Protein 6HCD (pdb70)

Organism: Archaeoglobus fulgidus (strain ATCC 49558 / DSM 4304 / JCM 9628 / NBRC 100126 / VC-16) (NCBI:txid224325)

CATH classification: 3.40.50.620

Sequence (527 aa):
IYPIVVAVDKKSDRAERVLRFAAEEARLRGVPVYVVHSLPGGGRTKDEDIIEAKETLSWAVSIIRKEGAEGEEHLLVRGKEPPDDIVDFADEVDAIAIVIGIRKRSPTGKLIFGSVARDVILKANKPVICIKYPIVVAVDKKSDRAERVLRFAAEEARLRGVPVYVVHSLPGGGRTKDEDIIEAKETLSWAVSIIRKKEGAEGEEHLLVRGKEPPDDIVDFADEVDAIAIVIGIRKRSPTGKKLIFGSVARDVILKANKPVICIKYPIVVAVVDKKSDRAERVLRFAAEEARLRGVPVYVVHSLPGGGRTKDEDIIEAKETLSWAVSIIRKEGAEGEEHLLVRGKEPPDDIVDFADEVDAIAIVIGIRKRSPTGKLIFGSVARDVILKANKPVICIKNLYFQGIYPIVVAVDKKSDRAERVLRRFAAEEARLRGVPVYVVHSLPGGGRTKDEDIIEAKETLSWAVSIIIRKEGAEGEEHLLVRGKEPPDDIVDFADEVDAIAIVIGIRKKLIFGSVARDVILKANKPVICIK

Foldseek 3Di:
DFAEEEEDEADDPQLLQLLLVRLVVCVVVVHAYEYEYEDQADPVCDPVNQVRRVVRQVVSQVSSVVSPHHYDYDYHHDNDDLLVRSQVVCVVVVHQEYGYEAPQQDPVGDGGRPPNRVSNCVPHPHHYHYTD/DAEEEEDEADDPQSLQLLLVRLVVCVVVVHAYEYEYEDQQDPVCDPVNVVRLVVRQVVSQVSSVVSPHHYDYDYHHDNDDQLVRSQVVCVVVVHQEYTYEFDDDDDDVDDDGDPNVVSNCVVHPHHYHYTD/DAEEEEDEADDPQSLQLLLVRLVVCVVVVHAYEYEYEDQDDPVCDPVNVVRRVVRQVVSQVSSVVSPHHYDYDYHHDNDDLLVRSQVVCVVVVHQEYGYEAPQQDPVGDGGRPPNRVSNCVVHPHHYHYTD/DCVVVPLDAEEEEDAADDPQSLVLLLVRLVVCVVRVHAYEYEYEDQQDPVCDPVNVVRLVVRQVVSQVSSVVSPHHYDYDYHHDNDDQLVRSQVVCVVSVHQEYTYEFDAVNDGDPNVVSNCVVHPHHYHYTD

Structure (mmCIF, N/CA/C/O backbone):
data_6HCD
#
_entry.id   6HCD
#
_cell.length_a   43.174
_cell.length_b   99.158
_cell.length_c   57.387
_cell.angle_alpha   90.00
_cell.angle_beta   92.38
_cell.angle_gamma   90.00
#
_symmetry.space_group_name_H-M   'P 1 21 1'
#
loop_
_entity.id
_entity.type
_entity.pdbx_description
1 polymer 'UNIVERSAL STRESS PROTEIN'
2 non-polymer 'UNKNOWN LIGAND'
3 non-polymer 'CHLORIDE ION'
4 non-polymer 'ACETATE ION'
5 water water
#
loop_
_atom_site.group_PDB
_atom_site.id
_atom_site.type_symbol
_atom_site.label_atom_id
_atom_site.label_alt_id
_atom_site.label_comp_id
_atom_site.label_asym_id
_atom_site.label_entity_id
_atom_site.label_seq_id
_atom_site.pdbx_PDB_ins_code
_atom_site.Cartn_x
_atom_site.Cartn_y
_atom_site.Cartn_z
_atom_site.occupancy
_atom_site.B_iso_or_equiv
_atom_site.auth_seq_id
_atom_site.auth_comp_id
_atom_site.auth_asym_id
_atom_site.auth_atom_id
_atom_site.pdbx_PDB_model_num
ATOM 1 N N . ILE A 1 23 ? 8.744 46.094 44.367 1.00 76.23 2 ILE A N 1
ATOM 2 C CA . ILE A 1 23 ? 8.895 46.968 45.575 1.00 88.01 2 ILE A CA 1
ATOM 3 C C . ILE A 1 23 ? 8.665 48.443 45.210 1.00 78.22 2 ILE A C 1
ATOM 4 O O . ILE A 1 23 ? 8.362 49.217 46.110 1.00 102.98 2 ILE A O 1
ATOM 9 N N . TYR A 1 24 ? 8.855 48.823 43.934 1.00 50.86 3 TYR A N 1
ATOM 10 C CA . TYR A 1 24 ? 8.813 50.211 43.492 1.00 55.90 3 TYR A CA 1
ATOM 11 C C . TYR A 1 24 ? 7.806 50.397 42.359 1.00 40.97 3 TYR A C 1
ATOM 12 O O . TYR A 1 24 ? 7.515 49.482 41.604 1.00 55.75 3 TYR A O 1
ATOM 29 N N . PRO A 1 26 ? 7.506 52.051 38.937 1.00 20.88 5 PRO A N 1
ATOM 30 C CA . PRO A 1 26 ? 8.412 52.581 37.915 1.00 19.53 5 PRO A CA 1
ATOM 31 C C . PRO A 1 26 ? 7.833 53.773 37.138 1.00 18.44 5 PRO A C 1
ATOM 32 O O . PRO A 1 26 ? 6.589 54.021 37.152 1.00 18.51 5 PRO A O 1
ATOM 36 N N . ILE A 1 27 ? 8.725 54.458 36.421 1.00 17.66 6 ILE A N 1
ATOM 37 C CA . ILE A 1 27 ? 8.343 55.325 35.323 1.00 16.70 6 ILE A CA 1
ATOM 38 C C . ILE A 1 27 ? 8.245 54.433 34.075 1.00 15.79 6 ILE A C 1
ATOM 39 O O . ILE A 1 27 ? 9.199 53.719 33.759 1.00 15.66 6 ILE A O 1
ATOM 44 N N . VAL A 1 28 ? 7.119 54.497 33.362 1.00 15.47 7 VAL A N 1
ATOM 45 C CA . VAL A 1 28 ? 6.942 53.763 32.110 1.00 14.96 7 VAL A CA 1
ATOM 46 C C . VAL A 1 28 ? 7.114 54.754 30.962 1.00 14.57 7 VAL A C 1
ATOM 47 O O . VAL A 1 28 ? 6.503 55.812 30.980 1.00 14.80 7 VAL A O 1
ATOM 51 N N . VAL A 1 29 ? 7.948 54.402 29.984 1.00 14.31 8 VAL A N 1
ATOM 52 C CA . VAL A 1 29 ? 8.157 55.241 28.833 1.00 14.55 8 VAL A CA 1
ATOM 53 C C . VAL A 1 29 ? 7.850 54.404 27.586 1.00 16.19 8 VAL A C 1
ATOM 54 O O . VAL A 1 29 ? 8.333 53.290 27.442 1.00 14.97 8 VAL A O 1
ATOM 58 N N . ALA A 1 30 ? 6.962 54.927 26.730 1.00 15.12 9 ALA A N 1
ATOM 59 C CA . ALA A 1 30 ? 6.599 54.300 25.481 1.00 15.89 9 ALA A CA 1
ATOM 60 C C . ALA A 1 30 ? 7.431 54.927 24.355 1.00 16.62 9 ALA A C 1
ATOM 61 O O . ALA A 1 30 ? 7.426 56.132 24.191 1.00 17.51 9 ALA A O 1
ATOM 63 N N . VAL A 1 31 ? 8.131 54.091 23.585 1.00 17.36 10 VAL A N 1
ATOM 64 C CA . VAL A 1 31 ? 8.965 54.570 22.476 1.00 21.19 10 VAL A CA 1
ATOM 65 C C . VAL A 1 31 ? 8.553 53.847 21.191 1.00 20.40 10 VAL A C 1
ATOM 66 O O . VAL A 1 31 ? 8.353 52.632 21.202 1.00 20.66 10 VAL A O 1
ATOM 70 N N . ASP A 1 32 ? 8.435 54.604 20.090 1.00 22.79 11 ASP A N 1
ATOM 71 C CA . ASP A 1 32 ? 8.068 54.028 18.804 1.00 28.25 11 ASP A CA 1
ATOM 72 C C . ASP A 1 32 ? 9.344 53.544 18.100 1.00 25.50 11 ASP A C 1
ATOM 73 O O . ASP A 1 32 ? 9.553 52.359 17.936 1.00 28.66 11 ASP A O 1
ATOM 78 N N . LYS A 1 33 ? 10.210 54.490 17.730 1.00 25.54 12 LYS A N 1
ATOM 79 C CA . LYS A 1 33 ? 11.369 54.232 16.889 1.00 30.69 12 LYS A CA 1
ATOM 80 C C . LYS A 1 33 ? 12.555 55.012 17.450 1.00 30.15 12 LYS A C 1
ATOM 81 O O . LYS A 1 33 ? 12.431 55.789 18.379 1.00 27.26 12 LYS A O 1
ATOM 87 N N . LYS A 1 34 ? 13.748 54.738 16.934 1.00 27.21 13 LYS A N 1
ATOM 88 C CA . LYS A 1 34 ? 14.890 55.574 17.285 1.00 28.20 13 LYS A CA 1
ATOM 89 C C . LYS A 1 34 ? 14.702 56.903 16.554 1.00 41.90 13 LYS A C 1
ATOM 90 O O . LYS A 1 34 ? 14.519 56.911 15.355 1.00 93.77 13 LYS A O 1
ATOM 96 N N . SER A 1 35 ? 14.667 58.002 17.309 1.00 27.40 14 SER A N 1
ATOM 97 C CA . SER A 1 35 ? 14.399 59.329 16.771 1.00 23.40 14 SER A CA 1
ATOM 98 C C . SER A 1 35 ? 14.833 60.364 17.806 1.00 28.15 14 SER A C 1
ATOM 99 O O . SER A 1 35 ? 14.989 60.035 19.001 1.00 18.55 14 SER A O 1
ATOM 102 N N . ASP A 1 36 ? 15.030 61.602 17.334 1.00 24.43 15 ASP A N 1
ATOM 103 C CA . ASP A 1 36 ? 15.340 62.737 18.187 1.00 33.24 15 ASP A CA 1
ATOM 104 C C . ASP A 1 36 ? 14.220 62.896 19.221 1.00 19.22 15 ASP A C 1
ATOM 105 O O . ASP A 1 36 ? 14.505 63.166 20.386 1.00 22.38 15 ASP A O 1
ATOM 110 N N . ARG A 1 37 ? 12.960 62.721 18.810 1.00 20.83 16 ARG A N 1
ATOM 111 C CA . ARG A 1 37 ? 11.831 62.842 19.733 1.00 23.46 16 ARG A CA 1
ATOM 112 C C . ARG A 1 37 ? 11.932 61.778 20.835 1.00 16.96 16 ARG A C 1
ATOM 113 O O . ARG A 1 37 ? 11.758 62.087 22.026 1.00 17.49 16 ARG A O 1
ATOM 121 N N . ALA A 1 38 ? 12.183 60.525 20.438 1.00 16.87 17 ALA A N 1
ATOM 122 C CA . ALA A 1 38 ? 12.280 59.428 21.389 1.00 17.44 17 ALA A CA 1
ATOM 123 C C . ALA A 1 38 ? 13.369 59.741 22.423 1.00 15.83 17 ALA A C 1
ATOM 124 O O . ALA A 1 38 ? 13.178 59.524 23.606 1.00 13.06 17 ALA A O 1
ATOM 126 N N . GLU A 1 39 ? 14.492 60.302 21.964 1.00 15.54 18 GLU A N 1
ATOM 127 C CA . GLU A 1 39 ? 15.597 60.671 22.849 1.00 17.43 18 GLU A CA 1
ATOM 128 C C . GLU A 1 39 ? 15.136 61.691 23.898 1.00 14.95 18 GLU A C 1
ATOM 129 O O . GLU A 1 39 ? 15.514 61.571 25.057 1.00 14.16 18 GLU A O 1
ATOM 135 N N . ARG A 1 40 ? 14.364 62.699 23.486 1.00 14.21 19 ARG A N 1
ATOM 136 C CA . ARG A 1 40 ? 13.886 63.749 24.394 1.00 16.14 19 ARG A CA 1
ATOM 137 C C . ARG A 1 40 ? 12.926 63.134 25.419 1.00 13.61 19 ARG A C 1
ATOM 138 O O . ARG A 1 40 ? 12.972 63.495 26.612 1.00 14.59 19 ARG A O 1
ATOM 146 N N . VAL A 1 41 ? 12.072 62.218 24.943 1.00 13.71 20 VAL A N 1
ATOM 147 C CA . VAL A 1 41 ? 11.119 61.486 25.786 1.00 12.75 20 VAL A CA 1
ATOM 148 C C . VAL A 1 41 ? 11.891 60.732 26.870 1.00 12.86 20 VAL A C 1
ATOM 149 O O . VAL A 1 41 ? 11.568 60.810 28.058 1.00 11.87 20 VAL A O 1
ATOM 153 N N . LEU A 1 42 ? 12.930 60.012 26.448 1.00 15.30 21 LEU A N 1
ATOM 154 C CA . LEU A 1 42 ? 13.729 59.165 27.342 1.00 17.97 21 LEU A CA 1
ATOM 155 C C . LEU A 1 42 ? 14.509 60.018 28.342 1.00 13.55 21 LEU A C 1
ATOM 156 O O . LEU A 1 42 ? 14.602 59.652 29.490 1.00 12.15 21 LEU A O 1
ATOM 161 N N . ARG A 1 43 ? 15.082 61.140 27.892 1.00 14.34 22 ARG A N 1
ATOM 162 C CA . ARG A 1 43 ? 15.833 62.034 28.775 1.00 14.80 22 ARG A CA 1
ATOM 163 C C . ARG A 1 43 ? 14.905 62.575 29.875 1.00 13.86 22 ARG A C 1
ATOM 164 O O . ARG A 1 43 ? 15.305 62.645 31.038 1.00 13.01 22 ARG A O 1
ATOM 172 N N . PHE A 1 44 ? 13.671 62.939 29.517 1.00 12.86 23 PHE A N 1
ATOM 173 C CA . PHE A 1 44 ? 12.726 63.462 30.526 1.00 12.84 23 PHE A CA 1
ATOM 174 C C . PHE A 1 44 ? 12.344 62.355 31.519 1.00 13.00 23 PHE A C 1
ATOM 175 O O . PHE A 1 44 ? 12.300 62.595 32.721 1.00 14.51 23 PHE A O 1
ATOM 183 N N . ALA A 1 45 ? 12.056 61.157 30.990 1.00 11.90 24 ALA A N 1
ATOM 184 C CA . ALA A 1 45 ? 11.732 59.983 31.788 1.00 12.14 24 ALA A CA 1
ATOM 185 C C . ALA A 1 45 ? 12.867 59.647 32.769 1.00 13.23 24 ALA A C 1
ATOM 186 O O . ALA A 1 45 ? 12.604 59.337 33.931 1.00 12.86 24 ALA A O 1
ATOM 188 N N . ALA A 1 46 ? 14.116 59.685 32.298 1.00 11.75 25 ALA A N 1
ATOM 189 C CA . ALA A 1 46 ? 15.296 59.397 33.127 1.00 13.31 25 ALA A CA 1
ATOM 190 C C . ALA A 1 46 ? 15.407 60.407 34.269 1.00 14.68 25 ALA A C 1
ATOM 191 O O . ALA A 1 46 ? 15.767 60.028 35.388 1.00 14.50 25 ALA A O 1
ATOM 193 N N . GLU A 1 47 ? 15.118 61.682 33.989 1.00 12.89 26 GLU A N 1
ATOM 194 C CA . GLU A 1 47 ? 15.200 62.721 34.997 1.00 14.65 26 GLU A CA 1
ATOM 195 C C . GLU A 1 47 ? 14.124 62.470 36.065 1.00 13.12 26 GLU A C 1
ATOM 196 O O . GLU A 1 47 ? 14.411 62.561 37.257 1.00 12.93 26 GLU A O 1
ATOM 202 N N . GLU A 1 48 ? 12.900 62.134 35.641 1.00 13.18 27 GLU A N 1
ATOM 203 C CA . GLU A 1 48 ? 11.822 61.785 36.571 1.00 15.84 27 GLU A CA 1
ATOM 204 C C . GLU A 1 48 ? 12.272 60.626 37.483 1.00 14.29 27 GLU A C 1
ATOM 205 O O . GLU A 1 48 ? 12.064 60.646 38.695 1.00 14.72 27 GLU A O 1
ATOM 211 N N . ALA A 1 49 ? 12.898 59.613 36.880 1.00 17.17 28 ALA A N 1
ATOM 212 C CA . ALA A 1 49 ? 13.322 58.395 37.568 1.00 20.12 28 ALA A CA 1
ATOM 213 C C . ALA A 1 49 ? 14.444 58.710 38.570 1.00 19.38 28 ALA A C 1
ATOM 214 O O . ALA A 1 49 ? 14.417 58.207 39.688 1.00 20.05 28 ALA A O 1
ATOM 216 N N . ARG A 1 50 ? 15.429 59.519 38.150 1.00 15.02 29 ARG A N 1
ATOM 217 C CA . ARG A 1 50 ? 16.547 59.951 39.010 1.00 22.14 29 ARG A CA 1
ATOM 218 C C . ARG A 1 50 ? 16.023 60.705 40.235 1.00 21.34 29 ARG A C 1
ATOM 219 O O . ARG A 1 50 ? 16.493 60.488 41.334 1.00 21.70 29 ARG A O 1
ATOM 227 N N . LEU A 1 51 ? 15.084 61.627 40.013 1.00 15.93 30 LEU A N 1
ATOM 228 C CA . LEU A 1 51 ? 14.508 62.434 41.089 1.00 20.65 30 LEU A CA 1
ATOM 229 C C . LEU A 1 51 ? 13.776 61.543 42.098 1.00 17.83 30 LEU A C 1
ATOM 230 O O . LEU A 1 51 ? 13.881 61.773 43.296 1.00 20.39 30 LEU A O 1
ATOM 235 N N . ARG A 1 52 ? 13.055 60.527 41.606 1.00 17.72 31 ARG A N 1
ATOM 236 C CA . ARG A 1 52 ? 12.164 59.719 42.433 1.00 20.42 31 ARG A CA 1
ATOM 237 C C . ARG A 1 52 ? 12.884 58.482 42.979 1.00 29.10 31 ARG A C 1
ATOM 238 O O . ARG A 1 52 ? 12.392 57.867 43.915 1.00 18.61 31 ARG A O 1
ATOM 246 N N . GLY A 1 53 ? 14.032 58.119 42.389 1.00 15.92 32 GLY A N 1
ATOM 247 C CA . GLY A 1 53 ? 14.782 56.914 42.758 1.00 17.11 32 GLY A CA 1
ATOM 248 C C . GLY A 1 53 ? 14.055 55.632 42.383 1.00 17.10 32 GLY A C 1
ATOM 249 O O . GLY A 1 53 ? 13.997 54.685 43.173 1.00 17.97 32 GLY A O 1
ATOM 250 N N . VAL A 1 54 ? 13.494 55.599 41.166 1.00 16.19 33 VAL A N 1
ATOM 251 C CA . VAL A 1 54 ? 12.795 54.423 40.645 1.00 15.23 33 VAL A CA 1
ATOM 252 C C . VAL A 1 54 ? 13.370 54.092 39.269 1.00 16.80 33 VAL A C 1
ATOM 253 O O . VAL A 1 54 ? 13.977 54.948 38.619 1.00 13.04 33 VAL A O 1
ATOM 257 N N . PRO A 1 55 ? 13.218 52.838 38.801 1.00 17.06 34 PRO A N 1
ATOM 258 C CA . PRO A 1 55 ? 13.662 52.468 37.462 1.00 18.82 34 PRO A CA 1
ATOM 259 C C . PRO A 1 55 ? 12.694 52.954 36.374 1.00 15.95 34 PRO A C 1
ATOM 260 O O . PRO A 1 55 ? 11.516 53.290 36.661 1.00 12.17 34 PRO A O 1
ATOM 264 N N . VAL A 1 56 ? 13.209 52.977 35.138 1.00 13.87 35 VAL A N 1
ATOM 265 C CA . VAL A 1 56 ? 12.425 53.247 33.956 1.00 13.74 35 VAL A CA 1
ATOM 266 C C . VAL A 1 56 ? 12.142 51.920 33.243 1.00 13.65 35 VAL A C 1
ATOM 267 O O . VAL A 1 56 ? 13.062 51.189 32.911 1.00 12.94 35 VAL A O 1
ATOM 271 N N . TYR A 1 57 ? 10.867 51.642 32.973 1.00 11.73 36 TYR A N 1
ATOM 272 C CA . TYR A 1 57 ? 10.468 50.528 32.123 1.00 11.72 36 TYR A CA 1
ATOM 273 C C . TYR A 1 57 ? 10.149 51.082 30.735 1.00 12.86 36 TYR A C 1
ATOM 274 O O . TYR A 1 57 ? 9.202 51.834 30.585 1.00 10.77 36 TYR A O 1
ATOM 283 N N . VAL A 1 58 ? 10.959 50.703 29.739 1.00 11.87 37 VAL A N 1
ATOM 284 C CA . VAL A 1 58 ? 10.777 51.164 28.387 1.00 11.98 37 VAL A CA 1
ATOM 285 C C . VAL A 1 58 ? 9.941 50.121 27.646 1.00 12.98 37 VAL A C 1
ATOM 286 O O . VAL A 1 58 ? 10.323 48.945 27.606 1.00 12.92 37 VAL A O 1
ATOM 290 N N . VAL A 1 59 ? 8.831 50.560 27.040 1.00 11.78 38 VAL A N 1
ATOM 291 C CA . VAL A 1 59 ? 7.915 49.624 26.385 1.00 12.88 38 VAL A CA 1
ATOM 292 C C . VAL A 1 59 ? 7.757 49.978 24.909 1.00 12.66 38 VAL A C 1
ATOM 293 O O . VAL A 1 59 ? 7.805 51.167 24.510 1.00 12.56 38 VAL A O 1
ATOM 297 N N . HIS A 1 60 ? 7.571 48.925 24.112 1.00 12.87 39 HIS A N 1
ATOM 298 C CA . HIS A 1 60 ? 7.110 49.023 22.743 1.00 17.86 39 HIS A CA 1
ATOM 299 C C . HIS A 1 60 ? 6.148 47.855 22.486 1.00 13.51 39 HIS A C 1
ATOM 300 O O . HIS A 1 60 ? 6.450 46.742 22.866 1.00 13.94 39 HIS A O 1
ATOM 307 N N . SER A 1 61 ? 5.022 48.145 21.825 1.00 16.01 40 SER A N 1
ATOM 308 C CA . SER A 1 61 ? 3.911 47.225 21.633 1.00 20.02 40 SER A CA 1
ATOM 309 C C . SER A 1 61 ? 3.785 46.819 20.161 1.00 19.95 40 SER A C 1
ATOM 310 O O . SER A 1 61 ? 3.779 47.684 19.292 1.00 20.49 40 SER A O 1
ATOM 313 N N . LEU A 1 62 ? 3.658 45.509 19.904 1.00 17.62 41 LEU A N 1
ATOM 314 C CA . LEU A 1 62 ? 3.272 44.937 18.596 1.00 20.50 41 LEU A CA 1
ATOM 315 C C . LEU A 1 62 ? 2.123 43.951 18.794 1.00 21.62 41 LEU A C 1
ATOM 316 O O . LEU A 1 62 ? 2.049 43.303 19.834 1.00 24.17 41 LEU A O 1
ATOM 321 N N . PRO A 1 63 ? 1.206 43.770 17.808 1.00 35.46 42 PRO A N 1
ATOM 322 C CA . PRO A 1 63 ? 0.102 42.810 17.955 1.00 50.57 42 PRO A CA 1
ATOM 323 C C . PRO A 1 63 ? 0.547 41.342 18.072 1.00 33.20 42 PRO A C 1
ATOM 324 O O . PRO A 1 63 ? 0.125 40.645 19.004 1.00 36.14 42 PRO A O 1
ATOM 328 N N . GLY A 1 64 ? 1.370 40.879 17.132 1.00 37.82 43 GLY A N 1
ATOM 329 C CA . GLY A 1 64 ? 2.040 39.574 17.232 1.00 34.27 43 GLY A CA 1
ATOM 330 C C . GLY A 1 64 ? 1.424 38.467 16.395 1.00 67.06 43 GLY A C 1
ATOM 331 O O . GLY A 1 64 ? 1.792 37.295 16.577 1.00 39.78 43 GLY A O 1
ATOM 332 N N . GLY A 1 65 ? 0.495 38.806 15.494 1.00 33.29 44 GLY A N 1
ATOM 333 C CA . GLY A 1 65 ? -0.062 37.821 14.546 1.00 30.07 44 GLY A CA 1
ATOM 334 C C . GLY A 1 65 ? 0.791 37.716 13.291 1.00 29.36 44 GLY A C 1
ATOM 335 O O . GLY A 1 65 ? 1.895 38.246 13.236 1.00 43.46 44 GLY A O 1
ATOM 336 N N . GLY A 1 66 ? 0.247 37.069 12.259 1.00 32.70 45 GLY A N 1
ATOM 337 C CA . GLY A 1 66 ? 0.923 36.853 10.970 1.00 45.60 45 GLY A CA 1
ATOM 338 C C . GLY A 1 66 ? 1.333 38.145 10.273 1.00 35.45 45 GLY A C 1
ATOM 339 O O . GLY A 1 66 ? 2.246 38.131 9.454 1.00 48.44 45 GLY A O 1
ATOM 340 N N . ARG A 1 67 ? 0.659 39.255 10.599 1.00 67.75 46 ARG A N 1
ATOM 341 C CA . ARG A 1 67 ? 0.927 40.569 9.997 1.00 68.76 46 ARG A CA 1
ATOM 342 C C . ARG A 1 67 ? 2.222 41.172 10.570 1.00 96.20 46 ARG A C 1
ATOM 343 O O . ARG A 1 67 ? 2.929 41.900 9.872 1.00 62.81 46 ARG A O 1
ATOM 351 N N . THR A 1 68 ? 2.512 40.879 11.843 1.00 54.93 47 THR A N 1
ATOM 352 C CA . THR A 1 68 ? 3.730 41.339 12.514 1.00 38.30 47 THR A CA 1
ATOM 353 C C . THR A 1 68 ? 4.922 40.541 11.968 1.00 33.31 47 THR A C 1
ATOM 354 O O . THR A 1 68 ? 5.048 39.340 12.269 1.00 43.07 47 THR A O 1
ATOM 358 N N . LYS A 1 69 ? 5.805 41.201 11.202 1.00 34.91 48 LYS A N 1
ATOM 359 C CA . LYS A 1 69 ? 6.916 40.490 10.525 1.00 38.14 48 LYS A CA 1
ATOM 360 C C . LYS A 1 69 ? 8.150 40.433 11.436 1.00 35.69 48 LYS A C 1
ATOM 361 O O . LYS A 1 69 ? 8.248 41.182 12.419 1.00 40.44 48 LYS A O 1
ATOM 367 N N . ASP A 1 70 ? 9.067 39.516 11.122 1.00 33.59 49 ASP A N 1
ATOM 368 C CA . ASP A 1 70 ? 10.254 39.284 11.979 1.00 53.32 49 ASP A CA 1
ATOM 369 C C . ASP A 1 70 ? 11.051 40.592 12.106 1.00 54.68 49 ASP A C 1
ATOM 370 O O . ASP A 1 70 ? 11.406 40.934 13.221 1.00 40.28 49 ASP A O 1
ATOM 375 N N . GLU A 1 71 ? 11.259 41.329 11.003 1.00 45.52 50 GLU A N 1
ATOM 376 C CA . GLU A 1 71 ? 12.038 42.572 10.982 1.00 54.10 50 GLU A CA 1
ATOM 377 C C . GLU A 1 71 ? 11.383 43.660 11.853 1.00 42.59 50 GLU A C 1
ATOM 378 O O . GLU A 1 71 ? 12.085 44.481 12.435 1.00 33.47 50 GLU A O 1
ATOM 384 N N . ASP A 1 72 ? 10.047 43.677 11.917 1.00 36.79 51 ASP A N 1
ATOM 385 C CA . ASP A 1 72 ? 9.305 44.564 12.819 1.00 47.44 51 ASP A CA 1
ATOM 386 C C . ASP A 1 72 ? 9.731 44.310 14.273 1.00 27.27 51 ASP A C 1
ATOM 387 O O . ASP A 1 72 ? 9.923 45.252 15.053 1.00 33.07 51 ASP A O 1
ATOM 392 N N . ILE A 1 73 ? 9.855 43.031 14.634 1.00 37.06 52 ILE A N 1
ATOM 393 C CA . ILE A 1 73 ? 10.125 42.655 16.005 1.00 45.20 52 ILE A CA 1
ATOM 394 C C . ILE A 1 73 ? 11.590 42.964 16.329 1.00 40.05 52 ILE A C 1
ATOM 395 O O . ILE A 1 73 ? 11.902 43.425 17.431 1.00 28.52 52 ILE A O 1
ATOM 400 N N . ILE A 1 74 ? 12.474 42.699 15.361 1.00 26.79 53 ILE A N 1
ATOM 401 C CA . ILE A 1 74 ? 13.912 42.972 15.474 1.00 40.15 53 ILE A CA 1
ATOM 402 C C . ILE A 1 74 ? 14.100 44.464 15.742 1.00 25.77 53 ILE A C 1
ATOM 403 O O . ILE A 1 74 ? 14.797 44.833 16.671 1.00 23.35 53 ILE A O 1
ATOM 408 N N . GLU A 1 75 ? 13.498 45.308 14.900 1.00 24.26 54 GLU A N 1
ATOM 409 C CA . GLU A 1 75 ? 13.615 46.760 15.014 1.00 27.99 54 GLU A CA 1
ATOM 410 C C . GLU A 1 75 ? 13.119 47.206 16.398 1.00 21.25 54 GLU A C 1
ATOM 411 O O . GLU A 1 75 ? 13.726 48.038 17.037 1.00 21.06 54 GLU A O 1
ATOM 417 N N . ALA A 1 76 ? 11.994 46.654 16.856 1.00 20.45 55 ALA A N 1
ATOM 418 C CA . ALA A 1 76 ? 11.435 47.058 18.141 1.00 21.62 55 ALA A CA 1
ATOM 419 C C . ALA A 1 76 ? 12.412 46.699 19.274 1.00 20.58 55 ALA A C 1
ATOM 420 O O . ALA A 1 76 ? 12.650 47.495 20.167 1.00 22.75 55 ALA A O 1
ATOM 422 N N . LYS A 1 77 ? 13.007 45.508 19.205 1.00 21.01 56 LYS A N 1
ATOM 423 C CA . LYS A 1 77 ? 13.991 45.053 20.208 1.00 25.46 56 LYS A CA 1
ATOM 424 C C . LYS A 1 77 ? 15.220 45.977 20.202 1.00 27.63 56 LYS A C 1
ATOM 425 O O . LYS A 1 77 ? 15.756 46.320 21.257 1.00 22.74 56 LYS A O 1
ATOM 431 N N . GLU A 1 78 ? 15.672 46.355 19.002 1.00 25.28 57 GLU A N 1
ATOM 432 C CA . GLU A 1 78 ? 16.807 47.265 18.831 1.00 29.03 57 GLU A CA 1
ATOM 433 C C . GLU A 1 78 ? 16.458 48.630 19.432 1.00 23.01 57 GLU A C 1
ATOM 434 O O . GLU A 1 78 ? 17.274 49.233 20.112 1.00 22.92 57 GLU A O 1
ATOM 440 N N . THR A 1 79 ? 15.240 49.117 19.185 1.00 18.81 58 THR A N 1
ATOM 441 C CA . THR A 1 79 ? 14.780 50.391 19.731 1.00 16.47 58 THR A CA 1
ATOM 442 C C . THR A 1 79 ? 14.828 50.348 21.265 1.00 15.56 58 THR A C 1
ATOM 443 O O . THR A 1 79 ? 15.282 51.293 21.892 1.00 16.14 58 THR A O 1
ATOM 447 N N . LEU A 1 80 ? 14.362 49.250 21.864 1.00 15.38 59 LEU A N 1
ATOM 448 C CA . LEU A 1 80 ? 14.307 49.138 23.332 1.00 15.49 59 LEU A CA 1
ATOM 449 C C . LEU A 1 80 ? 15.717 49.072 23.927 1.00 16.93 59 LEU A C 1
ATOM 450 O O . LEU A 1 80 ? 15.985 49.640 24.983 1.00 13.09 59 LEU A O 1
ATOM 455 N N . SER A 1 81 ? 16.612 48.338 23.256 1.00 15.76 60 SER A N 1
ATOM 456 C CA . SER A 1 81 ? 17.992 48.220 23.689 1.00 17.39 60 SER A CA 1
ATOM 457 C C . SER A 1 81 ? 18.669 49.598 23.667 1.00 15.83 60 SER A C 1
ATOM 458 O O . SER A 1 81 ? 19.369 50.002 24.589 1.00 17.84 60 SER A O 1
ATOM 461 N N . TRP A 1 82 ? 18.464 50.322 22.572 1.00 18.71 61 TRP A N 1
ATOM 462 C CA . TRP A 1 82 ? 18.952 51.690 22.410 1.00 16.20 61 TRP A CA 1
ATOM 463 C C . TRP A 1 82 ? 18.365 52.588 23.505 1.00 15.30 61 TRP A C 1
ATOM 464 O O . TRP A 1 82 ? 19.058 53.362 24.141 1.00 17.34 61 TRP A O 1
ATOM 475 N N . ALA A 1 83 ? 17.057 52.491 23.713 1.00 13.24 62 ALA A N 1
ATOM 476 C CA . ALA A 1 83 ? 16.366 53.345 24.681 1.00 12.92 62 ALA A CA 1
ATOM 477 C C . ALA A 1 83 ? 16.932 53.138 26.088 1.00 12.45 62 ALA A C 1
ATOM 478 O O . ALA A 1 83 ? 17.146 54.101 26.797 1.00 12.17 62 ALA A O 1
ATOM 480 N N . VAL A 1 84 ? 17.145 51.884 26.499 1.00 13.11 63 VAL A N 1
ATOM 481 C CA . VAL A 1 84 ? 17.690 51.576 27.829 1.00 14.59 63 VAL A CA 1
ATOM 482 C C . VAL A 1 84 ? 19.115 52.143 27.963 1.00 16.52 63 VAL A C 1
ATOM 483 O O . VAL A 1 84 ? 19.500 52.618 29.035 1.00 14.02 63 VAL A O 1
ATOM 487 N N . SER A 1 85 ? 19.901 52.129 26.873 1.00 17.29 64 SER A N 1
ATOM 488 C CA . SER A 1 85 ? 21.247 52.690 26.914 1.00 15.68 64 SER A CA 1
ATOM 489 C C . SER A 1 85 ? 21.169 54.203 27.182 1.00 15.32 64 SER A C 1
ATOM 490 O O . SER A 1 85 ? 21.953 54.737 27.948 1.00 21.20 64 SER A O 1
ATOM 493 N N . ILE A 1 86 ? 20.186 54.888 26.595 1.00 15.50 65 ILE A N 1
ATOM 494 C CA . ILE A 1 86 ? 19.973 56.323 26.831 1.00 16.51 65 ILE A CA 1
ATOM 495 C C . ILE A 1 86 ? 19.642 56.556 28.318 1.00 13.75 65 ILE A C 1
ATOM 496 O O . ILE A 1 86 ? 20.189 57.445 28.954 1.00 14.85 65 ILE A O 1
ATOM 501 N N . ILE A 1 87 ? 18.748 55.736 28.869 1.00 14.69 66 ILE A N 1
ATOM 502 C CA . ILE A 1 87 ? 18.313 55.852 30.271 1.00 14.38 66 ILE A CA 1
ATOM 503 C C . ILE A 1 87 ? 19.538 55.752 31.190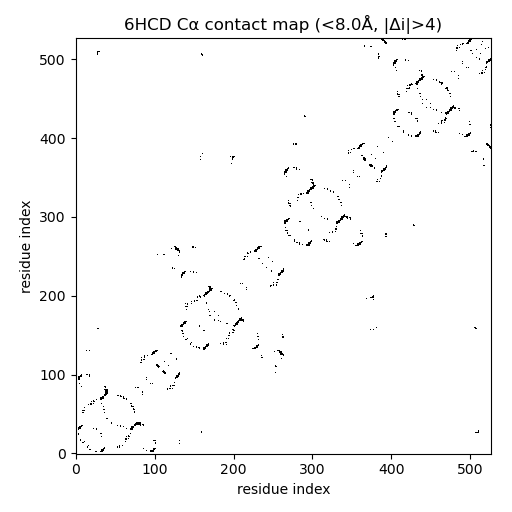 1.00 17.55 66 ILE A C 1
ATOM 504 O O . ILE A 1 87 ? 19.696 56.544 32.110 1.00 18.13 66 ILE A O 1
ATOM 509 N N . ARG A 1 88 ? 20.391 54.759 30.939 1.00 21.99 67 ARG A N 1
ATOM 510 C CA . ARG A 1 88 ? 21.571 54.489 31.770 1.00 23.52 67 ARG A CA 1
ATOM 511 C C . ARG A 1 88 ? 22.593 55.623 31.629 1.00 27.31 67 ARG A C 1
ATOM 512 O O . ARG A 1 88 ? 23.163 56.063 32.628 1.00 20.64 67 ARG A O 1
ATOM 520 N N . LYS A 1 89 ? 22.808 56.111 30.400 1.00 19.65 68 LYS A N 1
ATOM 521 C CA . LYS A 1 89 ? 23.694 57.246 30.157 1.00 20.30 68 LYS A CA 1
ATOM 522 C C . LYS A 1 89 ? 23.210 58.480 30.939 1.00 24.31 68 LYS A C 1
ATOM 523 O O . LYS A 1 89 ? 24.020 59.280 31.389 1.00 22.54 68 LYS A O 1
ATOM 529 N N . GLU A 1 90 ? 21.891 58.627 31.112 1.00 18.58 69 GLU A N 1
ATOM 530 C CA . GLU A 1 90 ? 21.307 59.752 31.862 1.00 20.84 69 GLU A CA 1
ATOM 531 C C . GLU A 1 90 ? 21.272 59.470 33.375 1.00 26.95 69 GLU A C 1
ATOM 532 O O . GLU A 1 90 ? 20.651 60.228 34.131 1.00 27.15 69 GLU A O 1
ATOM 538 N N . GLY A 1 91 ? 21.890 58.371 33.814 1.00 24.09 70 GLY A N 1
ATOM 539 C CA . GLY A 1 91 ? 22.106 58.102 35.231 1.00 26.81 70 GLY A CA 1
ATOM 540 C C . GLY A 1 91 ? 20.925 57.453 35.936 1.00 29.75 70 GLY A C 1
ATOM 541 O O . GLY A 1 91 ? 20.845 57.502 37.158 1.00 23.48 70 GLY A O 1
ATOM 542 N N . ALA A 1 92 ? 20.030 56.818 35.179 1.00 21.79 71 ALA A N 1
ATOM 543 C CA . ALA A 1 92 ? 18.874 56.099 35.750 1.00 27.09 71 ALA A CA 1
ATOM 544 C C . ALA A 1 92 ? 18.986 54.604 35.417 1.00 21.25 71 ALA A C 1
ATOM 545 O O . ALA A 1 92 ? 19.723 54.200 34.528 1.00 24.64 71 ALA A O 1
ATOM 547 N N . GLU A 1 93 ? 18.230 53.794 36.149 1.00 22.20 72 GLU A N 1
ATOM 548 C CA . GLU A 1 93 ? 18.123 52.360 35.923 1.00 26.70 72 GLU A CA 1
ATOM 549 C C . GLU A 1 93 ? 16.992 52.139 34.916 1.00 21.92 72 GLU A C 1
ATOM 550 O O . GLU A 1 93 ? 15.911 52.706 35.075 1.00 16.30 72 GLU A O 1
ATOM 556 N N . GLY A 1 94 ? 17.248 51.327 33.881 1.00 14.86 73 GLY A N 1
ATOM 557 C CA . GLY A 1 94 ? 16.253 51.044 32.822 1.00 17.46 73 GLY A CA 1
ATOM 558 C C . GLY A 1 94 ? 16.122 49.553 32.521 1.00 18.74 73 GLY A C 1
ATOM 559 O O . GLY A 1 94 ? 17.095 48.823 32.595 1.00 18.49 73 GLY A O 1
ATOM 560 N N . GLU A 1 95 ? 14.903 49.117 32.188 1.00 18.38 74 GLU A N 1
ATOM 561 C CA . GLU A 1 95 ? 14.578 47.757 31.749 1.00 17.91 74 GLU A CA 1
ATOM 562 C C . GLU A 1 95 ? 13.767 47.807 30.451 1.00 21.39 74 GLU A C 1
ATOM 563 O O . GLU A 1 95 ? 12.885 48.639 30.313 1.00 16.43 74 GLU A O 1
ATOM 569 N N . GLU A 1 96 ? 14.046 46.873 29.535 1.00 14.60 75 GLU A N 1
ATOM 570 C CA . GLU A 1 96 ? 13.277 46.701 28.306 1.00 14.05 75 GLU A CA 1
ATOM 571 C C . GLU A 1 96 ? 12.060 45.804 28.571 1.00 13.69 75 GLU A C 1
ATOM 572 O O . GLU A 1 96 ? 12.200 44.758 29.198 1.00 15.76 75 GLU A O 1
ATOM 578 N N . HIS A 1 97 ? 10.914 46.182 28.009 1.00 12.27 76 HIS A N 1
ATOM 579 C CA . HIS A 1 97 ? 9.697 45.394 28.051 1.00 14.23 76 HIS A CA 1
ATOM 580 C C . HIS A 1 97 ? 9.006 45.431 26.685 1.00 15.18 76 HIS A C 1
ATOM 581 O O . HIS A 1 97 ? 8.215 46.334 26.380 1.00 13.11 76 HIS A O 1
ATOM 588 N N . LEU A 1 98 ? 9.346 44.466 25.835 1.00 13.55 77 LEU A N 1
ATOM 589 C CA . LEU A 1 98 ? 8.660 44.302 24.550 1.00 13.87 77 LEU A CA 1
ATOM 590 C C . LEU A 1 98 ? 7.310 43.662 24.834 1.00 13.26 77 LEU A C 1
ATOM 591 O O . LEU A 1 98 ? 7.261 42.671 25.555 1.00 14.97 77 LEU A O 1
ATOM 596 N N . LEU A 1 99 ? 6.240 44.233 24.272 1.00 14.74 78 LEU A N 1
ATOM 597 C CA . LEU A 1 99 ? 4.885 43.725 24.482 1.00 19.78 78 LEU A CA 1
ATOM 598 C C . LEU A 1 99 ? 4.320 43.214 23.153 1.00 18.00 78 LEU A C 1
ATOM 599 O O . LEU A 1 99 ? 4.054 43.983 22.232 1.00 17.76 78 LEU A O 1
ATOM 604 N N . VAL A 1 100 ? 4.116 41.896 23.082 1.00 17.97 79 VAL A N 1
ATOM 605 C CA . VAL A 1 100 ? 3.423 41.264 21.980 1.00 15.86 79 VAL A CA 1
ATOM 606 C C . VAL A 1 100 ? 2.300 40.426 22.597 1.00 15.88 79 VAL A C 1
ATOM 607 O O . VAL A 1 100 ? 2.515 39.303 23.015 1.00 16.65 79 VAL A O 1
ATOM 611 N N . ARG A 1 101 ? 1.120 41.037 22.713 1.00 17.86 80 ARG A N 1
ATOM 612 C CA . ARG A 1 101 ? 0.059 40.577 23.606 1.00 26.11 80 ARG A CA 1
ATOM 613 C C . ARG A 1 101 ? -1.310 40.597 22.906 1.00 32.27 80 ARG A C 1
ATOM 614 O O . ARG A 1 101 ? -2.350 40.478 23.569 1.00 21.21 80 ARG A O 1
ATOM 622 N N . GLY A 1 102 ? -1.313 40.736 21.577 1.00 19.68 81 GLY A N 1
ATOM 623 C CA . GLY A 1 102 ? -2.539 40.752 20.782 1.00 25.96 81 GLY A CA 1
ATOM 624 C C . GLY A 1 102 ? -3.393 41.991 21.006 1.00 27.06 81 GLY A C 1
ATOM 625 O O . GLY A 1 102 ? -4.575 41.954 20.748 1.00 23.72 81 GLY A O 1
ATOM 626 N N . LYS A 1 103 ? -2.791 43.101 21.452 1.00 24.67 82 LYS A N 1
ATOM 627 C CA . LYS A 1 103 ? -3.525 44.344 21.717 1.00 23.62 82 LYS A CA 1
ATOM 628 C C . LYS A 1 103 ? -3.045 45.452 20.781 1.00 22.70 82 LYS A C 1
ATOM 629 O O . LYS A 1 103 ? -1.957 45.364 20.207 1.00 23.76 82 LYS A O 1
ATOM 635 N N . GLU A 1 104 ? -3.874 46.488 20.638 1.00 27.06 83 GLU A N 1
ATOM 636 C CA . GLU A 1 104 ? -3.458 47.718 19.975 1.00 23.39 83 GLU A CA 1
ATOM 637 C C . GLU A 1 104 ? -2.486 48.442 20.904 1.00 19.55 83 GLU A C 1
ATOM 638 O O . GLU A 1 104 ? -2.642 48.380 22.127 1.00 17.78 83 GLU A O 1
ATOM 644 N N . PRO A 1 105 ? -1.472 49.160 20.373 1.00 20.09 84 PRO A N 1
ATOM 645 C CA . PRO A 1 105 ? -0.473 49.823 21.219 1.00 19.16 84 PRO A CA 1
ATOM 646 C C . PRO A 1 105 ? -0.997 50.658 22.390 1.00 14.74 84 PRO A C 1
ATOM 647 O O . PRO A 1 105 ? -0.514 50.508 23.508 1.00 17.37 84 PRO A O 1
ATOM 651 N N . PRO A 1 106 ? -1.991 51.560 22.213 1.00 20.00 85 PRO A N 1
ATOM 652 C CA . PRO A 1 106 ? -2.456 52.390 23.320 1.00 18.83 85 PRO A CA 1
ATOM 653 C C . PRO A 1 106 ? -3.007 51.548 24.483 1.00 19.63 85 PRO A C 1
ATOM 654 O O . PRO A 1 106 ? -2.676 51.798 25.633 1.00 14.92 85 PRO A O 1
ATOM 658 N N . ASP A 1 107 ? -3.854 50.568 24.174 1.00 20.19 86 ASP A N 1
ATOM 659 C CA . ASP A 1 107 ? -4.434 49.689 25.218 1.00 19.79 86 ASP A CA 1
ATOM 660 C C . ASP A 1 107 ? -3.318 48.905 25.922 1.00 18.46 86 ASP A C 1
ATOM 661 O O . ASP A 1 107 ? -3.359 48.690 27.131 1.00 16.43 86 ASP A O 1
ATOM 666 N N . ASP A 1 108 ? -2.329 48.468 25.132 1.00 14.90 87 ASP A N 1
ATOM 667 C CA . ASP A 1 108 ? -1.223 47.686 25.616 1.00 17.22 87 ASP A CA 1
ATOM 668 C C . ASP A 1 108 ? -0.401 48.500 26.625 1.00 18.99 87 ASP A C 1
ATOM 669 O O . ASP A 1 108 ? -0.049 47.998 27.692 1.00 14.50 87 ASP A O 1
ATOM 674 N N . ILE A 1 109 ? -0.074 49.744 26.259 1.00 13.48 88 ILE A N 1
ATOM 675 C CA . ILE A 1 109 ? 0.736 50.641 27.084 1.00 13.27 88 ILE A CA 1
ATOM 676 C C . ILE A 1 109 ? -0.032 50.946 28.380 1.00 12.91 88 ILE A C 1
ATOM 677 O O . ILE A 1 109 ? 0.534 50.911 29.463 1.00 11.39 88 ILE A O 1
ATOM 682 N N . VAL A 1 110 ? -1.317 51.267 28.243 1.00 12.47 89 VAL A N 1
ATOM 683 C CA . VAL A 1 110 ? -2.159 51.668 29.375 1.00 17.95 89 VAL A CA 1
ATOM 684 C C . VAL A 1 110 ? -2.298 50.495 30.359 1.00 14.29 89 VAL A C 1
ATOM 685 O O . VAL A 1 110 ? -2.154 50.665 31.581 1.00 16.50 89 VAL A O 1
ATOM 689 N N . ASP A 1 111 ? -2.543 49.293 29.830 1.00 15.59 90 ASP A N 1
ATOM 690 C CA . ASP A 1 111 ? -2.699 48.105 30.670 1.00 15.34 90 ASP A CA 1
ATOM 691 C C . ASP A 1 111 ? -1.372 47.765 31.361 1.00 14.12 90 ASP A C 1
ATOM 692 O O . ASP A 1 111 ? -1.360 47.441 32.530 1.00 13.12 90 ASP A O 1
ATOM 697 N N . PHE A 1 112 ? -0.257 47.842 30.621 1.00 12.99 91 PHE A N 1
ATOM 698 C CA . PHE A 1 112 ? 1.064 47.592 31.179 1.00 12.30 91 PHE A CA 1
ATOM 699 C C . PHE A 1 112 ? 1.327 48.523 32.374 1.00 11.62 91 PHE A C 1
ATOM 700 O O . PHE A 1 112 ? 1.795 48.068 33.423 1.00 12.71 91 PHE A O 1
ATOM 708 N N . ALA A 1 113 ? 1.045 49.822 32.197 1.00 11.29 92 ALA A N 1
ATOM 709 C CA . ALA A 1 113 ? 1.253 50.824 33.239 1.00 11.33 92 ALA A CA 1
ATOM 710 C C . ALA A 1 113 ? 0.446 50.465 34.499 1.00 11.91 92 ALA A C 1
ATOM 711 O O . ALA A 1 113 ? 0.943 50.609 35.603 1.00 12.59 92 ALA A O 1
ATOM 713 N N . ASP A 1 114 ? -0.788 50.002 34.315 1.00 12.73 93 ASP A N 1
ATOM 714 C CA . ASP A 1 114 ? -1.629 49.555 35.461 1.00 14.79 93 ASP A CA 1
ATOM 715 C C . ASP A 1 114 ? -1.031 48.293 36.101 1.00 14.45 93 ASP A C 1
ATOM 716 O O . ASP A 1 114 ? -0.989 48.166 37.317 1.00 14.84 93 ASP A O 1
ATOM 721 N N . GLU A 1 115 ? -0.547 47.367 35.270 1.00 15.49 94 GLU A N 1
ATOM 722 C CA . GLU A 1 115 ? -0.026 46.078 35.738 1.00 15.65 94 GLU A CA 1
ATOM 723 C C . GLU A 1 115 ? 1.207 46.289 36.630 1.00 21.53 94 GLU A C 1
ATOM 724 O O . GLU A 1 115 ? 1.397 45.543 37.577 1.00 16.64 94 GLU A O 1
ATOM 730 N N . VAL A 1 116 ? 2.045 47.286 36.318 1.00 16.49 95 VAL A N 1
ATOM 731 C CA . VAL A 1 116 ? 3.290 47.517 37.062 1.00 15.03 95 VAL A CA 1
ATOM 732 C C . VAL A 1 116 ? 3.115 48.656 38.076 1.00 14.89 95 VAL A C 1
ATOM 733 O O . VAL A 1 116 ? 4.093 49.050 38.713 1.00 15.49 95 VAL A O 1
ATOM 737 N N . ASP A 1 117 ? 1.894 49.180 38.215 1.00 14.91 96 ASP A N 1
ATOM 738 C CA . ASP A 1 117 ? 1.575 50.264 39.145 1.00 17.33 96 ASP A CA 1
ATOM 739 C C . ASP A 1 117 ? 2.514 51.462 38.917 1.00 23.56 96 ASP A C 1
ATOM 740 O O . ASP A 1 117 ? 3.126 51.970 39.861 1.00 14.87 96 ASP A O 1
ATOM 745 N N . ALA A 1 118 ? 2.609 51.907 37.653 1.00 13.76 97 ALA A N 1
ATOM 746 C CA . ALA A 1 118 ? 3.536 52.963 37.239 1.00 13.88 97 ALA A CA 1
ATOM 747 C C . ALA A 1 118 ? 3.183 54.279 37.937 1.00 15.65 97 ALA A C 1
ATOM 748 O O . ALA A 1 118 ? 1.986 54.568 38.182 1.00 15.35 97 ALA A O 1
ATOM 750 N N . ILE A 1 119 ? 4.210 55.077 38.237 1.00 13.00 98 ILE A N 1
ATOM 751 C CA . ILE A 1 119 ? 4.016 56.432 38.779 1.00 14.62 98 ILE A CA 1
ATOM 752 C C . ILE A 1 119 ? 3.425 57.312 37.668 1.00 13.40 98 ILE A C 1
ATOM 753 O O . ILE A 1 119 ? 2.559 58.161 37.910 1.00 12.09 98 ILE A O 1
ATOM 758 N N . ALA A 1 120 ? 3.942 57.124 36.447 1.00 11.76 99 ALA A N 1
ATOM 759 C CA . ALA A 1 120 ? 3.484 57.875 35.289 1.00 13.57 99 ALA A CA 1
ATOM 760 C C . ALA A 1 120 ? 3.912 57.145 34.016 1.00 12.19 99 ALA A C 1
ATOM 761 O O . ALA A 1 120 ? 4.809 56.278 34.047 1.00 10.77 99 ALA A O 1
ATOM 763 N N . ILE A 1 121 ? 3.228 57.496 32.921 1.00 11.42 100 ILE A N 1
ATOM 764 C CA . ILE A 1 121 ? 3.600 57.117 31.566 1.00 10.98 100 ILE A CA 1
ATOM 765 C C . ILE A 1 121 ? 4.197 58.354 30.893 1.00 11.49 100 ILE A C 1
ATOM 766 O O . ILE A 1 121 ? 3.614 59.416 30.947 1.00 15.02 100 ILE A O 1
ATOM 771 N N . VAL A 1 122 ? 5.342 58.183 30.249 1.00 10.10 101 VAL A N 1
ATOM 772 C CA . VAL A 1 122 ? 5.944 59.271 29.487 1.00 10.06 101 VAL A CA 1
ATOM 773 C C . VAL A 1 122 ? 5.888 58.871 28.008 1.00 10.28 101 VAL A C 1
ATOM 774 O O . VAL A 1 122 ? 6.274 57.759 27.671 1.00 10.32 101 VAL A O 1
ATOM 778 N N . ILE A 1 123 ? 5.362 59.770 27.167 1.00 10.70 102 ILE A N 1
ATOM 779 C CA . ILE A 1 123 ? 5.135 59.482 25.770 1.00 11.05 102 ILE A CA 1
ATOM 780 C C . ILE A 1 123 ? 5.449 60.719 24.933 1.00 11.73 102 ILE A C 1
ATOM 781 O O . ILE A 1 123 ? 5.291 61.854 25.397 1.00 13.85 102 ILE A O 1
ATOM 786 N N . GLY A 1 124 ? 5.844 60.474 23.681 1.00 11.59 103 GLY A N 1
ATOM 787 C CA . GLY A 1 124 ? 6.092 61.519 22.706 1.00 12.45 103 GLY A CA 1
ATOM 788 C C . GLY A 1 124 ? 4.824 61.892 21.944 1.00 12.96 103 GLY A C 1
ATOM 789 O O . GLY A 1 124 ? 3.960 61.064 21.680 1.00 15.12 103 GLY A O 1
ATOM 790 N N . ILE A 1 125 ? 4.718 63.176 21.629 1.00 15.92 104 ILE A N 1
ATOM 791 C CA . ILE A 1 125 ? 3.614 63.800 20.907 1.00 20.21 104 ILE A CA 1
ATOM 792 C C . ILE A 1 125 ? 4.172 64.336 19.592 1.00 19.01 104 ILE A C 1
ATOM 793 O O . ILE A 1 125 ? 5.152 65.037 19.628 1.00 20.95 104 ILE A O 1
ATOM 798 N N . ARG A 1 126 ? 3.448 64.094 18.493 1.00 22.77 105 ARG A N 1
ATOM 799 C CA . ARG A 1 126 ? 3.926 64.395 17.151 1.00 36.03 105 ARG A CA 1
ATOM 800 C C . ARG A 1 126 ? 3.866 65.903 16.897 1.00 26.26 105 ARG A C 1
ATOM 801 O O . ARG A 1 126 ? 4.668 66.445 16.124 1.00 40.04 105 ARG A O 1
ATOM 809 N N . LYS A 1 127 ? 2.891 66.557 17.534 1.00 25.56 106 LYS A N 1
ATOM 810 C CA . LYS A 1 127 ? 2.710 68.012 17.510 1.00 25.62 106 LYS A CA 1
ATOM 811 C C . LYS A 1 127 ? 2.173 68.513 16.153 1.00 35.28 106 LYS A C 1
ATOM 812 O O . LYS A 1 127 ? 1.096 69.110 16.126 1.00 19.32 106 LYS A O 1
ATOM 818 N N . ARG A 1 128 ? 2.914 68.349 15.048 1.00 27.33 107 ARG A N 1
ATOM 819 C CA . ARG A 1 128 ? 2.514 68.945 13.764 1.00 22.89 107 ARG A CA 1
ATOM 820 C C . ARG A 1 128 ? 2.469 67.866 12.682 1.00 22.37 107 ARG A C 1
ATOM 821 O O . ARG A 1 128 ? 3.322 66.990 12.637 1.00 33.21 107 ARG A O 1
ATOM 829 N N . SER A 1 129 ? 1.461 67.953 11.808 1.00 19.55 108 SER A N 1
ATOM 830 C CA . SER A 1 129 ? 1.369 67.115 10.634 1.00 19.71 108 SER A CA 1
ATOM 831 C C . SER A 1 129 ? 2.261 67.704 9.541 1.00 25.70 108 SER A C 1
ATOM 832 O O . SER A 1 129 ? 2.696 68.857 9.646 1.00 19.00 108 SER A O 1
ATOM 835 N N . PRO A 1 130 ? 2.505 66.958 8.431 1.00 26.27 109 PRO A N 1
ATOM 836 C CA . PRO A 1 130 ? 3.189 67.510 7.259 1.00 22.86 109 PRO A CA 1
ATOM 837 C C . PRO A 1 130 ? 2.585 68.821 6.731 1.00 28.26 109 PRO A C 1
ATOM 838 O O . PRO A 1 130 ? 3.320 69.621 6.169 1.00 25.20 109 PRO A O 1
ATOM 842 N N . THR A 1 131 ? 1.278 69.043 6.958 1.00 24.25 110 THR A N 1
ATOM 843 C CA . THR A 1 131 ? 0.578 70.241 6.504 1.00 32.57 110 THR A CA 1
ATOM 844 C C . THR A 1 131 ? 0.346 71.223 7.664 1.00 37.00 110 THR A C 1
ATOM 845 O O . THR A 1 131 ? -0.457 72.138 7.509 1.00 38.59 110 THR A O 1
ATOM 849 N N . GLY A 1 132 ? 1.072 71.059 8.779 1.00 23.83 111 GLY A N 1
ATOM 850 C CA . GLY A 1 132 ? 1.120 72.057 9.836 1.00 32.85 111 GLY A CA 1
ATOM 851 C C . GLY A 1 132 ? -0.064 71.975 10.789 1.00 39.66 111 GLY A C 1
ATOM 852 O O . GLY A 1 132 ? -0.234 72.871 11.625 1.00 29.26 111 GLY A O 1
ATOM 853 N N . LYS A 1 133 ? -0.875 70.911 10.673 1.00 26.59 112 LYS A N 1
ATOM 854 C CA . LYS A 1 133 ? -2.032 70.701 11.564 1.00 34.51 112 LYS A CA 1
ATOM 855 C C . LYS A 1 133 ? -1.507 70.273 12.941 1.00 20.82 112 LYS A C 1
ATOM 856 O O . LYS A 1 133 ? -0.506 69.557 13.027 1.00 26.64 112 LYS A O 1
ATOM 862 N N . LEU A 1 134 ? -2.186 70.708 14.017 1.00 20.45 113 LEU A N 1
ATOM 863 C CA . LEU A 1 134 ? -1.828 70.292 15.377 1.00 18.19 113 LEU A CA 1
ATOM 864 C C . LEU A 1 134 ? -2.385 68.891 15.636 1.00 18.18 113 LEU A C 1
ATOM 865 O O . LEU A 1 134 ? -3.602 68.704 15.665 1.00 17.58 113 LEU A O 1
ATOM 870 N N . ILE A 1 135 ? -1.490 67.916 15.863 1.00 18.89 114 ILE A N 1
ATOM 871 C CA . ILE A 1 135 ? -1.891 66.515 16.032 1.00 20.34 114 ILE A CA 1
ATOM 872 C C . ILE A 1 135 ? -1.179 65.913 17.247 1.00 16.50 114 ILE A C 1
ATOM 873 O O . ILE A 1 135 ? -0.052 66.318 17.585 1.00 14.85 114 ILE A O 1
ATOM 878 N N . PHE A 1 136 ? -1.820 64.924 17.885 1.00 16.45 115 PHE A N 1
ATOM 879 C CA . PHE A 1 136 ? -1.155 64.116 18.892 1.00 14.27 115 PHE A CA 1
ATOM 880 C C . PHE A 1 136 ? -0.284 63.026 18.271 1.00 15.94 115 PHE A C 1
ATOM 881 O O . PHE A 1 136 ? 0.780 62.725 18.824 1.00 16.76 115 PHE A O 1
ATOM 889 N N . GLY A 1 137 ? -0.758 62.408 17.186 1.00 15.57 116 GLY A N 1
ATOM 890 C CA . GLY A 1 137 ? -0.325 61.045 16.814 1.00 17.24 116 GLY A CA 1
ATOM 891 C C . GLY A 1 137 ? -1.261 60.014 17.425 1.00 19.32 116 GLY A C 1
ATOM 892 O O . GLY A 1 137 ? -1.692 60.200 18.560 1.00 16.78 116 GLY A O 1
ATOM 893 N N . SER A 1 138 ? -1.650 58.999 16.647 1.00 19.52 117 SER A N 1
ATOM 894 C CA . SER A 1 138 ? -2.858 58.209 16.985 1.00 29.62 117 SER A CA 1
ATOM 895 C C . SER A 1 138 ? -2.642 57.451 18.299 1.00 17.23 117 SER A C 1
ATOM 896 O O . SER A 1 138 ? -3.556 57.355 19.118 1.00 24.35 117 SER A O 1
ATOM 899 N N . VAL A 1 139 ? -1.413 56.966 18.519 1.00 18.65 118 VAL A N 1
ATOM 900 C CA . VAL A 1 139 ? -1.094 56.164 19.713 1.00 17.56 118 VAL A CA 1
ATOM 901 C C . VAL A 1 139 ? -1.142 57.062 20.959 1.00 15.35 118 VAL A C 1
ATOM 902 O O . VAL A 1 139 ? -1.840 56.756 21.911 1.00 14.83 118 VAL A O 1
ATOM 906 N N . ALA A 1 140 ? -0.431 58.191 20.912 1.00 16.08 119 ALA A N 1
ATOM 907 C CA . ALA A 1 140 ? -0.347 59.125 22.040 1.00 22.64 119 ALA A CA 1
ATOM 908 C C . ALA A 1 140 ? -1.745 59.623 22.421 1.00 19.71 119 ALA A C 1
ATOM 909 O O . ALA A 1 140 ? -2.071 59.716 23.588 1.00 13.16 119 ALA A O 1
ATOM 911 N N . ARG A 1 141 ? -2.553 59.969 21.419 1.00 17.83 120 ARG A N 1
ATOM 912 C CA . ARG A 1 141 ? -3.898 60.476 21.630 1.00 16.44 120 ARG A CA 1
ATOM 913 C C . ARG A 1 141 ? -4.689 59.514 22.530 1.00 14.81 120 ARG A C 1
ATOM 914 O O . ARG A 1 141 ? -5.286 59.907 23.515 1.00 16.11 120 ARG A O 1
ATOM 922 N N . ASP A 1 142 ? -4.698 58.234 22.161 1.00 17.17 121 ASP A N 1
ATOM 923 C CA . ASP A 1 142 ? -5.524 57.249 22.848 1.00 16.02 121 ASP A CA 1
ATOM 924 C C . ASP A 1 142 ? -4.901 56.873 24.202 1.00 14.40 121 ASP A C 1
ATOM 925 O O . ASP A 1 142 ? -5.620 56.569 25.137 1.00 14.83 121 ASP A O 1
ATOM 930 N N . VAL A 1 143 ? -3.570 56.892 24.308 1.00 14.78 122 VAL A N 1
ATOM 931 C CA . VAL A 1 143 ? -2.908 56.673 25.603 1.00 14.46 122 VAL A CA 1
ATOM 932 C C . VAL A 1 143 ? -3.345 57.762 26.582 1.00 18.72 122 VAL A C 1
ATOM 933 O O . VAL A 1 143 ? -3.682 57.444 27.704 1.00 15.81 122 VAL A O 1
ATOM 937 N N . ILE A 1 144 ? -3.335 59.027 26.148 1.00 12.97 123 ILE A N 1
ATOM 938 C CA . ILE A 1 144 ? -3.686 60.137 27.010 1.00 14.23 123 ILE A CA 1
ATOM 939 C C . ILE A 1 144 ? -5.117 59.968 27.543 1.00 13.60 123 ILE A C 1
ATOM 940 O O . ILE A 1 144 ? -5.364 60.217 28.712 1.00 16.43 123 ILE A O 1
ATOM 945 N N . LEU A 1 145 ? -6.049 59.551 26.689 1.00 15.16 124 LEU A N 1
ATOM 946 C CA . LEU A 1 145 ? -7.479 59.467 27.070 1.00 15.94 124 LEU A CA 1
ATOM 947 C C . LEU A 1 145 ? -7.774 58.196 27.876 1.00 15.48 124 LEU A C 1
ATOM 948 O O . LEU A 1 145 ? -8.617 58.215 28.774 1.00 16.78 124 LEU A O 1
ATOM 953 N N . LYS A 1 146 ? -7.106 57.087 27.532 1.00 14.57 125 LYS A N 1
ATOM 954 C CA . LYS A 1 146 ? -7.426 55.773 28.109 1.00 16.18 125 LYS A CA 1
ATOM 955 C C . LYS A 1 146 ? -6.686 55.507 29.430 1.00 14.73 125 LYS A C 1
ATOM 956 O O . LYS A 1 146 ? -7.121 54.677 30.202 1.00 14.99 125 LYS A O 1
ATOM 962 N N . ALA A 1 147 ? -5.559 56.184 29.670 1.00 13.59 126 ALA A N 1
ATOM 963 C CA . ALA A 1 147 ? -4.695 55.818 30.793 1.00 13.98 126 ALA A CA 1
ATOM 964 C C . ALA A 1 147 ? -5.409 56.040 32.127 1.00 15.91 126 ALA A C 1
ATOM 965 O O . ALA A 1 147 ? -6.148 56.998 32.268 1.00 15.86 126 ALA A O 1
ATOM 967 N N . ASN A 1 148 ? -5.117 55.176 33.099 1.00 15.29 127 ASN A N 1
ATOM 968 C CA . ASN A 1 148 ? -5.492 55.428 34.506 1.00 19.25 127 ASN A CA 1
ATOM 969 C C . ASN A 1 148 ? -4.375 56.196 35.218 1.00 19.68 127 ASN A C 1
ATOM 970 O O . ASN A 1 148 ? -4.656 56.994 36.111 1.00 34.18 127 ASN A O 1
ATOM 975 N N . LYS A 1 149 ? -3.152 56.083 34.691 1.00 15.25 128 LYS A N 1
ATOM 976 C CA . LYS A 1 149 ? -1.997 56.683 35.334 1.00 14.51 128 LYS A CA 1
ATOM 977 C C . LYS A 1 149 ? -1.790 58.086 34.775 1.00 12.98 128 LYS A C 1
ATOM 978 O O . LYS A 1 149 ? -2.293 58.401 33.703 1.00 13.01 128 LYS A O 1
ATOM 984 N N . PRO A 1 150 ? -1.059 58.968 35.484 1.00 12.53 129 PRO A N 1
ATOM 985 C CA . PRO A 1 150 ? -0.638 60.240 34.898 1.00 12.56 129 PRO A CA 1
ATOM 986 C C . PRO A 1 150 ? 0.112 60.013 33.573 1.00 12.18 129 PRO A C 1
ATOM 987 O O . PRO A 1 150 ? 0.876 59.044 33.477 1.00 11.95 129 PRO A O 1
ATOM 991 N N . VAL A 1 151 ? -0.129 60.877 32.572 1.00 12.06 130 VAL A N 1
ATOM 992 C CA . VAL A 1 151 ? 0.603 60.789 31.286 1.00 12.72 130 VAL A CA 1
ATOM 993 C C . VAL A 1 151 ? 1.359 62.099 31.068 1.00 12.77 130 VAL A C 1
ATOM 994 O O . VAL A 1 151 ? 0.763 63.178 31.070 1.00 12.31 130 VAL A O 1
ATOM 998 N N . ILE A 1 152 ? 2.675 61.970 30.904 1.00 12.20 131 ILE A N 1
ATOM 999 C CA . ILE A 1 152 ? 3.557 63.081 30.654 1.00 12.62 131 ILE A CA 1
ATOM 1000 C C . ILE A 1 152 ? 3.846 63.106 29.145 1.00 12.59 131 ILE A C 1
ATOM 1001 O O . ILE A 1 152 ? 4.394 62.144 28.576 1.00 12.55 131 ILE A O 1
ATOM 1006 N N . CYS A 1 153 ? 3.461 64.215 28.509 1.00 12.76 132 CYS A N 1
ATOM 1007 C CA . CYS A 1 153 ? 3.506 64.374 27.080 1.00 13.03 132 CYS A CA 1
ATOM 1008 C C . CYS A 1 153 ? 4.673 65.288 26.707 1.00 13.50 132 CYS A C 1
ATOM 1009 O O . CYS A 1 153 ? 4.689 66.460 27.111 1.00 14.05 132 CYS A O 1
ATOM 1012 N N . ILE A 1 154 ? 5.621 64.741 25.926 1.00 13.55 133 ILE A N 1
ATOM 1013 C CA . ILE A 1 154 ? 6.871 65.378 25.562 1.00 14.41 133 ILE A CA 1
ATOM 1014 C C . ILE A 1 154 ? 6.894 65.565 24.041 1.00 15.25 133 ILE A C 1
ATOM 1015 O O . ILE A 1 154 ? 6.597 64.641 23.293 1.00 14.15 133 ILE A O 1
ATOM 1020 N N . LYS A 1 155 ? 7.272 66.775 23.609 1.00 18.98 134 LYS A N 1
ATOM 1021 C CA . LYS A 1 155 ? 7.326 67.146 22.197 1.00 29.34 134 LYS A CA 1
ATOM 1022 C C . LYS A 1 155 ? 8.770 67.023 21.689 1.00 32.53 134 LYS A C 1
ATOM 1023 O O . LYS A 1 155 ? 8.987 66.832 20.490 1.00 27.01 134 LYS A O 1
ATOM 1030 N N . TYR B 1 24 ? 13.428 80.966 39.173 1.00 47.52 3 TYR B N 1
ATOM 1031 C CA . TYR B 1 24 ? 13.119 79.499 39.049 1.00 75.03 3 TYR B CA 1
ATOM 1032 C C . TYR B 1 24 ? 12.056 79.294 37.974 1.00 66.95 3 TYR B C 1
ATOM 1033 O O . TYR B 1 24 ? 11.263 80.190 37.702 1.00 47.48 3 TYR B O 1
ATOM 1050 N N . PRO B 1 26 ? 8.794 77.542 37.146 1.00 19.98 5 PRO B N 1
ATOM 1051 C CA . PRO B 1 26 ? 7.747 76.930 37.950 1.00 19.18 5 PRO B CA 1
ATOM 1052 C C . PRO B 1 26 ? 7.041 75.753 37.268 1.00 16.48 5 PRO B C 1
ATOM 1053 O O . PRO B 1 26 ? 7.161 75.539 36.067 1.00 15.94 5 PRO B O 1
ATOM 1057 N N . ILE B 1 27 ? 6.311 74.992 38.074 1.00 15.31 6 ILE B N 1
ATOM 1058 C CA . ILE B 1 27 ? 5.281 74.102 37.604 1.00 14.73 6 ILE B CA 1
ATOM 1059 C C . ILE B 1 27 ? 4.004 74.942 37.490 1.00 14.44 6 ILE B C 1
ATOM 1060 O O . ILE B 1 27 ? 3.621 75.597 38.462 1.00 17.19 6 ILE B O 1
ATOM 1065 N N . VAL B 1 28 ? 3.364 74.919 36.311 1.00 13.50 7 VAL B N 1
ATOM 1066 C CA . VAL B 1 28 ? 2.103 75.609 36.106 1.00 13.42 7 VAL B CA 1
ATOM 1067 C C . VAL B 1 28 ? 0.982 74.568 36.163 1.00 12.99 7 VAL B C 1
ATOM 1068 O O . VAL B 1 28 ? 1.068 73.544 35.486 1.00 16.67 7 VAL B O 1
ATOM 1072 N N . VAL B 1 29 ? -0.040 74.835 36.982 1.00 13.56 8 VAL B N 1
ATOM 1073 C CA . VAL B 1 29 ? -1.161 73.929 37.087 1.00 13.45 8 VAL B CA 1
ATOM 1074 C C . VAL B 1 29 ? -2.435 74.721 36.793 1.00 13.72 8 VAL B C 1
ATOM 1075 O O . VAL B 1 29 ? -2.641 75.794 37.342 1.00 14.49 8 VAL B O 1
ATOM 1079 N N . ALA B 1 30 ? -3.242 74.205 35.862 1.00 13.46 9 ALA B N 1
ATOM 1080 C CA . ALA B 1 30 ? -4.503 74.822 35.478 1.00 15.06 9 ALA B CA 1
ATOM 1081 C C . ALA B 1 30 ? -5.645 74.110 36.213 1.00 16.54 9 ALA B C 1
ATOM 1082 O O . ALA B 1 30 ? -5.740 72.890 36.158 1.00 18.95 9 ALA B O 1
ATOM 1084 N N . VAL B 1 31 ? -6.484 74.879 36.909 1.00 16.89 10 VAL B N 1
ATOM 1085 C CA . VAL B 1 31 ? -7.649 74.322 37.602 1.00 19.67 10 VAL B CA 1
ATOM 1086 C C . VAL B 1 31 ? -8.910 75.055 37.129 1.00 21.24 10 VAL B C 1
ATOM 1087 O O . VAL B 1 31 ? -8.940 76.282 37.055 1.00 21.75 10 VAL B O 1
ATOM 1091 N N . ASP B 1 32 ? -9.965 74.290 36.830 1.00 26.72 11 ASP B N 1
ATOM 1092 C CA . ASP B 1 32 ? -11.244 74.867 36.432 1.00 35.89 11 ASP B CA 1
ATOM 1093 C C . ASP B 1 32 ? -12.071 75.155 37.696 1.00 28.15 11 ASP B C 1
ATOM 1094 O O . ASP B 1 32 ? -12.284 76.305 38.046 1.00 38.01 11 ASP B O 1
ATOM 1099 N N . LYS B 1 33 ? -12.482 74.096 38.400 1.00 30.53 12 LYS B N 1
ATOM 1100 C CA . LYS B 1 33 ? -13.328 74.207 39.581 1.00 47.85 12 LYS B CA 1
ATOM 1101 C C . LYS B 1 33 ? -12.782 73.306 40.688 1.00 32.38 12 LYS B C 1
ATOM 1102 O O . LYS B 1 33 ? -11.882 72.496 40.460 1.00 30.66 12 LYS B O 1
ATOM 1108 N N . LYS B 1 34 ? -13.314 73.481 41.898 1.00 30.93 13 LYS B N 1
ATOM 1109 C CA . LYS B 1 34 ? -12.991 72.604 43.003 1.00 34.19 13 LYS B CA 1
ATOM 1110 C C . LYS B 1 34 ? -13.652 71.258 42.699 1.00 33.28 13 LYS B C 1
ATOM 1111 O O . LYS B 1 34 ? -14.857 71.194 42.424 1.00 52.38 13 LYS B O 1
ATOM 1117 N N . SER B 1 35 ? -12.840 70.199 42.701 1.00 31.61 14 SER B N 1
ATOM 1118 C CA . SER B 1 35 ? -13.296 68.845 42.433 1.00 24.88 14 SER B CA 1
ATOM 1119 C C . SER B 1 35 ? -12.237 67.863 42.934 1.00 26.72 14 SER B C 1
ATOM 1120 O O . SER B 1 35 ? -11.082 68.252 43.161 1.00 19.81 14 SER B O 1
ATOM 1123 N N . ASP B 1 36 ? -12.647 66.600 43.102 1.00 27.82 15 ASP B N 1
ATOM 1124 C CA . ASP B 1 36 ? -11.742 65.510 43.462 1.00 22.44 15 ASP B CA 1
ATOM 1125 C C . ASP B 1 36 ? -10.629 65.421 42.407 1.00 19.51 15 ASP B C 1
ATOM 1126 O O . ASP B 1 36 ? -9.465 65.224 42.754 1.00 19.19 15 ASP B O 1
ATOM 1131 N N . ARG B 1 37 ? -10.986 65.576 41.127 1.00 20.23 16 ARG B N 1
ATOM 1132 C CA . ARG B 1 37 ? -10.007 65.520 40.044 1.00 20.93 16 ARG B CA 1
ATOM 1133 C C . ARG B 1 37 ? -8.989 66.660 40.189 1.00 17.77 16 ARG B C 1
ATOM 1134 O O . ARG B 1 37 ? -7.780 66.443 40.069 1.00 19.63 16 ARG B O 1
ATOM 1142 N N . ALA B 1 38 ? -9.480 67.881 40.428 1.00 17.77 17 ALA B N 1
ATOM 1143 C CA . ALA B 1 38 ? -8.610 69.038 40.576 1.00 25.16 17 ALA B CA 1
ATOM 1144 C C . ALA B 1 38 ? -7.608 68.790 41.716 1.00 21.92 17 ALA B C 1
ATOM 1145 O O . ALA B 1 38 ? -6.431 69.099 41.598 1.00 14.23 17 ALA B O 1
ATOM 1147 N N . GLU B 1 39 ? -8.077 68.172 42.798 1.00 19.04 18 GLU B N 1
ATOM 1148 C CA . GLU B 1 39 ? -7.218 67.864 43.940 1.00 21.36 18 GLU B CA 1
ATOM 1149 C C . GLU B 1 39 ? -6.084 66.918 43.527 1.00 16.33 18 GLU B C 1
ATOM 1150 O O . GLU B 1 39 ? -4.958 67.105 43.950 1.00 15.37 18 GLU B O 1
ATOM 1156 N N . ARG B 1 40 ? -6.401 65.896 42.732 1.00 15.01 19 ARG B N 1
ATOM 1157 C CA . ARG B 1 40 ? -5.405 64.918 42.266 1.00 16.03 19 ARG B CA 1
ATOM 1158 C C . ARG B 1 40 ? -4.381 65.622 41.359 1.00 14.22 19 ARG B C 1
ATOM 1159 O O . ARG B 1 40 ? -3.186 65.335 41.428 1.00 15.84 19 ARG B O 1
ATOM 1167 N N . VAL B 1 41 ? -4.872 66.530 40.511 1.00 13.68 20 VAL B N 1
ATOM 1168 C CA . VAL B 1 41 ? -4.041 67.332 39.609 1.00 13.50 20 VAL B CA 1
ATOM 1169 C C . VAL B 1 41 ? -3.030 68.137 40.446 1.00 15.47 20 VAL B C 1
ATOM 1170 O O . VAL B 1 41 ? -1.816 68.114 40.184 1.00 12.68 20 VAL B O 1
ATOM 1174 N N . LEU B 1 42 ? -3.543 68.813 41.482 1.00 13.35 21 LEU B N 1
ATOM 1175 C CA . LEU B 1 42 ? -2.732 69.664 42.350 1.00 13.11 21 LEU B CA 1
ATOM 1176 C C . LEU B 1 42 ? -1.711 68.837 43.140 1.00 13.09 21 LEU B C 1
ATOM 1177 O O . LEU B 1 42 ? -0.579 69.270 43.294 1.00 13.26 21 LEU B O 1
ATOM 1182 N N . ARG B 1 43 ? -2.117 67.674 43.654 1.00 13.81 22 ARG B N 1
ATOM 1183 C CA . ARG B 1 43 ? -1.236 66.798 44.424 1.00 15.88 22 ARG B CA 1
ATOM 1184 C C . ARG B 1 43 ? -0.061 66.352 43.538 1.00 14.58 22 ARG B C 1
ATOM 1185 O O . ARG B 1 43 ? 1.084 66.325 43.990 1.00 14.92 22 ARG B O 1
ATOM 1193 N N . PHE B 1 44 ? -0.340 66.014 42.276 1.00 13.63 23 PHE B N 1
ATOM 1194 C CA . PHE B 1 44 ? 0.745 65.570 41.375 1.00 13.18 23 PHE B CA 1
ATOM 1195 C C . PHE B 1 44 ? 1.689 66.737 41.061 1.00 12.56 23 PHE B C 1
ATOM 1196 O O . PHE B 1 44 ? 2.903 66.572 41.037 1.00 12.62 23 PHE B O 1
ATOM 1204 N N . ALA B 1 45 ? 1.116 67.904 40.777 1.00 12.57 24 ALA B N 1
ATOM 1205 C CA . ALA B 1 45 ? 1.860 69.138 40.524 1.00 12.18 24 ALA B CA 1
ATOM 1206 C C . ALA B 1 45 ? 2.789 69.479 41.709 1.00 12.03 24 ALA B C 1
ATOM 1207 O O . ALA B 1 45 ? 3.957 69.838 41.499 1.00 11.80 24 ALA B O 1
ATOM 1209 N N . ALA B 1 46 ? 2.263 69.366 42.941 1.00 12.36 25 ALA B N 1
ATOM 1210 C CA . ALA B 1 46 ? 3.024 69.639 44.159 1.00 12.57 25 ALA B CA 1
ATOM 1211 C C . ALA B 1 46 ? 4.224 68.688 44.268 1.00 12.53 25 ALA B C 1
ATOM 1212 O O . ALA B 1 46 ? 5.318 69.110 44.659 1.00 12.26 25 ALA B O 1
ATOM 1214 N N . GLU B 1 47 ? 4.014 67.418 43.915 1.00 12.32 26 GLU B N 1
ATOM 1215 C CA . GLU B 1 47 ? 5.053 66.408 43.989 1.00 12.50 26 GLU B CA 1
ATOM 1216 C C . GLU B 1 47 ? 6.165 6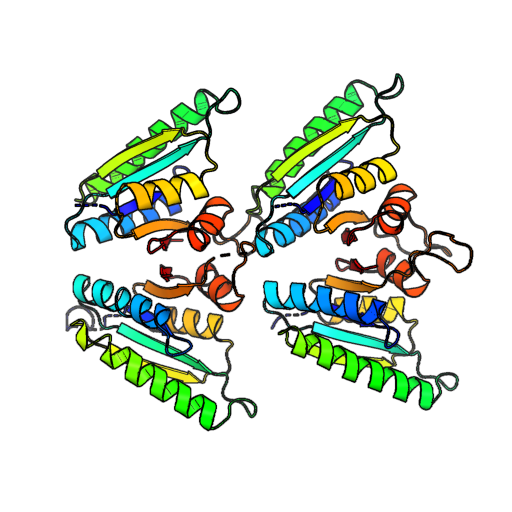6.756 42.982 1.00 11.91 26 GLU B C 1
ATOM 1217 O O . GLU B 1 47 ? 7.341 66.713 43.319 1.00 11.81 26 GLU B O 1
ATOM 1223 N N . GLU B 1 48 ? 5.775 67.116 41.755 1.00 11.83 27 GLU B N 1
ATOM 1224 C CA . GLU B 1 48 ? 6.738 67.539 40.732 1.00 12.26 27 GLU B CA 1
ATOM 1225 C C . GLU B 1 48 ? 7.582 68.713 41.255 1.00 12.69 27 GLU B C 1
ATOM 1226 O O . GLU B 1 48 ? 8.808 68.722 41.104 1.00 14.73 27 GLU B O 1
ATOM 1232 N N . ALA B 1 49 ? 6.908 69.685 41.880 1.00 12.32 28 ALA B N 1
ATOM 1233 C CA . ALA B 1 49 ? 7.533 70.911 42.368 1.00 14.31 28 ALA B CA 1
ATOM 1234 C C . ALA B 1 49 ? 8.502 70.610 43.520 1.00 15.01 28 ALA B C 1
ATOM 1235 O O . ALA B 1 49 ? 9.612 71.160 43.531 1.00 14.51 28 ALA B O 1
ATOM 1237 N N . ARG B 1 50 ? 8.063 69.765 44.471 1.00 14.33 29 ARG B N 1
ATOM 1238 C CA . ARG B 1 50 ? 8.867 69.332 45.631 1.00 18.80 29 ARG B CA 1
ATOM 1239 C C . ARG B 1 50 ? 10.162 68.663 45.143 1.00 14.31 29 ARG B C 1
ATOM 1240 O O . ARG B 1 50 ? 11.234 68.919 45.671 1.00 14.62 29 ARG B O 1
ATOM 1248 N N . LEU B 1 51 ? 10.024 67.757 44.177 1.00 12.60 30 LEU B N 1
ATOM 1249 C CA . LEU B 1 51 ? 11.161 67.009 43.655 1.00 13.41 30 LEU B CA 1
ATOM 1250 C C . LEU B 1 51 ? 12.158 67.948 42.955 1.00 13.35 30 LEU B C 1
ATOM 1251 O O . LEU B 1 51 ? 13.356 67.796 43.104 1.00 16.29 30 LEU B O 1
ATOM 1256 N N . ARG B 1 52 ? 11.643 68.926 42.208 1.00 14.39 31 ARG B N 1
ATOM 1257 C CA . ARG B 1 52 ? 12.462 69.760 41.322 1.00 15.19 31 ARG B CA 1
ATOM 1258 C C . ARG B 1 52 ? 12.904 71.054 42.023 1.00 14.26 31 ARG B C 1
ATOM 1259 O O . ARG B 1 52 ? 13.775 71.735 41.501 1.00 16.05 31 ARG B O 1
ATOM 1267 N N . GLY B 1 53 ? 12.300 71.374 43.174 1.00 14.29 32 GLY B N 1
ATOM 1268 C CA . GLY B 1 53 ? 12.661 72.552 43.966 1.00 15.67 32 GLY B CA 1
ATOM 1269 C C . GLY B 1 53 ? 12.243 73.855 43.309 1.00 16.02 32 GLY B C 1
ATOM 1270 O O . GLY B 1 53 ? 13.011 74.818 43.286 1.00 15.98 32 GLY B O 1
ATOM 1271 N N . VAL B 1 54 ? 11.018 73.883 42.778 1.00 15.61 33 VAL B N 1
ATOM 1272 C CA . VAL B 1 54 ? 10.446 75.061 42.143 1.00 15.46 33 VAL B CA 1
ATOM 1273 C C . VAL B 1 54 ? 9.046 75.281 42.714 1.00 14.03 33 VAL B C 1
ATOM 1274 O O . VAL B 1 54 ? 8.424 74.353 43.242 1.00 13.24 33 VAL B O 1
ATOM 1278 N N . PRO B 1 55 ? 8.506 76.512 42.629 1.00 14.89 34 PRO B N 1
ATOM 1279 C CA . PRO B 1 55 ? 7.139 76.786 43.073 1.00 14.49 34 PRO B CA 1
ATOM 1280 C C . PRO B 1 55 ? 6.093 76.293 42.067 1.00 16.70 34 PRO B C 1
ATOM 1281 O O . PRO B 1 55 ? 6.422 76.020 40.907 1.00 12.53 34 PRO B O 1
ATOM 1285 N N . VAL B 1 56 ? 4.848 76.166 42.540 1.00 13.73 35 VAL B N 1
ATOM 1286 C CA . VAL B 1 56 ? 3.697 75.903 41.707 1.00 13.32 35 VAL B CA 1
ATOM 1287 C C . VAL B 1 56 ? 2.938 77.215 41.484 1.00 17.88 35 VAL B C 1
ATOM 1288 O O . VAL B 1 56 ? 2.537 77.881 42.438 1.00 14.36 35 VAL B O 1
ATOM 1292 N N . TYR B 1 57 ? 2.701 77.553 40.211 1.00 13.88 36 TYR B N 1
ATOM 1293 C CA . TYR B 1 57 ? 1.810 78.642 39.847 1.00 13.02 36 TYR B CA 1
ATOM 1294 C C . TYR B 1 57 ? 0.470 78.037 39.438 1.00 13.69 36 TYR B C 1
ATOM 1295 O O . TYR B 1 57 ? 0.397 77.343 38.423 1.00 12.03 36 TYR B O 1
ATOM 1304 N N . VAL B 1 58 ? -0.575 78.305 40.237 1.00 13.20 37 VAL B N 1
ATOM 1305 C CA . VAL B 1 58 ? -1.899 77.800 39.961 1.00 13.72 37 VAL B CA 1
ATOM 1306 C C . VAL B 1 58 ? -2.647 78.865 39.159 1.00 13.61 37 VAL B C 1
ATOM 1307 O O . VAL B 1 58 ? -2.756 79.991 39.606 1.00 15.46 37 VAL B O 1
ATOM 1311 N N . VAL B 1 59 ? -3.185 78.484 38.000 1.00 13.71 38 VAL B N 1
ATOM 1312 C CA . VAL B 1 59 ? -3.830 79.437 37.119 1.00 14.82 38 VAL B CA 1
ATOM 1313 C C . VAL B 1 59 ? -5.284 79.032 36.879 1.00 14.35 38 VAL B C 1
ATOM 1314 O O . VAL B 1 59 ? -5.638 77.841 36.823 1.00 14.43 38 VAL B O 1
ATOM 1318 N N . HIS B 1 60 ? -6.110 80.069 36.710 1.00 14.66 39 HIS B N 1
ATOM 1319 C CA . HIS B 1 60 ? -7.452 79.961 36.186 1.00 15.45 39 HIS B CA 1
ATOM 1320 C C . HIS B 1 60 ? -7.694 81.151 35.255 1.00 17.17 39 HIS B C 1
ATOM 1321 O O . HIS B 1 60 ? -7.346 82.255 35.605 1.00 19.08 39 HIS B O 1
ATOM 1328 N N . SER B 1 61 ? -8.301 80.894 34.094 1.00 19.47 40 SER B N 1
ATOM 1329 C CA . SER B 1 61 ? -8.459 81.865 33.012 1.00 25.13 40 SER B CA 1
ATOM 1330 C C . SER B 1 61 ? -9.936 82.254 32.860 1.00 23.95 40 SER B C 1
ATOM 1331 O O . SER B 1 61 ? -10.785 81.386 32.787 1.00 28.09 40 SER B O 1
ATOM 1334 N N . LEU B 1 62 ? -10.202 83.566 32.807 1.00 25.35 41 LEU B N 1
ATOM 1335 C CA . LEU B 1 62 ? -11.505 84.146 32.397 1.00 23.85 41 LEU B CA 1
ATOM 1336 C C . LEU B 1 62 ? -11.265 85.163 31.276 1.00 31.06 41 LEU B C 1
ATOM 1337 O O . LEU B 1 62 ? -10.225 85.815 31.250 1.00 26.07 41 LEU B O 1
ATOM 1342 N N . PRO B 1 63 ? -12.204 85.345 30.317 1.00 39.23 42 PRO B N 1
ATOM 1343 C CA . PRO B 1 63 ? -12.042 86.343 29.250 1.00 26.66 42 PRO B CA 1
ATOM 1344 C C . PRO B 1 63 ? -11.950 87.800 29.735 1.00 48.26 42 PRO B C 1
ATOM 1345 O O . PRO B 1 63 ? -11.008 88.523 29.367 1.00 26.46 42 PRO B O 1
ATOM 1349 N N . GLY B 1 64 ? -12.932 88.222 30.546 1.00 32.03 43 GLY B N 1
ATOM 1350 C CA . GLY B 1 64 ? -12.907 89.530 31.216 1.00 43.41 43 GLY B CA 1
ATOM 1351 C C . GLY B 1 64 ? -13.802 90.583 30.579 1.00 62.49 43 GLY B C 1
ATOM 1352 O O . GLY B 1 64 ? -13.703 91.771 30.935 1.00 28.90 43 GLY B O 1
ATOM 1353 N N . GLY B 1 65 ? -14.663 90.184 29.638 1.00 32.27 44 GLY B N 1
ATOM 1354 C CA . GLY B 1 65 ? -15.627 91.103 29.024 1.00 29.66 44 GLY B CA 1
ATOM 1355 C C . GLY B 1 65 ? -16.926 91.151 29.811 1.00 28.80 44 GLY B C 1
ATOM 1356 O O . GLY B 1 65 ? -17.016 90.623 30.944 1.00 27.90 44 GLY B O 1
ATOM 1357 N N . GLY B 1 66 ? -17.970 91.697 29.171 1.00 33.37 45 GLY B N 1
ATOM 1358 C CA . GLY B 1 66 ? -19.321 91.803 29.754 1.00 45.95 45 GLY B CA 1
ATOM 1359 C C . GLY B 1 66 ? -19.921 90.449 30.130 1.00 42.81 45 GLY B C 1
ATOM 1360 O O . GLY B 1 66 ? -20.798 90.369 30.996 1.00 74.13 45 GLY B O 1
ATOM 1361 N N . ARG B 1 67 ? -19.442 89.382 29.478 1.00 64.52 46 ARG B N 1
ATOM 1362 C CA . ARG B 1 67 ? -19.936 88.021 29.687 1.00 59.05 46 ARG B CA 1
ATOM 1363 C C . ARG B 1 67 ? -19.395 87.442 31.004 1.00 62.16 46 ARG B C 1
ATOM 1364 O O . ARG B 1 67 ? -20.058 86.608 31.613 1.00 73.99 46 ARG B O 1
ATOM 1372 N N . THR B 1 68 ? -18.197 87.871 31.424 1.00 60.37 47 THR B N 1
ATOM 1373 C CA . THR B 1 68 ? -17.588 87.459 32.694 1.00 50.09 47 THR B CA 1
ATOM 1374 C C . THR B 1 68 ? -18.353 88.096 33.866 1.00 53.61 47 THR B C 1
ATOM 1375 O O . THR B 1 68 ? -18.233 89.288 34.101 1.00 64.45 47 THR B O 1
ATOM 1379 N N . LYS B 1 69 ? -19.120 87.278 34.603 1.00 54.27 48 LYS B N 1
ATOM 1380 C CA . LYS B 1 69 ? -20.042 87.767 35.632 1.00 66.92 48 LYS B CA 1
ATOM 1381 C C . LYS B 1 69 ? -19.350 87.723 37.001 1.00 71.91 48 LYS B C 1
ATOM 1382 O O . LYS B 1 69 ? -18.324 87.062 37.168 1.00 62.99 48 LYS B O 1
ATOM 1388 N N . ASP B 1 70 ? -19.934 88.448 37.969 1.00 71.97 49 ASP B N 1
ATOM 1389 C CA . ASP B 1 70 ? -19.459 88.539 39.351 1.00 78.85 49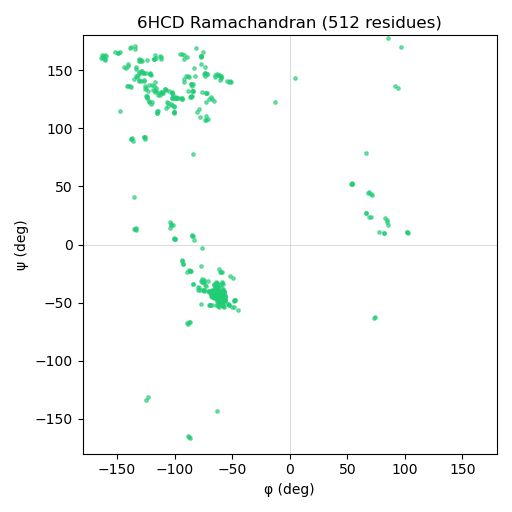 ASP B CA 1
ATOM 1390 C C . ASP B 1 70 ? -19.160 87.151 39.920 1.00 80.30 49 ASP B C 1
ATOM 1391 O O . ASP B 1 70 ? -18.056 86.905 40.415 1.00 109.83 49 ASP B O 1
ATOM 1396 N N . GLU B 1 71 ? -20.161 86.267 39.842 1.00 92.45 50 GLU B N 1
ATOM 1397 C CA . GLU B 1 71 ? -20.119 84.932 40.461 1.00 103.99 50 GLU B CA 1
ATOM 1398 C C . GLU B 1 71 ? -19.021 84.068 39.826 1.00 91.90 50 GLU B C 1
ATOM 1399 O O . GLU B 1 71 ? -18.439 83.222 40.510 1.00 94.52 50 GLU B O 1
ATOM 1405 N N . ASP B 1 72 ? -18.755 84.275 38.528 1.00 46.56 51 ASP B N 1
ATOM 1406 C CA . ASP B 1 72 ? -17.646 83.611 37.835 1.00 41.15 51 ASP B CA 1
ATOM 1407 C C . ASP B 1 72 ? -16.322 83.952 38.533 1.00 45.34 51 ASP B C 1
ATOM 1408 O O . ASP B 1 72 ? -15.469 83.092 38.733 1.00 39.52 51 ASP B O 1
ATOM 1413 N N . ILE B 1 73 ? -16.154 85.231 38.883 1.00 33.67 52 ILE B N 1
ATOM 1414 C CA . ILE B 1 73 ? -14.900 85.712 39.424 1.00 38.75 52 ILE B CA 1
ATOM 1415 C C . ILE B 1 73 ? -14.775 85.236 40.878 1.00 36.65 52 ILE B C 1
ATOM 1416 O O . ILE B 1 73 ? -13.678 84.864 41.303 1.00 33.85 52 ILE B O 1
ATOM 1421 N N . ILE B 1 74 ? -15.896 85.258 41.619 1.00 39.00 53 ILE B N 1
ATOM 1422 C CA . ILE B 1 74 ? -15.959 84.788 43.008 1.00 33.00 53 ILE B CA 1
ATOM 1423 C C . ILE B 1 74 ? -15.483 83.327 43.053 1.00 40.16 53 ILE B C 1
ATOM 1424 O O . ILE B 1 74 ? -14.568 82.980 43.836 1.00 37.86 53 ILE B O 1
ATOM 1429 N N . GLU B 1 75 ? -16.113 82.492 42.210 1.00 30.26 54 GLU B N 1
ATOM 1430 C CA . GLU B 1 75 ? -15.829 81.070 42.169 1.00 35.07 54 GLU B CA 1
ATOM 1431 C C . GLU B 1 75 ? -14.348 80.853 41.843 1.00 41.68 54 GLU B C 1
ATOM 1432 O O . GLU B 1 75 ? -13.694 80.021 42.477 1.00 36.53 54 GLU B O 1
ATOM 1438 N N . ALA B 1 76 ? -13.833 81.599 40.858 1.00 32.37 55 ALA B N 1
ATOM 1439 C CA . ALA B 1 76 ? -12.457 81.425 40.410 1.00 55.90 55 ALA B CA 1
ATOM 1440 C C . ALA B 1 76 ? -11.507 81.740 41.570 1.00 45.09 55 ALA B C 1
ATOM 1441 O O . ALA B 1 76 ? -10.565 80.995 41.803 1.00 27.96 55 ALA B O 1
ATOM 1443 N N . LYS B 1 77 ? -11.783 82.830 42.298 1.00 31.72 56 LYS B N 1
ATOM 1444 C CA . LYS B 1 77 ? -10.930 83.254 43.412 1.00 30.76 56 LYS B CA 1
ATOM 1445 C C . LYS B 1 77 ? -10.931 82.185 44.514 1.00 31.60 56 LYS B C 1
ATOM 1446 O O . LYS B 1 77 ? -9.856 81.864 45.087 1.00 25.62 56 LYS B O 1
ATOM 1452 N N . GLU B 1 78 ? -12.127 81.636 44.794 1.00 29.43 57 GLU B N 1
ATOM 1453 C CA . GLU B 1 78 ? -12.278 80.591 45.805 1.00 33.58 57 GLU B CA 1
ATOM 1454 C C . GLU B 1 78 ? -11.480 79.348 45.381 1.00 28.24 57 GLU B C 1
ATOM 1455 O O . GLU B 1 78 ? -10.765 78.742 46.197 1.00 23.16 57 GLU B O 1
ATOM 1461 N N . THR B 1 79 ? -11.594 78.986 44.096 1.00 24.77 58 THR B N 1
ATOM 1462 C CA . THR B 1 79 ? -10.898 77.828 43.557 1.00 22.69 58 THR B CA 1
ATOM 1463 C C . THR B 1 79 ? -9.386 77.989 43.728 1.00 19.41 58 THR B C 1
ATOM 1464 O O . THR B 1 79 ? -8.720 77.050 44.169 1.00 18.14 58 THR B O 1
ATOM 1468 N N . LEU B 1 80 ? -8.857 79.172 43.399 1.00 17.75 59 LEU B N 1
ATOM 1469 C CA . LEU B 1 80 ? -7.409 79.404 43.429 1.00 17.71 59 LEU B CA 1
ATOM 1470 C C . LEU B 1 80 ? -6.893 79.391 44.869 1.00 16.12 59 LEU B C 1
ATOM 1471 O O . LEU B 1 80 ? -5.799 78.864 45.140 1.00 17.72 59 LEU B O 1
ATOM 1476 N N . SER B 1 81 ? -7.670 79.985 45.786 1.00 18.12 60 SER B N 1
ATOM 1477 C CA . SER B 1 81 ? -7.301 80.021 47.192 1.00 20.61 60 SER B CA 1
ATOM 1478 C C . SER B 1 81 ? -7.225 78.588 47.750 1.00 18.79 60 SER B C 1
ATOM 1479 O O . SER B 1 81 ? -6.258 78.212 48.437 1.00 24.64 60 SER B O 1
ATOM 1482 N N . TRP B 1 82 ? -8.248 77.791 47.434 1.00 19.37 61 TRP B N 1
ATOM 1483 C CA . TRP B 1 82 ? -8.298 76.392 47.816 1.00 18.40 61 TRP B CA 1
ATOM 1484 C C . TRP B 1 82 ? -7.110 75.631 47.204 1.00 18.40 61 TRP B C 1
ATOM 1485 O O . TRP B 1 82 ? -6.423 74.872 47.870 1.00 16.39 61 TRP B O 1
ATOM 1496 N N . ALA B 1 83 ? -6.875 75.850 45.916 1.00 17.23 62 ALA B N 1
ATOM 1497 C CA . ALA B 1 83 ? -5.830 75.123 45.190 1.00 14.57 62 ALA B CA 1
ATOM 1498 C C . ALA B 1 83 ? -4.463 75.370 45.829 1.00 13.53 62 ALA B C 1
ATOM 1499 O O . ALA B 1 83 ? -3.683 74.430 46.011 1.00 15.78 62 ALA B O 1
ATOM 1501 N N . VAL B 1 84 ? -4.154 76.635 46.139 1.00 15.54 63 VAL B N 1
ATOM 1502 C CA . VAL B 1 84 ? -2.851 76.981 46.713 1.00 14.94 63 VAL B CA 1
ATOM 1503 C C . VAL B 1 84 ? -2.700 76.349 48.110 1.00 17.69 63 VAL B C 1
ATOM 1504 O O . VAL B 1 84 ? -1.594 75.921 48.489 1.00 14.53 63 VAL B O 1
ATOM 1508 N N . SER B 1 85 ? -3.800 76.260 48.869 1.00 19.53 64 SER B N 1
ATOM 1509 C CA . SER B 1 85 ? -3.752 75.626 50.183 1.00 18.75 64 SER B CA 1
ATOM 1510 C C . SER B 1 85 ? -3.363 74.143 50.033 1.00 17.45 64 SER B C 1
ATOM 1511 O O . SER B 1 85 ? -2.572 73.628 50.813 1.00 19.63 64 SER B O 1
ATOM 1514 N N . ILE B 1 86 ? -3.881 73.469 48.999 1.00 15.73 65 ILE B N 1
ATOM 1515 C CA . ILE B 1 86 ? -3.551 72.075 48.729 1.00 15.42 65 ILE B CA 1
ATOM 1516 C C . ILE B 1 86 ? -2.052 71.954 48.430 1.00 18.21 65 ILE B C 1
ATOM 1517 O O . ILE B 1 86 ? -1.389 71.086 48.972 1.00 16.24 65 ILE B O 1
ATOM 1522 N N . ILE B 1 87 ? -1.531 72.847 47.586 1.00 15.89 66 ILE B N 1
ATOM 1523 C CA . ILE B 1 87 ? -0.120 72.839 47.196 1.00 16.79 66 ILE B CA 1
ATOM 1524 C C . ILE B 1 87 ? 0.766 72.919 48.445 1.00 17.15 66 ILE B C 1
ATOM 1525 O O . ILE B 1 87 ? 1.724 72.150 48.577 1.00 13.25 66 ILE B O 1
ATOM 1530 N N . ARG B 1 88 ? 0.437 73.859 49.339 1.00 15.18 67 ARG B N 1
ATOM 1531 C CA . ARG B 1 88 ? 1.226 74.122 50.545 1.00 27.64 67 ARG B CA 1
ATOM 1532 C C . ARG B 1 88 ? 1.143 72.927 51.507 1.00 21.02 67 ARG B C 1
ATOM 1533 O O . ARG B 1 88 ? 2.158 72.503 52.057 1.00 22.66 67 ARG B O 1
ATOM 1541 N N . LYS B 1 89 ? -0.063 72.376 51.683 1.00 22.23 68 LYS B N 1
ATOM 1542 C CA A LYS B 1 89 ? -0.266 71.192 52.519 0.50 20.10 68 LYS B CA 1
ATOM 1543 C CA B LYS B 1 89 ? -0.266 71.192 52.520 0.50 19.97 68 LYS B CA 1
ATOM 1544 C C . LYS B 1 89 ? 0.564 70.016 51.990 1.00 18.49 68 LYS B C 1
ATOM 1545 O O . LYS B 1 89 ? 1.036 69.188 52.761 1.00 18.64 68 LYS B O 1
ATOM 1556 N N . GLU B 1 90 ? 0.745 69.934 50.668 1.00 17.81 69 GLU B N 1
ATOM 1557 C CA . GLU B 1 90 ? 1.534 68.854 50.040 1.00 22.24 69 GLU B CA 1
ATOM 1558 C C . GLU B 1 90 ? 3.034 69.198 50.037 1.00 22.90 69 GLU B C 1
ATOM 1559 O O . GLU B 1 90 ? 3.802 68.516 49.381 1.00 20.85 69 GLU B O 1
ATOM 1565 N N . GLY B 1 91 ? 3.436 70.274 50.720 1.00 18.45 70 GLY B N 1
ATOM 1566 C CA . GLY B 1 91 ? 4.829 70.560 50.985 1.00 21.78 70 GLY B CA 1
ATOM 1567 C C . GLY B 1 91 ? 5.536 71.313 49.870 1.00 20.68 70 GLY B C 1
ATOM 1568 O O . GLY B 1 91 ? 6.761 71.316 49.838 1.00 19.03 70 GLY B O 1
ATOM 1569 N N . ALA B 1 92 ? 4.790 71.938 48.947 1.00 16.73 71 ALA B N 1
ATOM 1570 C CA . ALA B 1 92 ? 5.380 72.800 47.917 1.00 14.85 71 ALA B CA 1
ATOM 1571 C C . ALA B 1 92 ? 4.982 74.262 48.140 1.00 17.49 71 ALA B C 1
ATOM 1572 O O . ALA B 1 92 ? 4.042 74.563 48.859 1.00 18.63 71 ALA B O 1
ATOM 1574 N N . GLU B 1 93 ? 5.734 75.165 47.511 1.00 16.18 72 GLU B N 1
ATOM 1575 C CA . GLU B 1 93 ? 5.436 76.587 47.482 1.00 21.55 72 GLU B CA 1
ATOM 1576 C C . GLU B 1 93 ? 4.453 76.838 46.333 1.00 24.36 72 GLU B C 1
ATOM 1577 O O . GLU B 1 93 ? 4.663 76.353 45.231 1.00 16.15 72 GLU B O 1
ATOM 1583 N N . GLY B 1 94 ? 3.385 77.591 46.605 1.00 17.03 73 GLY B N 1
ATOM 1584 C CA . GLY B 1 94 ? 2.323 77.864 45.622 1.00 18.60 73 GLY B CA 1
ATOM 1585 C C . GLY B 1 94 ? 1.936 79.333 45.572 1.00 22.87 73 GLY B C 1
ATOM 1586 O O . GLY B 1 94 ? 1.935 80.010 46.596 1.00 20.02 73 GLY B O 1
ATOM 1587 N N . GLU B 1 95 ? 1.597 79.805 44.367 1.00 17.95 74 GLU B N 1
ATOM 1588 C CA . GLU B 1 95 ? 1.097 81.162 44.107 1.00 18.57 74 GLU B CA 1
ATOM 1589 C C . GLU B 1 95 ? -0.162 81.068 43.246 1.00 16.95 74 GLU B C 1
ATOM 1590 O O . GLU B 1 95 ? -0.187 80.270 42.300 1.00 13.09 74 GLU B O 1
ATOM 1596 N N . GLU B 1 96 ? -1.153 81.928 43.525 1.00 14.02 75 GLU B N 1
ATOM 1597 C CA . GLU B 1 96 ? -2.351 82.067 42.701 1.00 15.42 75 GLU B CA 1
ATOM 1598 C C . GLU B 1 96 ? -2.065 83.052 41.567 1.00 15.32 75 GLU B C 1
ATOM 1599 O O . GLU B 1 96 ? -1.501 84.123 41.796 1.00 19.29 75 GLU B O 1
ATOM 1605 N N . HIS B 1 97 ? -2.534 82.713 40.366 1.00 16.40 76 HIS B N 1
ATOM 1606 C CA . HIS B 1 97 ? -2.484 83.583 39.210 1.00 17.57 76 HIS B CA 1
ATOM 1607 C C . HIS B 1 97 ? -3.826 83.504 38.477 1.00 21.31 76 HIS B C 1
ATOM 1608 O O . HIS B 1 97 ? -4.007 82.666 37.613 1.00 17.70 76 HIS B O 1
ATOM 1615 N N . LEU B 1 98 ? -4.755 84.393 38.831 1.00 17.57 77 LEU B N 1
ATOM 1616 C CA . LEU B 1 98 ? -5.971 84.588 38.055 1.00 16.74 77 LEU B CA 1
ATOM 1617 C C . LEU B 1 98 ? -5.586 85.327 36.768 1.00 19.86 77 LEU B C 1
ATOM 1618 O O . LEU B 1 98 ? -4.902 86.346 36.832 1.00 17.07 77 LEU B O 1
ATOM 1623 N N . LEU B 1 99 ? -6.031 84.807 35.621 1.00 15.36 78 LEU B N 1
ATOM 1624 C CA . LEU B 1 99 ? -5.732 85.398 34.318 1.00 20.17 78 LEU B CA 1
ATOM 1625 C C . LEU B 1 99 ? -7.031 85.898 33.682 1.00 15.66 78 LEU B C 1
ATOM 1626 O O . LEU B 1 99 ? -7.927 85.115 33.350 1.00 19.56 78 LEU B O 1
ATOM 1631 N N . VAL B 1 100 ? -7.115 87.217 33.512 1.00 16.72 79 VAL B N 1
ATOM 1632 C CA . VAL B 1 100 ? -8.185 87.844 32.780 1.00 18.97 79 VAL B CA 1
ATOM 1633 C C . VAL B 1 100 ? -7.528 88.729 31.717 1.00 17.10 79 VAL B C 1
ATOM 1634 O O . VAL B 1 100 ? -7.164 89.859 31.987 1.00 19.51 79 VAL B O 1
ATOM 1638 N N . ARG B 1 101 ? -7.330 88.157 30.528 1.00 20.59 80 ARG B N 1
ATOM 1639 C CA . ARG B 1 101 ? -6.391 88.715 29.543 1.00 25.67 80 ARG B CA 1
ATOM 1640 C C . ARG B 1 101 ? -7.013 88.778 28.144 1.00 23.59 80 ARG B C 1
ATOM 1641 O O . ARG B 1 101 ? -6.301 89.020 27.178 1.00 26.97 80 ARG B O 1
ATOM 1649 N N . GLY B 1 102 ? -8.340 88.614 28.057 1.00 21.57 81 GLY B N 1
ATOM 1650 C CA . GLY B 1 102 ? -9.077 88.631 26.802 1.00 28.21 81 GLY B CA 1
ATOM 1651 C C . GLY B 1 102 ? -8.727 87.461 25.887 1.00 42.57 81 GLY B C 1
ATOM 1652 O O . GLY B 1 102 ? -8.861 87.568 24.674 1.00 29.83 81 GLY B O 1
ATOM 1653 N N . LYS B 1 103 ? -8.291 86.337 26.466 1.00 27.86 82 LYS B N 1
ATOM 1654 C CA . LYS B 1 103 ? -7.926 85.139 25.699 1.00 33.50 82 LYS B CA 1
ATOM 1655 C C . LYS B 1 103 ? -8.850 83.982 26.086 1.00 26.57 82 LYS B C 1
ATOM 1656 O O . LYS B 1 103 ? -9.476 83.996 27.152 1.00 29.93 82 LYS B O 1
ATOM 1662 N N . GLU B 1 104 ? -8.926 82.981 25.204 1.00 26.35 83 GLU B N 1
ATOM 1663 C CA . GLU B 1 104 ? -9.580 81.724 25.535 1.00 30.41 83 GLU B CA 1
ATOM 1664 C C . GLU B 1 104 ? -8.662 80.966 26.488 1.00 20.12 83 GLU B C 1
ATOM 1665 O O . GLU B 1 104 ? -7.441 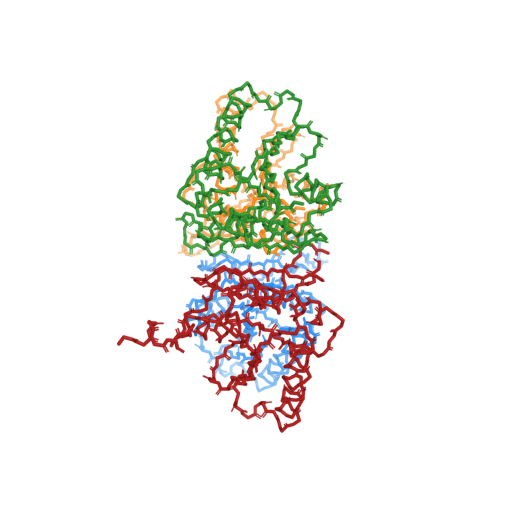81.073 26.372 1.00 21.96 83 GLU B O 1
ATOM 1671 N N . PRO B 1 105 ? -9.205 80.170 27.435 1.00 25.13 84 PRO B N 1
ATOM 1672 C CA . PRO B 1 105 ? -8.389 79.467 28.424 1.00 26.68 84 PRO B CA 1
ATOM 1673 C C . PRO B 1 105 ? -7.165 78.706 27.901 1.00 31.42 84 PRO B C 1
ATOM 1674 O O . PRO B 1 105 ? -6.081 78.862 28.456 1.00 21.64 84 PRO B O 1
ATOM 1678 N N . PRO B 1 106 ? -7.248 77.877 26.834 1.00 24.27 85 PRO B N 1
ATOM 1679 C CA . PRO B 1 106 ? -6.080 77.112 26.395 1.00 19.25 85 PRO B CA 1
ATOM 1680 C C . PRO B 1 106 ? -4.921 78.027 25.971 1.00 19.92 85 PRO B C 1
ATOM 1681 O O . PRO B 1 106 ? -3.778 77.801 26.374 1.00 15.66 85 PRO B O 1
ATOM 1685 N N . ASP B 1 107 ? -5.221 79.056 25.166 1.00 20.64 86 ASP B N 1
ATOM 1686 C CA . ASP B 1 107 ? -4.194 80.005 24.719 1.00 30.61 86 ASP B CA 1
ATOM 1687 C C . ASP B 1 107 ? -3.600 80.745 25.921 1.00 20.98 86 ASP B C 1
ATOM 1688 O O . ASP B 1 107 ? -2.401 81.006 25.962 1.00 18.38 86 ASP B O 1
ATOM 1693 N N . ASP B 1 108 ? -4.463 81.089 26.876 1.00 18.85 87 ASP B N 1
ATOM 1694 C CA . ASP B 1 108 ? -4.096 81.817 28.072 1.00 20.30 87 ASP B CA 1
ATOM 1695 C C . ASP B 1 108 ? -3.090 80.999 28.890 1.00 18.71 87 ASP B C 1
ATOM 1696 O O . ASP B 1 108 ? -2.057 81.528 29.319 1.00 19.42 87 ASP B O 1
ATOM 1701 N N . ILE B 1 109 ? -3.414 79.721 29.123 1.00 16.03 88 ILE B N 1
ATOM 1702 C CA . ILE B 1 109 ? -2.587 78.815 29.929 1.00 13.36 88 ILE B CA 1
ATOM 1703 C C . ILE B 1 109 ? -1.235 78.616 29.223 1.00 18.79 88 ILE B C 1
ATOM 1704 O O . ILE B 1 109 ? -0.184 78.687 29.844 1.00 13.28 88 ILE B O 1
ATOM 1709 N N . VAL B 1 110 ? -1.288 78.365 27.918 1.00 12.93 89 VAL B N 1
ATOM 1710 C CA . VAL B 1 110 ? -0.084 78.066 27.127 1.00 16.74 89 VAL B CA 1
ATOM 1711 C C . VAL B 1 110 ? 0.847 79.289 27.110 1.00 14.54 89 VAL B C 1
ATOM 1712 O O . VAL B 1 110 ? 2.061 79.167 27.317 1.00 15.94 89 VAL B O 1
ATOM 1716 N N . ASP B 1 111 ? 0.274 80.472 26.888 1.00 16.15 90 ASP B N 1
ATOM 1717 C CA . ASP B 1 111 ? 1.064 81.703 26.814 1.00 16.43 90 ASP B CA 1
ATOM 1718 C C . ASP B 1 111 ? 1.665 82.017 28.187 1.00 13.44 90 ASP B C 1
ATOM 1719 O O . ASP B 1 111 ? 2.832 82.382 28.272 1.00 13.42 90 ASP B O 1
ATOM 1724 N N . PHE B 1 112 ? 0.870 81.854 29.245 1.00 12.67 91 PHE B N 1
ATOM 1725 C CA . PHE B 1 112 ? 1.354 82.067 30.610 1.00 12.95 91 PHE B CA 1
ATOM 1726 C C . PHE B 1 112 ? 2.559 81.175 30.906 1.00 11.91 91 PHE B C 1
ATOM 1727 O O . PHE B 1 112 ? 3.553 81.650 31.448 1.00 15.24 91 PHE B O 1
ATOM 1735 N N . ALA B 1 113 ? 2.454 79.887 30.565 1.00 11.16 92 ALA B N 1
ATOM 1736 C CA . ALA B 1 113 ? 3.512 78.902 30.789 1.00 11.69 92 ALA B CA 1
ATOM 1737 C C . ALA B 1 113 ? 4.800 79.350 30.082 1.00 12.03 92 ALA B C 1
ATOM 1738 O O . ALA B 1 113 ? 5.872 79.231 30.641 1.00 11.94 92 ALA B O 1
ATOM 1740 N N . ASP B 1 114 ? 4.680 79.848 28.850 1.00 14.40 93 ASP B N 1
ATOM 1741 C CA . ASP B 1 114 ? 5.851 80.352 28.098 1.00 16.02 93 ASP B CA 1
ATOM 1742 C C . ASP B 1 114 ? 6.402 81.621 28.766 1.00 16.19 93 ASP B C 1
ATOM 1743 O O . ASP B 1 114 ? 7.615 81.780 28.881 1.00 19.89 93 ASP B O 1
ATOM 1748 N N . GLU B 1 115 ? 5.512 82.500 29.236 1.00 15.62 94 GLU B N 1
ATOM 1749 C CA . GLU B 1 115 ? 5.907 83.770 29.827 1.00 18.53 94 GLU B CA 1
ATOM 1750 C C . GLU B 1 115 ? 6.728 83.554 31.105 1.00 18.27 94 GLU B C 1
ATOM 1751 O O . GLU B 1 115 ? 7.654 84.317 31.363 1.00 18.36 94 GLU B O 1
ATOM 1757 N N . VAL B 1 116 ? 6.401 82.520 31.893 1.00 14.29 95 VAL B N 1
ATOM 1758 C CA . VAL B 1 116 ? 7.077 82.279 33.168 1.00 14.75 95 VAL B CA 1
ATOM 1759 C C . VAL B 1 116 ? 8.137 81.179 33.017 1.00 15.46 95 VAL B C 1
ATOM 1760 O O . VAL B 1 116 ? 8.734 80.773 34.006 1.00 17.59 95 VAL B O 1
ATOM 1764 N N . ASP B 1 117 ? 8.362 80.706 31.789 1.00 18.88 96 ASP B N 1
ATOM 1765 C CA . ASP B 1 117 ? 9.348 79.666 31.472 1.00 21.61 96 ASP B CA 1
ATOM 1766 C C . ASP B 1 117 ? 9.122 78.430 32.353 1.00 21.37 96 ASP B C 1
ATOM 1767 O O . ASP B 1 117 ? 10.057 77.924 32.962 1.00 15.28 96 ASP B O 1
ATOM 1772 N N . ALA B 1 118 ? 7.877 77.936 32.365 1.00 17.61 97 ALA B N 1
ATOM 1773 C CA . ALA B 1 118 ? 7.460 76.778 33.148 1.00 14.78 97 ALA B CA 1
ATOM 1774 C C . ALA B 1 118 ? 8.245 75.518 32.760 1.00 20.78 97 ALA B C 1
ATOM 1775 O O . ALA B 1 118 ? 8.590 75.317 31.606 1.00 13.65 97 ALA B O 1
ATOM 1777 N N . ILE B 1 119 ? 8.517 74.666 33.753 1.00 13.36 98 ILE B N 1
ATOM 1778 C CA . ILE B 1 119 ? 9.131 73.355 33.521 1.00 19.00 98 ILE B CA 1
ATOM 1779 C C . ILE B 1 119 ? 8.097 72.448 32.841 1.00 14.64 98 ILE B C 1
ATOM 1780 O O . ILE B 1 119 ? 8.425 71.655 31.957 1.00 13.30 98 ILE B O 1
ATOM 1785 N N . ALA B 1 120 ? 6.847 72.556 33.290 1.00 11.29 99 ALA B N 1
ATOM 1786 C CA . ALA B 1 120 ? 5.763 71.740 32.782 1.00 11.07 99 ALA B CA 1
ATOM 1787 C C . ALA B 1 120 ? 4.421 72.396 33.120 1.00 12.58 99 ALA B C 1
ATOM 1788 O O . ALA B 1 120 ? 4.347 73.274 34.014 1.00 10.78 99 ALA B O 1
ATOM 1790 N N . ILE B 1 121 ? 3.388 71.986 32.367 1.00 11.70 100 ILE B N 1
ATOM 1791 C CA . ILE B 1 121 ? 2.000 72.323 32.629 1.00 10.43 100 ILE B CA 1
ATOM 1792 C C . ILE B 1 121 ? 1.297 71.059 33.136 1.00 10.85 100 ILE B C 1
ATOM 1793 O O . ILE B 1 121 ? 1.452 69.999 32.552 1.00 11.35 100 ILE B O 1
ATOM 1798 N N . VAL B 1 122 ? 0.517 71.176 34.213 1.00 10.02 101 VAL B N 1
ATOM 1799 C CA . VAL B 1 122 ? -0.246 70.046 34.714 1.00 10.23 101 VAL B CA 1
ATOM 1800 C C . VAL B 1 122 ? -1.729 70.386 34.574 1.00 12.64 101 VAL B C 1
ATOM 1801 O O . VAL B 1 122 ? -2.145 71.456 35.010 1.00 14.19 101 VAL B O 1
ATOM 1805 N N . ILE B 1 123 ? -2.515 69.455 34.012 1.00 11.34 102 ILE B N 1
ATOM 1806 C CA . ILE B 1 123 ? -3.923 69.659 33.756 1.00 14.16 102 ILE B CA 1
ATOM 1807 C C . ILE B 1 123 ? -4.695 68.368 34.065 1.00 13.85 102 ILE B C 1
ATOM 1808 O O . ILE B 1 123 ? -4.158 67.252 33.976 1.00 12.01 102 ILE B O 1
ATOM 1813 N N . GLY B 1 124 ? -5.982 68.537 34.373 1.00 16.45 103 GLY B N 1
ATOM 1814 C CA . GLY B 1 124 ? -6.894 67.415 34.530 1.00 17.54 103 GLY B CA 1
ATOM 1815 C C . GLY B 1 124 ? -7.588 67.085 33.227 1.00 18.49 103 GLY B C 1
ATOM 1816 O O . GLY B 1 124 ? -7.950 67.971 32.500 1.00 14.47 103 GLY B O 1
ATOM 1817 N N . ILE B 1 125 ? -7.790 65.791 32.983 1.00 18.51 104 ILE B N 1
ATOM 1818 C CA . ILE B 1 125 ? -8.505 65.240 31.843 1.00 22.82 104 ILE B CA 1
ATOM 1819 C C . ILE B 1 125 ? -9.682 64.443 32.404 1.00 21.58 104 ILE B C 1
ATOM 1820 O O . ILE B 1 125 ? -9.471 63.655 33.326 1.00 18.47 104 ILE B O 1
ATOM 1825 N N . ARG B 1 126 ? -10.864 64.559 31.798 1.00 27.31 105 ARG B N 1
ATOM 1826 C CA . ARG B 1 126 ? -11.964 63.617 32.028 1.00 46.53 105 ARG B CA 1
ATOM 1827 C C . ARG B 1 126 ? -11.591 62.222 31.505 1.00 32.22 105 ARG B C 1
ATOM 1828 O O . ARG B 1 126 ? -11.243 62.059 30.338 1.00 44.13 105 ARG B O 1
ATOM 1836 N N . LYS B 1 127 ? -11.648 61.228 32.398 1.00 29.02 106 LYS B N 1
ATOM 1837 C CA . LYS B 1 127 ? -11.506 59.828 32.041 1.00 40.66 106 LYS B CA 1
ATOM 1838 C C . LYS B 1 127 ? -12.853 59.411 31.450 1.00 52.89 106 LYS B C 1
ATOM 1839 O O . LYS B 1 127 ? -13.860 59.366 32.155 1.00 41.07 106 LYS B O 1
ATOM 1845 N N . ARG B 1 128 ? -12.877 59.171 30.142 1.00 40.91 107 ARG B N 1
ATOM 1846 C CA . ARG B 1 128 ? -14.125 58.741 29.482 1.00 125.39 107 ARG B CA 1
ATOM 1847 C C . ARG B 1 128 ? -13.869 57.409 28.780 1.00 110.02 107 ARG B C 1
ATOM 1848 O O . ARG B 1 128 ? -12.855 57.243 28.093 1.00 49.20 107 ARG B O 1
ATOM 1856 N N . SER B 1 129 ? -14.783 56.459 29.002 1.00 43.59 108 SER B N 1
ATOM 1857 C CA . SER B 1 129 ? -14.784 55.200 28.277 1.00 57.10 108 SER B CA 1
ATOM 1858 C C . SER B 1 129 ? -15.346 55.449 26.880 1.00 42.64 108 SER B C 1
ATOM 1859 O O . SER B 1 129 ? -16.042 56.448 26.672 1.00 25.77 108 SER B O 1
ATOM 1862 N N . PRO B 1 130 ? -14.996 54.600 25.887 1.00 54.49 109 PRO B N 1
ATOM 1863 C CA . PRO B 1 130 ? -15.445 54.806 24.506 1.00 32.53 109 PRO B CA 1
ATOM 1864 C C . PRO B 1 130 ? -16.934 54.477 24.299 1.00 44.74 109 PRO B C 1
ATOM 1865 O O . PRO B 1 130 ? -17.512 53.654 25.014 1.00 27.03 109 PRO B O 1
ATOM 1869 N N . THR B 1 131 ? -17.533 55.144 23.308 1.00 27.75 110 THR B N 1
ATOM 1870 C CA . THR B 1 131 ? -18.973 55.043 22.968 1.00 34.46 110 THR B CA 1
ATOM 1871 C C . THR B 1 131 ? -19.129 54.920 21.443 1.00 40.85 110 THR B C 1
ATOM 1872 O O . THR B 1 131 ? -19.961 55.576 20.800 1.00 40.21 110 THR B O 1
ATOM 1876 N N . GLY B 1 132 ? -18.249 54.123 20.832 1.00 27.14 111 GLY B N 1
ATOM 1877 C CA . GLY B 1 132 ? -18.081 54.096 19.351 1.00 35.34 111 GLY B CA 1
ATOM 1878 C C . GLY B 1 132 ? -17.277 55.288 18.828 1.00 25.95 111 GLY B C 1
ATOM 1879 O O . GLY B 1 132 ? -17.173 55.504 17.630 1.00 38.17 111 GLY B O 1
ATOM 1880 N N . LYS B 1 133 ? -16.674 56.033 19.759 1.00 28.21 112 LYS B N 1
ATOM 1881 C CA A LYS B 1 133 ? -15.895 57.252 19.518 0.50 31.79 112 LYS B CA 1
ATOM 1882 C CA B LYS B 1 133 ? -15.892 57.251 19.519 0.50 25.62 112 LYS B CA 1
ATOM 1883 C C . LYS B 1 133 ? -15.235 57.645 20.848 1.00 42.84 112 LYS B C 1
ATOM 1884 O O . LYS B 1 133 ? -15.735 57.301 21.896 1.00 29.64 112 LYS B O 1
ATOM 1895 N N . LEU B 1 134 ? -14.113 58.369 20.792 1.00 30.48 113 LEU B N 1
ATOM 1896 C CA . LEU B 1 134 ? -13.355 58.754 21.987 1.00 31.47 113 LEU B CA 1
ATOM 1897 C C . LEU B 1 134 ? -12.706 60.129 21.753 1.00 31.83 113 LEU B C 1
ATOM 1898 O O . LEU B 1 134 ? -11.868 60.278 20.859 1.00 20.24 113 LEU B O 1
ATOM 1903 N N . ILE B 1 135 ? -13.119 61.150 22.511 1.00 44.57 114 ILE B N 1
ATOM 1904 C CA . ILE B 1 135 ? -12.853 62.544 22.094 1.00 42.70 114 ILE B CA 1
ATOM 1905 C C . ILE B 1 135 ? -12.249 63.351 23.245 1.00 33.23 114 ILE B C 1
ATOM 1906 O O . ILE B 1 135 ? -12.530 63.097 24.396 1.00 33.61 114 ILE B O 1
ATOM 1911 N N . PHE B 1 136 ? -11.400 64.323 22.895 1.00 23.75 115 PHE B N 1
ATOM 1912 C CA . PHE B 1 136 ? -10.947 65.300 23.837 1.00 33.08 115 PHE B CA 1
ATOM 1913 C C . PHE B 1 136 ? -11.977 66.424 23.990 1.00 33.86 115 PHE B C 1
ATOM 1914 O O . PHE B 1 136 ? -12.601 66.855 23.004 1.00 33.93 115 PHE B O 1
ATOM 1922 N N . GLY B 1 137 ? -12.077 66.936 25.222 1.00 38.68 116 GLY B N 1
ATOM 1923 C CA . GLY B 1 137 ? -12.573 68.282 25.463 1.00 42.00 116 GLY B CA 1
ATOM 1924 C C . GLY B 1 137 ? -11.665 69.278 24.762 1.00 33.54 116 GLY B C 1
ATOM 1925 O O . GLY B 1 137 ? -10.425 69.098 24.715 1.00 58.56 116 GLY B O 1
ATOM 1926 N N . SER B 1 138 ? -12.277 70.325 24.199 1.00 33.20 117 SER B N 1
ATOM 1927 C CA . SER B 1 138 ? -11.588 71.287 23.352 1.00 45.34 117 SER B CA 1
ATOM 1928 C C . SER B 1 138 ? -10.452 71.970 24.129 1.00 30.74 117 SER B C 1
ATOM 1929 O O . SER B 1 138 ? -9.395 72.223 23.558 1.00 32.31 117 SER B O 1
ATOM 1932 N N . VAL B 1 139 ? -10.668 72.227 25.426 1.00 30.65 118 VAL B N 1
ATOM 1933 C CA . VAL B 1 139 ? -9.714 72.960 26.258 1.00 34.64 118 VAL B CA 1
ATOM 1934 C C . VAL B 1 139 ? -8.460 72.101 26.469 1.00 29.12 118 VAL B C 1
ATOM 1935 O O . VAL B 1 139 ? -7.350 72.548 26.187 1.00 23.36 118 VAL B O 1
ATOM 1939 N N . ALA B 1 140 ? -8.643 70.853 26.914 1.00 30.11 119 ALA B N 1
ATOM 1940 C CA . ALA B 1 140 ? -7.530 69.945 27.178 1.00 26.95 119 ALA B CA 1
ATOM 1941 C C . ALA B 1 140 ? -6.717 69.718 25.897 1.00 21.77 119 ALA B C 1
ATOM 1942 O O . ALA B 1 140 ? -5.475 69.779 25.915 1.00 21.66 119 ALA B O 1
ATOM 1944 N N . ARG B 1 141 ? -7.430 69.460 24.799 1.00 21.36 120 ARG B N 1
ATOM 1945 C CA . ARG B 1 141 ? -6.830 69.195 23.503 1.00 19.00 120 ARG B CA 1
ATOM 1946 C C . ARG B 1 141 ? -5.876 70.334 23.156 1.00 24.73 120 ARG B C 1
ATOM 1947 O O . ARG B 1 141 ? -4.721 70.081 22.807 1.00 22.97 120 ARG B O 1
ATOM 1955 N N . ASP B 1 142 ? -6.367 71.580 23.246 1.00 23.42 121 ASP B N 1
ATOM 1956 C CA . ASP B 1 142 ? -5.629 72.730 22.769 1.00 25.75 121 ASP B CA 1
ATOM 1957 C C . ASP B 1 142 ? -4.468 73.042 23.717 1.00 18.91 121 ASP B C 1
ATOM 1958 O O . ASP B 1 142 ? -3.406 73.452 23.248 1.00 24.76 121 ASP B O 1
ATOM 1963 N N . VAL B 1 143 ? -4.642 72.824 25.027 1.00 17.62 122 VAL B N 1
ATOM 1964 C CA . VAL B 1 143 ? -3.526 72.999 25.957 1.00 16.54 122 VAL B CA 1
ATOM 1965 C C . VAL B 1 143 ? -2.400 72.027 25.583 1.00 15.74 122 VAL B C 1
ATOM 1966 O O . VAL B 1 143 ? -1.247 72.429 25.472 1.00 15.62 122 VAL B O 1
ATOM 1970 N N . ILE B 1 144 ? -2.749 70.749 25.422 1.00 16.62 123 ILE B N 1
ATOM 1971 C CA . ILE B 1 144 ? -1.735 69.712 25.232 1.00 18.49 123 ILE B CA 1
ATOM 1972 C C . ILE B 1 144 ? -0.982 69.989 23.916 1.00 19.85 123 ILE B C 1
ATOM 1973 O O . ILE B 1 144 ? 0.233 69.849 23.847 1.00 21.89 123 ILE B O 1
ATOM 1978 N N . LEU B 1 145 ? -1.726 70.371 22.872 1.00 18.27 124 LEU B N 1
ATOM 1979 C CA . LEU B 1 145 ? -1.143 70.470 21.530 1.00 23.22 124 LEU B CA 1
ATOM 1980 C C . LEU B 1 145 ? -0.450 71.810 21.313 1.00 27.66 124 LEU B C 1
ATOM 1981 O O . LEU B 1 145 ? 0.562 71.862 20.594 1.00 22.01 124 LEU B O 1
ATOM 1986 N N . LYS B 1 146 ? -0.980 72.876 21.914 1.00 24.61 125 LYS B N 1
ATOM 1987 C CA . LYS B 1 146 ? -0.424 74.223 21.684 1.00 24.46 125 LYS B CA 1
ATOM 1988 C C . LYS B 1 146 ? 0.746 74.508 22.623 1.00 23.07 125 LYS B C 1
ATOM 1989 O O . LYS B 1 146 ? 1.551 75.352 22.294 1.00 21.03 125 LYS B O 1
ATOM 1995 N N . ALA B 1 147 ? 0.845 73.819 23.769 1.00 20.50 126 ALA B N 1
ATOM 1996 C CA . ALA B 1 147 ? 1.921 74.074 24.724 1.00 24.95 126 ALA B CA 1
ATOM 1997 C C . ALA B 1 147 ? 3.288 73.834 24.068 1.00 20.71 126 ALA B C 1
ATOM 1998 O O . ALA B 1 147 ? 3.466 72.914 23.267 1.00 22.54 126 ALA B O 1
ATOM 2000 N N . ASN B 1 148 ? 4.251 74.677 24.444 1.00 22.54 127 ASN B N 1
ATOM 2001 C CA . ASN B 1 148 ? 5.651 74.568 24.069 1.00 22.80 127 ASN B CA 1
ATOM 2002 C C . ASN B 1 148 ? 6.461 74.014 25.248 1.00 30.91 127 ASN B C 1
ATOM 2003 O O . ASN B 1 148 ? 7.659 74.216 25.326 1.00 22.94 127 ASN B O 1
ATOM 2008 N N . LYS B 1 149 ? 5.773 73.408 26.220 1.00 22.38 128 LYS B N 1
ATOM 2009 C CA . LYS B 1 149 ? 6.348 72.825 27.420 1.00 20.58 128 LYS B CA 1
ATOM 2010 C C . LYS B 1 149 ? 5.767 71.413 27.557 1.00 17.25 128 LYS B C 1
ATOM 2011 O O . LYS B 1 149 ? 4.724 71.106 26.976 1.00 15.02 128 LYS B O 1
ATOM 2017 N N . PRO B 1 150 ? 6.418 70.505 28.320 1.00 15.58 129 PRO B N 1
ATOM 2018 C CA . PRO B 1 150 ? 5.804 69.238 28.715 1.00 15.28 129 PRO B CA 1
ATOM 2019 C C . PRO B 1 150 ? 4.418 69.466 29.349 1.00 14.33 129 PRO B C 1
ATOM 2020 O O . PRO B 1 150 ? 4.234 70.438 30.086 1.00 13.98 129 PRO B O 1
ATOM 2024 N N . VAL B 1 151 ? 3.458 68.594 29.039 1.00 13.75 130 VAL B N 1
ATOM 2025 C CA . VAL B 1 151 ? 2.101 68.665 29.606 1.00 14.30 130 VAL B CA 1
ATOM 2026 C C . VAL B 1 151 ? 1.801 67.344 30.316 1.00 13.76 130 VAL B C 1
ATOM 2027 O O . VAL B 1 151 ? 1.902 66.273 29.710 1.00 16.70 130 VAL B O 1
ATOM 2031 N N . ILE B 1 152 ? 1.471 67.448 31.606 1.00 13.26 131 ILE B N 1
ATOM 2032 C CA . ILE B 1 152 ? 1.174 66.311 32.437 1.00 13.62 131 ILE B CA 1
ATOM 2033 C C . ILE B 1 152 ? -0.345 66.216 32.607 1.00 12.95 131 ILE B C 1
ATOM 2034 O O . ILE B 1 152 ? -0.977 67.143 33.088 1.00 12.92 131 ILE B O 1
ATOM 2039 N N . CYS B 1 153 ? -0.906 65.090 32.174 1.00 13.20 132 CYS B N 1
ATOM 2040 C CA . CYS B 1 153 ? -2.359 64.866 32.171 1.00 14.24 132 CYS B CA 1
ATOM 2041 C C . CYS B 1 153 ? -2.735 63.895 33.291 1.00 14.21 132 CYS B C 1
ATOM 2042 O O . CYS B 1 153 ? -2.280 62.749 33.293 1.00 16.02 132 CYS B O 1
ATOM 2045 N N . ILE B 1 154 ? -3.607 64.358 34.193 1.00 13.83 133 ILE B N 1
ATOM 2046 C CA . ILE B 1 154 ? -4.041 63.621 35.390 1.00 14.07 133 ILE B CA 1
ATOM 2047 C C . ILE B 1 154 ? -5.561 63.373 35.301 1.00 16.64 133 ILE B C 1
ATOM 2048 O O . ILE B 1 154 ? -6.316 64.284 34.980 1.00 14.38 133 ILE B O 1
ATOM 2053 N N . LYS B 1 155 ? -6.000 62.152 35.637 1.00 18.89 134 LYS B N 1
ATOM 2054 C CA . LYS B 1 155 ? -7.416 61.763 35.694 1.00 17.10 134 LYS B CA 1
ATOM 2055 C C . LYS B 1 155 ? -8.002 61.917 37.105 1.00 34.74 134 LYS B C 1
ATOM 2056 O O . LYS B 1 155 ? -7.317 61.942 38.133 1.00 23.76 134 LYS B O 1
ATOM 2063 N N . TYR C 1 24 ? 30.145 83.341 71.463 1.00 85.29 3 TYR C N 1
ATOM 2064 C CA . TYR C 1 24 ? 29.698 81.913 71.419 1.00 78.30 3 TYR C CA 1
ATOM 2065 C C . TYR C 1 24 ? 29.026 81.636 70.078 1.00 50.84 3 TYR C C 1
ATOM 2066 O O . TYR C 1 24 ? 28.423 82.525 69.474 1.00 67.01 3 TYR C O 1
ATOM 2083 N N . PRO C 1 26 ? 26.011 79.846 68.609 1.00 25.92 5 PRO C N 1
ATOM 2084 C CA . PRO C 1 26 ? 24.768 79.278 69.114 1.00 24.27 5 PRO C CA 1
ATOM 2085 C C . PRO C 1 26 ? 24.265 78.071 68.307 1.00 21.55 5 PRO C C 1
ATOM 2086 O O . PRO C 1 26 ? 24.692 77.824 67.163 1.00 20.54 5 PRO C O 1
ATOM 2090 N N . ILE C 1 27 ? 23.330 77.347 68.921 1.00 20.39 6 ILE C N 1
ATOM 2091 C CA . ILE C 1 27 ? 22.425 76.472 68.210 1.00 18.23 6 ILE C CA 1
ATOM 2092 C C . ILE C 1 27 ? 21.253 77.341 67.730 1.00 17.23 6 ILE C C 1
ATOM 2093 O O . ILE C 1 27 ? 20.637 78.060 68.534 1.00 18.67 6 ILE C O 1
ATOM 2098 N N . VAL C 1 28 ? 20.940 77.269 66.432 1.00 16.06 7 VAL C N 1
ATOM 2099 C CA . VAL C 1 28 ? 19.793 77.985 65.871 1.00 15.53 7 VAL C CA 1
ATOM 2100 C C . VAL C 1 28 ? 18.674 76.967 65.679 1.00 14.34 7 VAL C C 1
ATOM 2101 O O . VAL C 1 28 ? 18.908 75.917 65.105 1.00 14.16 7 VAL C O 1
ATOM 2105 N N . VAL C 1 29 ? 17.471 77.304 66.155 1.00 14.25 8 VAL C N 1
ATOM 2106 C CA . VAL C 1 29 ? 16.326 76.451 65.962 1.00 14.13 8 VAL C CA 1
ATOM 2107 C C . VAL C 1 29 ? 15.233 77.264 65.267 1.00 13.75 8 VAL C C 1
ATOM 2108 O O . VAL C 1 29 ? 14.923 78.363 65.668 1.00 14.56 8 VAL C O 1
ATOM 2112 N N . ALA C 1 30 ? 14.730 76.731 64.153 1.00 13.62 9 ALA C N 1
ATOM 2113 C CA . ALA C 1 30 ? 13.656 77.341 63.384 1.00 14.40 9 ALA C CA 1
ATOM 2114 C C . ALA C 1 30 ? 12.335 76.674 63.784 1.00 14.47 9 ALA C C 1
ATOM 2115 O O . ALA C 1 30 ? 12.213 75.450 63.725 1.00 13.94 9 ALA C O 1
ATOM 2117 N N . VAL C 1 31 ? 11.354 77.483 64.176 1.00 15.56 10 VAL C N 1
ATOM 2118 C CA A VAL C 1 31 ? 10.045 76.972 64.603 0.50 18.22 10 VAL C CA 1
ATOM 2119 C CA B VAL C 1 31 ? 10.045 76.975 64.599 0.50 17.69 10 VAL C CA 1
ATOM 2120 C C . VAL C 1 31 ? 8.959 77.661 63.763 1.00 18.62 10 VAL C C 1
ATOM 2121 O O . VAL C 1 31 ? 8.982 78.876 63.594 1.00 24.20 10 VAL C O 1
ATOM 2127 N N . ASP C 1 32 ? 8.009 76.873 63.245 1.00 18.79 11 ASP C N 1
ATOM 2128 C CA . ASP C 1 32 ? 6.895 77.426 62.486 1.00 22.55 11 ASP C CA 1
ATOM 2129 C C . ASP C 1 32 ? 5.767 77.761 63.475 1.00 25.83 11 ASP C C 1
ATOM 2130 O O . ASP C 1 32 ? 5.485 78.925 63.693 1.00 31.60 11 ASP C O 1
ATOM 2135 N N . LYS C 1 33 ? 5.158 76.723 64.070 1.00 22.99 12 LYS C N 1
ATOM 2136 C CA . LYS C 1 33 ? 3.991 76.849 64.930 1.00 27.37 12 LYS C CA 1
ATOM 2137 C C . LYS C 1 33 ? 4.150 75.919 66.136 1.00 23.68 12 LYS C C 1
ATOM 2138 O O . LYS C 1 33 ? 5.041 75.073 66.177 1.00 20.01 12 LYS C O 1
ATOM 2144 N N . LYS C 1 34 ? 3.270 76.075 67.131 1.00 23.28 13 LYS C N 1
ATOM 2145 C CA . LYS C 1 34 ? 3.182 75.124 68.220 1.00 21.92 13 LYS C CA 1
ATOM 2146 C C . LYS C 1 34 ? 2.656 73.796 67.659 1.00 25.18 13 LYS C C 1
ATOM 2147 O O . LYS C 1 34 ? 1.617 73.744 67.000 1.00 29.18 13 LYS C O 1
ATOM 2153 N N . SER C 1 35 ? 3.417 72.728 67.906 1.00 20.62 14 SER C N 1
ATOM 2154 C CA . SER C 1 35 ? 3.067 71.370 67.500 1.00 20.72 14 SER C CA 1
ATOM 2155 C C . SER C 1 35 ? 3.926 70.395 68.309 1.00 20.71 14 SER C C 1
ATOM 2156 O O . SER C 1 35 ? 4.953 70.818 68.893 1.00 22.68 14 SER C O 1
ATOM 2159 N N . ASP C 1 36 ? 3.513 69.121 68.336 1.00 21.17 15 ASP C N 1
ATOM 2160 C CA . ASP C 1 36 ? 4.267 68.063 68.986 1.00 21.08 15 ASP C CA 1
ATOM 2161 C C . ASP C 1 36 ? 5.679 68.007 68.372 1.00 21.72 15 ASP C C 1
ATOM 2162 O O . ASP C 1 36 ? 6.672 67.871 69.070 1.00 19.66 15 ASP C O 1
ATOM 2167 N N . ARG C 1 37 ? 5.755 68.135 67.050 1.00 19.59 16 ARG C N 1
ATOM 2168 C CA . ARG C 1 37 ? 7.039 68.080 66.360 1.00 20.75 16 ARG C CA 1
ATOM 2169 C C . ARG C 1 37 ? 7.916 69.280 66.759 1.00 17.13 16 ARG C C 1
ATOM 2170 O O . ARG C 1 37 ? 9.085 69.103 67.030 1.00 16.01 16 ARG C O 1
ATOM 2178 N N . ALA C 1 38 ? 7.348 70.487 66.815 1.00 13.82 17 ALA C N 1
ATOM 2179 C CA . ALA C 1 38 ? 8.107 71.676 67.221 1.00 14.13 17 ALA C CA 1
ATOM 2180 C C . ALA C 1 38 ? 8.700 71.475 68.626 1.00 13.09 17 ALA C C 1
ATOM 2181 O O . ALA C 1 38 ? 9.850 71.810 68.878 1.00 11.58 17 ALA C O 1
ATOM 2183 N N . GLU C 1 39 ? 7.916 70.847 69.513 1.00 14.49 18 GLU C N 1
ATOM 2184 C CA . GLU C 1 39 ? 8.373 70.583 70.872 1.00 16.85 18 GLU C CA 1
ATOM 2185 C C . GLU C 1 39 ? 9.599 69.663 70.854 1.00 14.73 18 GLU C C 1
ATOM 2186 O O . GLU C 1 39 ? 10.550 69.900 71.606 1.00 13.04 18 GLU C O 1
ATOM 2192 N N . ARG C 1 40 ? 9.553 68.613 70.020 1.00 13.22 19 ARG C N 1
ATOM 2193 C CA . ARG C 1 40 ? 10.654 67.653 69.916 1.00 13.27 19 ARG C CA 1
ATOM 2194 C C . ARG C 1 40 ? 11.891 68.356 69.351 1.00 11.76 19 ARG C C 1
ATOM 2195 O O . ARG C 1 40 ? 12.991 68.079 69.791 1.00 11.38 19 ARG C O 1
ATOM 2203 N N . VAL C 1 41 ? 11.687 69.233 68.365 1.00 11.74 20 VAL C N 1
ATOM 2204 C CA . VAL C 1 41 ? 12.749 70.034 67.746 1.00 12.52 20 VAL C CA 1
ATOM 2205 C C . VAL C 1 41 ? 13.449 70.853 68.833 1.00 16.22 20 VAL C C 1
ATOM 2206 O O . VAL C 1 41 ? 14.675 70.844 68.943 1.00 11.43 20 VAL C O 1
ATOM 2210 N N . LEU C 1 42 ? 12.654 71.536 69.657 1.00 15.11 21 LEU C N 1
ATOM 2211 C CA . LEU C 1 42 ? 13.189 72.423 70.693 1.00 19.47 21 LEU C CA 1
ATOM 2212 C C . LEU C 1 42 ? 13.926 71.633 71.778 1.00 13.56 21 LEU C C 1
ATOM 2213 O O . LEU C 1 42 ? 14.991 72.063 72.226 1.00 16.72 21 LEU C O 1
ATOM 2218 N N . ARG C 1 43 ? 13.354 70.491 72.186 1.00 15.86 22 ARG C N 1
ATOM 2219 C CA . ARG C 1 43 ? 13.966 69.639 73.202 1.00 18.32 22 ARG C CA 1
ATOM 2220 C C . ARG C 1 43 ? 15.338 69.147 72.712 1.00 16.59 22 ARG C C 1
ATOM 2221 O O . ARG C 1 43 ? 16.300 69.125 73.466 1.00 16.39 22 ARG C O 1
ATOM 2229 N N . PHE C 1 44 ? 15.428 68.758 71.442 1.00 14.87 23 PHE C N 1
ATOM 2230 C CA . PHE C 1 44 ? 16.689 68.249 70.882 1.00 13.21 23 PHE C CA 1
ATOM 2231 C C . PHE C 1 44 ? 17.716 69.379 70.822 1.00 12.74 23 PHE C C 1
ATOM 2232 O O . PHE C 1 44 ? 18.871 69.158 71.189 1.00 15.17 23 PHE C O 1
ATOM 2240 N N . ALA C 1 45 ? 17.294 70.557 70.350 1.00 12.06 24 ALA C N 1
ATOM 2241 C CA . ALA C 1 45 ? 18.126 71.747 70.287 1.00 11.45 24 ALA C CA 1
ATOM 2242 C C . ALA C 1 45 ? 18.669 72.123 71.672 1.00 14.73 24 ALA C C 1
ATOM 2243 O O . ALA C 1 45 ? 19.844 72.458 71.801 1.00 15.09 24 ALA C O 1
ATOM 2245 N N . ALA C 1 46 ? 17.808 72.082 72.705 1.00 16.86 25 ALA C N 1
ATOM 2246 C CA . ALA C 1 46 ? 18.210 72.428 74.079 1.00 16.27 25 ALA C CA 1
ATOM 2247 C C . ALA C 1 46 ? 19.282 71.453 74.579 1.00 17.61 25 ALA C C 1
ATOM 2248 O O . ALA C 1 46 ? 20.226 71.866 75.262 1.00 19.72 25 ALA C O 1
ATOM 2250 N N . GLU C 1 47 ? 19.125 70.164 74.253 1.00 18.27 26 GLU C N 1
ATOM 2251 C CA . GLU C 1 47 ? 20.075 69.154 74.673 1.00 18.36 26 GLU C CA 1
ATOM 2252 C C . GLU C 1 47 ? 21.425 69.399 73.983 1.00 15.12 26 GLU C C 1
ATOM 2253 O O . GLU C 1 47 ? 22.458 69.330 74.623 1.00 17.20 26 GLU C O 1
ATOM 2259 N N . GLU C 1 48 ? 21.409 69.704 72.687 1.00 13.41 27 GLU C N 1
ATOM 2260 C CA . GLU C 1 48 ? 22.643 70.054 71.942 1.00 19.56 27 GLU C CA 1
ATOM 2261 C C . GLU C 1 48 ? 23.344 71.234 72.636 1.00 17.03 27 GLU C C 1
ATOM 2262 O O . GLU C 1 48 ? 24.556 71.223 72.833 1.00 16.13 27 GLU C O 1
ATOM 2268 N N . ALA C 1 49 ? 22.558 72.245 73.018 1.00 21.28 28 ALA C N 1
ATOM 2269 C CA . ALA C 1 49 ? 23.066 73.474 73.615 1.00 20.77 28 ALA C CA 1
ATOM 2270 C C . ALA C 1 49 ? 23.660 73.201 75.008 1.00 23.42 28 ALA C C 1
ATOM 2271 O O . ALA C 1 49 ? 24.729 73.713 75.331 1.00 22.55 28 ALA C O 1
ATOM 2273 N N . ARG C 1 50 ? 22.953 72.413 75.824 1.00 19.39 29 ARG C N 1
ATOM 2274 C CA . ARG C 1 50 ? 23.411 72.007 77.154 1.00 29.96 29 ARG C CA 1
ATOM 2275 C C . ARG C 1 50 ? 24.740 71.249 77.076 1.00 37.03 29 ARG C C 1
ATOM 2276 O O . ARG C 1 50 ? 25.630 71.484 77.871 1.00 27.60 29 ARG C O 1
ATOM 2284 N N . LEU C 1 51 ? 24.833 70.309 76.135 1.00 22.21 30 LEU C N 1
ATOM 2285 C CA . LEU C 1 51 ? 26.041 69.498 75.961 1.00 28.40 30 LEU C CA 1
ATOM 2286 C C . LEU C 1 51 ? 27.226 70.388 75.568 1.00 23.17 30 LEU C C 1
ATOM 2287 O O . LEU C 1 51 ? 28.331 70.166 76.055 1.00 23.29 30 LEU C O 1
ATOM 2292 N N . ARG C 1 52 ? 26.986 71.384 74.706 1.00 23.03 31 ARG C N 1
ATOM 2293 C CA . ARG C 1 52 ? 28.058 72.180 74.111 1.00 26.91 31 ARG C CA 1
ATOM 2294 C C . ARG C 1 52 ? 28.341 73.441 74.939 1.00 33.07 31 ARG C C 1
ATOM 2295 O O . ARG C 1 52 ? 29.375 74.063 74.751 1.00 24.85 31 ARG C O 1
ATOM 2303 N N . GLY C 1 53 ? 27.417 73.821 75.831 1.00 23.61 32 GLY C N 1
ATOM 2304 C CA . GLY C 1 53 ? 27.531 75.031 76.647 1.00 28.21 32 GLY C CA 1
ATOM 2305 C C . GLY C 1 53 ? 27.398 76.306 75.824 1.00 23.58 32 GLY C C 1
ATOM 2306 O O . GLY C 1 53 ? 28.168 77.257 75.996 1.00 22.27 32 GLY C O 1
ATOM 2307 N N . VAL C 1 54 ? 26.409 76.327 74.929 1.00 21.98 33 VAL C N 1
ATOM 2308 C CA . VAL C 1 54 ? 26.105 77.479 74.087 1.00 20.62 33 VAL C CA 1
ATOM 2309 C C . VAL C 1 54 ? 24.612 77.787 74.204 1.00 20.93 33 VAL C C 1
ATOM 2310 O O . VAL C 1 54 ? 23.816 76.925 74.577 1.00 19.07 33 VAL C O 1
ATOM 2314 N N . PRO C 1 55 ? 24.186 79.027 73.888 1.00 19.86 34 PRO C N 1
ATOM 2315 C CA . PRO C 1 55 ? 22.765 79.373 73.883 1.00 20.11 34 PRO C CA 1
ATOM 2316 C C . PRO C 1 55 ? 22.025 78.855 72.643 1.00 19.83 34 PRO C C 1
ATOM 2317 O O . PRO C 1 55 ? 22.657 78.502 71.643 1.00 16.35 34 PRO C O 1
ATOM 2321 N N . VAL C 1 56 ? 20.691 78.798 72.749 1.00 20.31 35 VAL C N 1
ATOM 2322 C CA . VAL C 1 56 ? 19.805 78.509 71.647 1.00 12.78 35 VAL C CA 1
ATOM 2323 C C . VAL C 1 56 ? 19.167 79.819 71.166 1.00 14.87 35 VAL C C 1
ATOM 2324 O O . VAL C 1 56 ? 18.534 80.542 71.940 1.00 16.41 35 VAL C O 1
ATOM 2328 N N . TYR C 1 57 ? 19.301 80.101 69.865 1.00 13.41 36 TYR C N 1
ATOM 2329 C CA . TYR C 1 57 ? 18.571 81.193 69.233 1.00 12.51 36 TYR C CA 1
ATOM 2330 C C . TYR C 1 57 ? 17.374 80.612 68.491 1.00 16.64 36 TYR C C 1
ATOM 2331 O O . TYR C 1 57 ? 17.568 79.879 67.524 1.00 15.73 36 TYR C O 1
ATOM 2340 N N . VAL C 1 58 ? 16.159 80.934 68.945 1.00 11.54 37 VAL C N 1
ATOM 2341 C CA . VAL C 1 58 ? 14.941 80.445 68.321 1.00 11.71 37 VAL C CA 1
ATOM 2342 C C . VAL C 1 58 ? 14.471 81.489 67.314 1.00 12.47 37 VAL C C 1
ATOM 2343 O O . VAL C 1 58 ? 14.266 82.644 67.675 1.00 20.17 37 VAL C O 1
ATOM 2347 N N . VAL C 1 59 ? 14.271 81.072 66.066 1.00 13.87 38 VAL C N 1
ATOM 2348 C CA . VAL C 1 59 ? 13.906 82.009 64.999 1.00 13.10 38 VAL C CA 1
ATOM 2349 C C . VAL C 1 59 ? 12.573 81.609 64.370 1.00 13.23 38 VAL C C 1
ATOM 2350 O O . VAL C 1 59 ? 12.238 80.430 64.243 1.00 11.45 38 VAL C O 1
ATOM 2354 N N . HIS C 1 60 ? 11.837 82.643 63.957 1.00 13.36 39 HIS C N 1
ATOM 2355 C CA . HIS C 1 60 ? 10.711 82.526 63.070 1.00 14.82 39 HIS C CA 1
ATOM 2356 C C . HIS C 1 60 ? 10.764 83.685 62.076 1.00 13.85 39 HIS C C 1
ATOM 2357 O O . HIS C 1 60 ? 10.994 84.814 62.477 1.00 14.35 39 HIS C O 1
ATOM 2364 N N . SER C 1 61 ? 10.507 83.382 60.802 1.00 14.80 40 SER C N 1
ATOM 2365 C CA . SER C 1 61 ? 10.657 84.327 59.690 1.00 16.57 40 SER C CA 1
ATOM 2366 C C . SER C 1 61 ? 9.287 84.707 59.120 1.00 21.74 40 SER C C 1
ATOM 2367 O O . SER C 1 61 ? 8.475 83.827 58.846 1.00 21.17 40 SER C O 1
ATOM 2370 N N . LEU C 1 62 ? 9.058 86.020 58.956 1.00 19.17 41 LEU C N 1
ATOM 2371 C CA . LEU C 1 62 ? 7.936 86.571 58.173 1.00 25.08 41 LEU C CA 1
ATOM 2372 C C . LEU C 1 62 ? 8.488 87.528 57.114 1.00 26.58 41 LEU C C 1
ATOM 2373 O O . LEU C 1 62 ? 9.495 88.200 57.361 1.00 32.37 41 LEU C O 1
ATOM 2378 N N . PRO C 1 63 ? 7.855 87.638 55.923 1.00 36.07 42 PRO C N 1
ATOM 2379 C CA . PRO C 1 63 ? 8.327 88.554 54.879 1.00 55.90 42 PRO C CA 1
ATOM 2380 C C . PRO C 1 63 ? 8.335 90.042 55.270 1.00 39.30 42 PRO C C 1
ATOM 2381 O O . PRO C 1 63 ? 9.353 90.721 55.136 1.00 45.75 42 PRO C O 1
ATOM 2385 N N . GLY C 1 64 ? 7.180 90.541 55.736 1.00 82.19 43 GLY C N 1
ATOM 2386 C CA . GLY C 1 64 ? 6.944 91.984 55.899 1.00 84.41 43 GLY C CA 1
ATOM 2387 C C . GLY C 1 64 ? 6.207 92.535 54.685 1.00 64.24 43 GLY C C 1
ATOM 2388 O O . GLY C 1 64 ? 6.007 91.804 53.716 1.00 53.74 43 GLY C O 1
ATOM 2389 N N . GLY C 1 65 ? 5.737 93.780 54.768 1.00 96.73 44 GLY C N 1
ATOM 2390 C CA . GLY C 1 65 ? 4.786 94.317 53.796 1.00 48.66 44 GLY C CA 1
ATOM 2391 C C . GLY C 1 65 ? 3.350 93.960 54.160 1.00 70.64 44 GLY C C 1
ATOM 2392 O O . GLY C 1 65 ? 3.101 93.246 55.142 1.00 154.05 44 GLY C O 1
ATOM 2393 N N . GLY C 1 66 ? 2.427 94.471 53.340 1.00 121.55 45 GLY C N 1
ATOM 2394 C CA . GLY C 1 66 ? 0.995 94.446 53.608 1.00 82.63 45 GLY C CA 1
ATOM 2395 C C . GLY C 1 66 ? 0.423 93.045 53.713 1.00 68.69 45 GLY C C 1
ATOM 2396 O O . GLY C 1 66 ? -0.644 92.885 54.282 1.00 148.29 45 GLY C O 1
ATOM 2397 N N . ARG C 1 67 ? 1.110 92.042 53.149 1.00 122.59 46 ARG C N 1
ATOM 2398 C CA . ARG C 1 67 ? 0.662 90.639 53.175 1.00 139.68 46 ARG C CA 1
ATOM 2399 C C . ARG C 1 67 ? 0.862 90.034 54.574 1.00 94.27 46 ARG C C 1
ATOM 2400 O O . ARG C 1 67 ? 0.094 89.171 54.994 1.00 128.09 46 ARG C O 1
ATOM 2408 N N . THR C 1 68 ? 1.904 90.484 55.292 1.00 83.68 47 THR C N 1
ATOM 2409 C CA . THR C 1 68 ? 2.136 90.071 56.688 1.00 59.63 47 THR C CA 1
ATOM 2410 C C . THR C 1 68 ? 1.108 90.765 57.595 1.00 55.77 47 THR C C 1
ATOM 2411 O O . THR C 1 68 ? 1.224 91.946 57.835 1.00 53.22 47 THR C O 1
ATOM 2415 N N . LYS C 1 69 ? 0.128 90.012 58.104 1.00 62.71 48 LYS C N 1
ATOM 2416 C CA . LYS C 1 69 ? -1.017 90.582 58.836 1.00 68.54 48 LYS C CA 1
ATOM 2417 C C . LYS C 1 69 ? -0.722 90.579 60.341 1.00 61.51 48 LYS C C 1
ATOM 2418 O O . LYS C 1 69 ? 0.194 89.902 60.801 1.00 72.75 48 LYS C O 1
ATOM 2424 N N . ASP C 1 70 ? -1.514 91.362 61.087 1.00 67.95 49 ASP C N 1
ATOM 2425 C CA . ASP C 1 70 ? -1.382 91.537 62.539 1.00 93.90 49 ASP C CA 1
ATOM 2426 C C . ASP C 1 70 ? -1.308 90.176 63.239 1.00 66.57 49 ASP C C 1
ATOM 2427 O O . ASP C 1 70 ? -0.377 89.908 64.006 1.00 64.15 49 ASP C O 1
ATOM 2432 N N . GLU C 1 71 ? -2.306 89.332 62.950 1.00 60.56 50 GLU C N 1
ATOM 2433 C CA . GLU C 1 71 ? -2.498 88.025 63.596 1.00 77.12 50 GLU C CA 1
ATOM 2434 C C . GLU C 1 71 ? -1.315 87.090 63.297 1.00 64.60 50 GLU C C 1
ATOM 2435 O O . GLU C 1 71 ? -0.974 86.259 64.135 1.00 53.79 50 GLU C O 1
ATOM 2441 N N . ASP C 1 72 ? -0.717 87.214 62.102 1.00 56.03 51 ASP C N 1
ATOM 2442 C CA . ASP C 1 72 ? 0.492 86.469 61.744 1.00 66.73 51 ASP C CA 1
ATOM 2443 C C . ASP C 1 72 ? 1.613 86.792 62.736 1.00 39.12 51 ASP C C 1
ATOM 2444 O O . ASP C 1 72 ? 2.338 85.900 63.178 1.00 32.51 51 ASP C O 1
ATOM 2449 N N . ILE C 1 73 ? 1.757 88.079 63.066 1.00 47.61 52 ILE C N 1
ATOM 2450 C CA . ILE C 1 73 ? 2.863 88.531 63.888 1.00 45.18 52 ILE C CA 1
ATOM 2451 C C . ILE C 1 73 ? 2.599 88.119 65.340 1.00 46.84 52 ILE C C 1
ATOM 2452 O O . ILE C 1 73 ? 3.527 87.712 66.035 1.00 45.16 52 ILE C O 1
ATOM 2457 N N . ILE C 1 74 ? 1.334 88.229 65.770 1.00 45.44 53 ILE C N 1
ATOM 2458 C CA . ILE C 1 74 ? 0.902 87.833 67.115 1.00 49.60 53 ILE C CA 1
ATOM 2459 C C . ILE C 1 74 ? 1.247 86.352 67.328 1.00 34.51 53 ILE C C 1
ATOM 2460 O O . ILE C 1 74 ? 1.896 86.001 68.317 1.00 33.69 53 ILE C O 1
ATOM 2465 N N . GLU C 1 75 ? 0.799 85.506 66.392 1.00 32.02 54 GLU C N 1
ATOM 2466 C CA . GLU C 1 75 ? 1.004 84.069 66.469 1.00 32.13 54 GLU C CA 1
ATOM 2467 C C . GLU C 1 75 ? 2.506 83.759 66.535 1.00 22.68 54 GLU C C 1
ATOM 2468 O O . GLU C 1 75 ? 2.930 82.923 67.331 1.00 20.54 54 GLU C O 1
ATOM 2474 N N . ALA C 1 76 ? 3.295 84.437 65.697 1.00 27.44 55 ALA C N 1
ATOM 2475 C CA . ALA C 1 76 ? 4.732 84.182 65.631 1.00 27.88 55 ALA C CA 1
ATOM 2476 C C . ALA C 1 76 ? 5.363 84.514 66.986 1.00 23.24 55 ALA C C 1
ATOM 2477 O O . ALA C 1 76 ? 6.163 83.744 67.493 1.00 18.87 55 ALA C O 1
ATOM 2479 N N . LYS C 1 77 ? 4.974 85.654 67.573 1.00 26.55 56 LYS C N 1
ATOM 2480 C CA . LYS C 1 77 ? 5.507 86.087 68.868 1.00 27.60 56 LYS C CA 1
ATOM 2481 C C . LYS C 1 77 ? 5.145 85.078 69.963 1.00 30.51 56 LYS C C 1
ATOM 2482 O O . LYS C 1 77 ? 5.984 84.763 70.816 1.00 28.36 56 LYS C O 1
ATOM 2488 N N . GLU C 1 78 ? 3.902 84.587 69.930 1.00 29.04 57 GLU C N 1
ATOM 2489 C CA . GLU C 1 78 ? 3.428 83.595 70.897 1.00 30.50 57 GLU C CA 1
ATOM 2490 C C . GLU C 1 78 ? 4.246 82.301 70.743 1.00 20.29 57 GLU C C 1
ATOM 2491 O O . GLU C 1 78 ? 4.675 81.704 71.734 1.00 21.69 57 GLU C O 1
ATOM 2497 N N . THR C 1 79 ? 4.474 81.888 69.492 1.00 19.51 58 THR C N 1
ATOM 2498 C CA . THR C 1 79 ? 5.248 80.689 69.208 1.00 18.76 58 THR C CA 1
ATOM 2499 C C . THR C 1 79 ? 6.664 80.820 69.781 1.00 17.86 58 THR C C 1
ATOM 2500 O O . THR C 1 79 ? 7.166 79.888 70.411 1.00 15.73 58 THR C O 1
ATOM 2504 N N . LEU C 1 80 ? 7.305 81.968 69.549 1.00 17.51 59 LEU C N 1
ATOM 2505 C CA . LEU C 1 80 ? 8.696 82.186 69.987 1.00 19.08 59 LEU C CA 1
ATOM 2506 C C . LEU C 1 80 ? 8.781 82.225 71.519 1.00 20.06 59 LEU C C 1
ATOM 2507 O O . LEU C 1 80 ? 9.725 81.703 72.105 1.00 18.53 59 LEU C O 1
ATOM 2512 N N . SER C 1 81 ? 7.804 82.869 72.156 1.00 18.54 60 SER C N 1
ATOM 2513 C CA . SER C 1 81 ? 7.754 82.958 73.611 1.00 23.46 60 SER C CA 1
ATOM 2514 C C . SER C 1 81 ? 7.625 81.552 74.213 1.00 20.95 60 SER C C 1
ATOM 2515 O O . SER C 1 81 ? 8.331 81.207 75.146 1.00 21.02 60 SER C O 1
ATOM 2518 N N . TRP C 1 82 ? 6.716 80.756 73.654 1.00 18.79 61 TRP C N 1
ATOM 2519 C CA . TRP C 1 82 ? 6.523 79.366 74.045 1.00 25.31 61 TRP C CA 1
ATOM 2520 C C . TRP C 1 82 ? 7.815 78.569 73.841 1.00 24.17 61 TRP C C 1
ATOM 2521 O O . TRP C 1 82 ? 8.268 77.836 74.736 1.00 20.04 61 TRP C O 1
ATOM 2532 N N . ALA C 1 83 ? 8.418 78.728 72.660 1.00 15.37 62 ALA C N 1
ATOM 2533 C CA . ALA C 1 83 ? 9.600 77.969 72.311 1.00 15.02 62 ALA C CA 1
ATOM 2534 C C . ALA C 1 83 ? 10.741 78.241 73.309 1.00 14.38 62 ALA C C 1
ATOM 2535 O O . ALA C 1 83 ? 11.420 77.312 73.759 1.00 18.63 62 ALA C O 1
ATOM 2537 N N . VAL C 1 84 ? 10.975 79.520 73.626 1.00 17.35 63 VAL C N 1
ATOM 2538 C CA . VAL C 1 84 ? 12.071 79.910 74.514 1.00 18.79 63 VAL C CA 1
ATOM 2539 C C . VAL C 1 84 ? 11.808 79.378 75.931 1.00 21.57 63 VAL C C 1
ATOM 2540 O O . VAL C 1 84 ? 12.763 78.991 76.629 1.00 18.94 63 VAL C O 1
ATOM 2544 N N . SER C 1 85 ? 10.532 79.326 76.346 1.00 20.85 64 SER C N 1
ATOM 2545 C CA . SER C 1 85 ? 10.199 78.774 77.667 1.00 23.75 64 SER C CA 1
ATOM 2546 C C . SER C 1 85 ? 10.610 77.292 77.719 1.00 22.14 64 SER C C 1
ATOM 2547 O O . SER C 1 85 ? 11.158 76.846 78.712 1.00 26.92 64 SER C O 1
ATOM 2550 N N . ILE C 1 86 ? 10.402 76.552 76.623 1.00 21.99 65 ILE C N 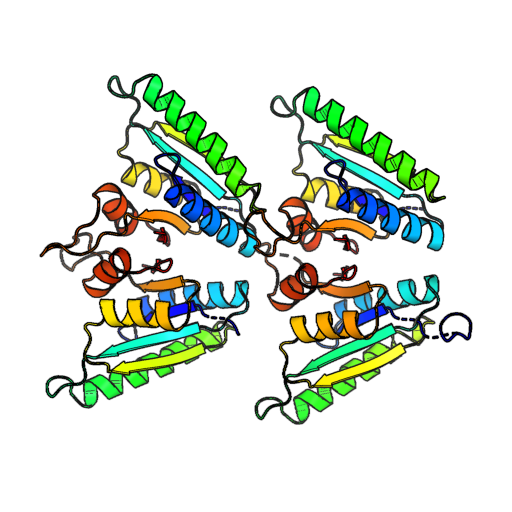1
ATOM 2551 C CA . ILE C 1 86 ? 10.786 75.138 76.556 1.00 26.89 65 ILE C CA 1
ATOM 2552 C C . ILE C 1 86 ? 12.312 75.015 76.688 1.00 21.03 65 ILE C C 1
ATOM 2553 O O . ILE C 1 86 ? 12.800 74.181 77.445 1.00 19.42 65 ILE C O 1
ATOM 2558 N N . ILE C 1 87 ? 13.052 75.865 75.971 1.00 18.01 66 ILE C N 1
ATOM 2559 C CA . ILE C 1 87 ? 14.521 75.839 75.987 1.00 17.41 66 ILE C CA 1
ATOM 2560 C C . ILE C 1 87 ? 15.021 76.005 77.429 1.00 21.00 66 ILE C C 1
ATOM 2561 O O . ILE C 1 87 ? 15.898 75.248 77.895 1.00 20.84 66 ILE C O 1
ATOM 2566 N N . ARG C 1 88 ? 14.468 77.005 78.129 1.00 23.13 67 ARG C N 1
ATOM 2567 C CA . ARG C 1 88 ? 14.895 77.347 79.480 1.00 25.48 67 ARG C CA 1
ATOM 2568 C C . ARG C 1 88 ? 14.513 76.234 80.468 1.00 30.70 67 ARG C C 1
ATOM 2569 O O . ARG C 1 88 ? 15.317 75.872 81.324 1.00 31.05 67 ARG C O 1
ATOM 2577 N N . LYS C 1 89 ? 13.302 75.683 80.328 1.00 29.12 68 LYS C N 1
ATOM 2578 C CA . LYS C 1 89 ? 12.856 74.550 81.146 1.00 35.67 68 LYS C CA 1
ATOM 2579 C C . LYS C 1 89 ? 13.805 73.353 80.966 1.00 30.57 68 LYS C C 1
ATOM 2580 O O . LYS C 1 89 ? 14.016 72.597 81.903 1.00 31.54 68 LYS C O 1
ATOM 2586 N N . GLU C 1 90 ? 14.389 73.196 79.774 1.00 21.24 69 GLU C N 1
ATOM 2587 C CA . GLU C 1 90 ? 15.323 72.095 79.504 1.00 29.35 69 GLU C CA 1
ATOM 2588 C C . GLU C 1 90 ? 16.743 72.431 79.975 1.00 28.99 69 GLU C C 1
ATOM 2589 O O . GLU C 1 90 ? 17.635 71.639 79.791 1.00 35.90 69 GLU C O 1
ATOM 2595 N N . GLY C 1 91 ? 16.934 73.587 80.619 1.00 27.43 70 GLY C N 1
ATOM 2596 C CA . GLY C 1 91 ? 18.190 73.935 81.274 1.00 28.25 70 GLY C CA 1
ATOM 2597 C C . GLY C 1 91 ? 19.218 74.508 80.306 1.00 32.20 70 GLY C C 1
ATOM 2598 O O . GLY C 1 91 ? 20.421 74.482 80.578 1.00 31.07 70 GLY C O 1
ATOM 2599 N N . ALA C 1 92 ? 18.745 75.053 79.180 1.00 25.96 71 ALA C N 1
ATOM 2600 C CA . ALA C 1 92 ? 19.602 75.789 78.245 1.00 24.61 71 ALA C CA 1
ATOM 2601 C C . ALA C 1 92 ? 19.211 77.269 78.261 1.00 23.71 71 ALA C C 1
ATOM 2602 O O . ALA C 1 92 ? 18.098 77.645 78.668 1.00 26.64 71 ALA C O 1
ATOM 2604 N N . GLU C 1 93 ? 20.154 78.097 77.811 1.00 23.15 72 GLU C N 1
ATOM 2605 C CA . GLU C 1 93 ? 19.945 79.517 77.619 1.00 27.46 72 GLU C CA 1
ATOM 2606 C C . GLU C 1 93 ? 19.308 79.713 76.237 1.00 28.48 72 GLU C C 1
ATOM 2607 O O . GLU C 1 93 ? 19.784 79.142 75.267 1.00 32.57 72 GLU C O 1
ATOM 2613 N N . GLY C 1 94 ? 18.234 80.506 76.169 1.00 24.26 73 GLY C N 1
ATOM 2614 C CA . GLY C 1 94 ? 17.481 80.718 74.935 1.00 25.16 73 GLY C CA 1
ATOM 2615 C C . GLY C 1 94 ? 17.132 82.174 74.712 1.00 26.56 73 GLY C C 1
ATOM 2616 O O . GLY C 1 94 ? 16.834 82.887 75.652 1.00 24.93 73 GLY C O 1
ATOM 2617 N N . GLU C 1 95 ? 17.183 82.598 73.440 1.00 25.44 74 GLU C N 1
ATOM 2618 C CA . GLU C 1 95 ? 16.784 83.927 72.985 1.00 21.88 74 GLU C CA 1
ATOM 2619 C C . GLU C 1 95 ? 15.772 83.797 71.839 1.00 17.82 74 GLU C C 1
ATOM 2620 O O . GLU C 1 95 ? 15.972 82.967 70.964 1.00 21.19 74 GLU C O 1
ATOM 2626 N N . GLU C 1 96 ? 14.768 84.683 71.817 1.00 20.72 75 GLU C N 1
ATOM 2627 C CA . GLU C 1 96 ? 13.849 84.838 70.689 1.00 18.14 75 GLU C CA 1
ATOM 2628 C C . GLU C 1 96 ? 14.472 85.764 69.643 1.00 17.66 75 GLU C C 1
ATOM 2629 O O . GLU C 1 96 ? 15.004 86.812 69.987 1.00 19.08 75 GLU C O 1
ATOM 2635 N N . HIS C 1 97 ? 14.319 85.393 68.374 1.00 16.84 76 HIS C N 1
ATOM 2636 C CA . HIS C 1 97 ? 14.712 86.222 67.243 1.00 17.34 76 HIS C CA 1
ATOM 2637 C C . HIS C 1 97 ? 13.614 86.151 66.171 1.00 21.33 76 HIS C C 1
ATOM 2638 O O . HIS C 1 97 ? 13.653 85.275 65.314 1.00 18.51 76 HIS C O 1
ATOM 2645 N N . LEU C 1 98 ? 12.642 87.070 66.228 1.00 16.12 77 LEU C N 1
ATOM 2646 C CA . LEU C 1 98 ? 11.695 87.251 65.127 1.00 15.06 77 LEU C CA 1
ATOM 2647 C C . LEU C 1 98 ? 12.431 87.924 63.964 1.00 16.68 77 LEU C C 1
ATOM 2648 O O . LEU C 1 98 ? 13.099 88.928 64.176 1.00 18.14 77 LEU C O 1
ATOM 2653 N N . LEU C 1 99 ? 12.298 87.369 62.755 1.00 15.80 78 LEU C N 1
ATOM 2654 C CA . LEU C 1 99 ? 12.940 87.916 61.557 1.00 17.59 78 LEU C CA 1
ATOM 2655 C C . LEU C 1 99 ? 11.864 88.411 60.584 1.00 20.09 78 LEU C C 1
ATOM 2656 O O . LEU C 1 99 ? 11.082 87.616 60.046 1.00 16.53 78 LEU C O 1
ATOM 2661 N N . VAL C 1 100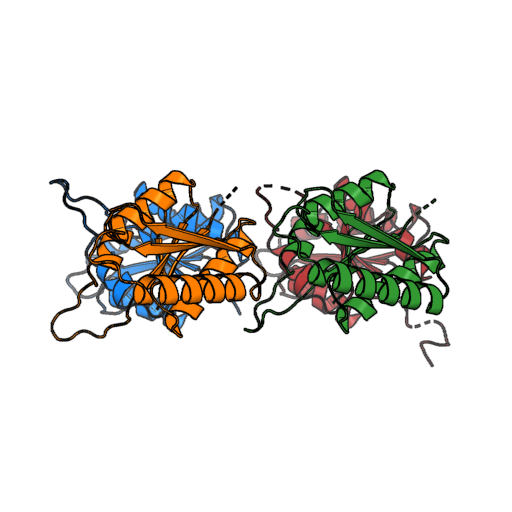 ? 11.846 89.726 60.352 1.00 16.68 79 VAL C N 1
ATOM 2662 C CA . VAL C 1 100 ? 11.037 90.326 59.314 1.00 17.03 79 VAL C CA 1
ATOM 2663 C C . VAL C 1 100 ? 11.981 91.167 58.447 1.00 16.46 79 VAL C C 1
ATOM 2664 O O . VAL C 1 100 ? 12.275 92.315 58.779 1.00 16.02 79 VAL C O 1
ATOM 2668 N N . ARG C 1 101 ? 12.503 90.555 57.381 1.00 19.65 80 ARG C N 1
ATOM 2669 C CA . ARG C 1 101 ? 13.693 91.069 56.692 1.00 21.04 80 ARG C CA 1
ATOM 2670 C C . ARG C 1 101 ? 13.506 91.086 55.168 1.00 21.84 80 ARG C C 1
ATOM 2671 O O . ARG C 1 101 ? 14.483 91.269 54.430 1.00 19.05 80 ARG C O 1
ATOM 2679 N N . GLY C 1 102 ? 12.263 90.907 54.703 1.00 18.18 81 GLY C N 1
ATOM 2680 C CA . GLY C 1 102 ? 11.949 90.916 53.279 1.00 19.94 81 GLY C CA 1
ATOM 2681 C C . GLY C 1 102 ? 12.483 89.697 52.543 1.00 29.33 81 GLY C C 1
ATOM 2682 O O . GLY C 1 102 ? 12.677 89.754 51.344 1.00 29.16 81 GLY C O 1
ATOM 2683 N N . LYS C 1 103 ? 12.711 88.591 53.257 1.00 25.16 82 LYS C N 1
ATOM 2684 C CA . LYS C 1 103 ? 13.231 87.354 52.663 1.00 25.65 82 LYS C CA 1
ATOM 2685 C C . LYS C 1 103 ? 12.201 86.237 52.827 1.00 20.66 82 LYS C C 1
ATOM 2686 O O . LYS C 1 103 ? 11.319 86.302 53.688 1.00 20.47 82 LYS C O 1
ATOM 2692 N N . GLU C 1 104 ? 12.331 85.208 51.989 1.00 21.64 83 GLU C N 1
ATOM 2693 C CA . GLU C 1 104 ? 11.551 83.982 52.164 1.00 21.53 83 GLU C CA 1
ATOM 2694 C C . GLU C 1 104 ? 12.141 83.233 53.353 1.00 17.31 83 GLU C C 1
ATOM 2695 O O . GLU C 1 104 ? 13.351 83.304 53.574 1.00 18.76 83 GLU C O 1
ATOM 2701 N N . PRO C 1 105 ? 11.327 82.493 54.142 1.00 17.09 84 PRO C N 1
ATOM 2702 C CA . PRO C 1 105 ? 11.820 81.817 55.345 1.00 20.93 84 PRO C CA 1
ATOM 2703 C C . PRO C 1 105 ? 13.112 81.004 55.210 1.00 18.07 84 PRO C C 1
ATOM 2704 O O . PRO C 1 105 ? 14.010 81.155 56.030 1.00 18.17 84 PRO C O 1
ATOM 2708 N N . PRO C 1 106 ? 13.292 80.128 54.192 1.00 18.17 85 PRO C N 1
ATOM 2709 C CA . PRO C 1 106 ? 14.507 79.319 54.121 1.00 18.34 85 PRO C CA 1
ATOM 2710 C C . PRO C 1 106 ? 15.769 80.189 53.984 1.00 16.30 85 PRO C C 1
ATOM 2711 O O . PRO C 1 106 ? 16.753 79.957 54.674 1.00 13.05 85 PRO C O 1
ATOM 2715 N N . ASP C 1 107 ? 15.730 81.186 53.100 1.00 18.63 86 ASP C N 1
ATOM 2716 C CA . ASP C 1 107 ? 16.882 82.100 52.921 1.00 17.63 86 ASP C CA 1
ATOM 2717 C C . ASP C 1 107 ? 17.148 82.877 54.213 1.00 15.15 86 ASP C C 1
ATOM 2718 O O . ASP C 1 107 ? 18.296 83.110 54.579 1.00 14.58 86 ASP C O 1
ATOM 2723 N N . ASP C 1 108 ? 16.062 83.272 54.884 1.00 13.18 87 ASP C N 1
ATOM 2724 C CA . ASP C 1 108 ? 16.125 84.045 56.104 1.00 14.24 87 ASP C CA 1
ATOM 2725 C C . ASP C 1 108 ? 16.836 83.233 57.199 1.00 13.08 87 ASP C C 1
ATOM 2726 O O . ASP C 1 108 ? 17.717 83.751 57.891 1.00 13.82 87 ASP C O 1
ATOM 2731 N N . ILE C 1 109 ? 16.420 81.974 57.374 1.00 12.10 88 ILE C N 1
ATOM 2732 C CA . ILE C 1 109 ? 16.971 81.086 58.390 1.00 11.79 88 ILE C CA 1
ATOM 2733 C C . ILE C 1 109 ? 18.449 80.817 58.086 1.00 12.77 88 ILE C C 1
ATOM 2734 O O . ILE C 1 109 ? 19.295 80.862 58.974 1.00 11.96 88 ILE C O 1
ATOM 2739 N N . VAL C 1 110 ? 18.743 80.521 56.822 1.00 12.26 89 VAL C N 1
ATOM 2740 C CA . VAL C 1 110 ? 20.107 80.151 56.396 1.00 13.41 89 VAL C CA 1
ATOM 2741 C C . VAL C 1 110 ? 21.049 81.345 56.605 1.00 13.07 89 VAL C C 1
ATOM 2742 O O . VAL C 1 110 ? 22.159 81.194 57.144 1.00 13.06 89 VAL C O 1
ATOM 2746 N N . ASP C 1 111 ? 20.594 82.540 56.214 1.00 13.04 90 ASP C N 1
ATOM 2747 C CA . ASP C 1 111 ? 21.407 83.744 56.352 1.00 15.27 90 ASP C CA 1
ATOM 2748 C C . ASP C 1 111 ? 21.619 84.077 57.829 1.00 14.04 90 ASP C C 1
ATOM 2749 O O . ASP C 1 111 ? 22.716 84.423 58.224 1.00 13.27 90 ASP C O 1
ATOM 2754 N N . PHE C 1 112 ? 20.557 83.963 58.640 1.00 13.99 91 PHE C N 1
ATOM 2755 C CA . PHE C 1 112 ? 20.647 84.212 60.073 1.00 13.61 91 PHE C CA 1
ATOM 2756 C C . PHE C 1 112 ? 21.715 83.306 60.705 1.00 13.52 91 PHE C C 1
ATOM 2757 O O . PHE C 1 112 ? 22.547 83.784 61.480 1.00 16.90 91 PHE C O 1
ATOM 2765 N N . ALA C 1 113 ? 21.674 82.007 60.374 1.00 12.67 92 ALA C N 1
ATOM 2766 C CA . ALA C 1 113 ? 22.623 81.015 60.892 1.00 12.45 92 ALA C CA 1
ATOM 2767 C C . ALA C 1 113 ? 24.063 81.413 60.546 1.00 13.27 92 ALA C C 1
ATOM 2768 O O . ALA C 1 113 ? 24.949 81.285 61.382 1.00 13.26 92 ALA C O 1
ATOM 2770 N N . ASP C 1 114 ? 24.283 81.886 59.314 1.00 13.95 93 ASP C N 1
ATOM 2771 C CA . ASP C 1 114 ? 25.624 82.351 58.900 1.00 15.72 93 ASP C CA 1
ATOM 2772 C C . ASP C 1 114 ? 26.009 83.617 59.673 1.00 21.25 93 ASP C C 1
ATOM 2773 O O . ASP C 1 114 ? 27.151 83.749 60.108 1.00 21.72 93 ASP C O 1
ATOM 2778 N N . GLU C 1 115 ? 25.047 84.533 59.859 1.00 18.23 94 GLU C N 1
ATOM 2779 C CA . GLU C 1 115 ? 25.300 85.814 60.502 1.00 17.55 94 GLU C CA 1
ATOM 2780 C C . GLU C 1 115 ? 25.746 85.616 61.955 1.00 23.35 94 GLU C C 1
ATOM 2781 O O . GLU C 1 115 ? 26.587 86.375 62.440 1.00 22.90 94 GLU C O 1
ATOM 2787 N N . VAL C 1 116 ? 25.192 84.615 62.650 1.00 17.48 95 VAL C N 1
ATOM 2788 C CA . VAL C 1 116 ? 25.493 84.392 64.067 1.00 16.25 95 VAL C CA 1
ATOM 2789 C C . VAL C 1 116 ? 26.532 83.280 64.240 1.00 16.76 95 VAL C C 1
ATOM 2790 O O . VAL C 1 116 ? 26.820 82.907 65.364 1.00 18.90 95 VAL C O 1
ATOM 2794 N N . ASP C 1 117 ? 27.078 82.760 63.130 1.00 17.97 96 ASP C N 1
ATOM 2795 C CA . ASP C 1 117 ? 28.095 81.706 63.126 1.00 19.23 96 ASP C CA 1
ATOM 2796 C C . ASP C 1 117 ? 27.602 80.500 63.942 1.00 19.47 96 ASP C C 1
ATOM 2797 O O . ASP C 1 117 ? 28.310 80.005 64.848 1.00 17.19 96 ASP C O 1
ATOM 2802 N N . ALA C 1 118 ? 26.395 80.023 63.609 1.00 15.55 97 ALA C N 1
ATOM 2803 C CA . ALA C 1 118 ? 25.745 78.925 64.326 1.00 18.95 97 ALA C CA 1
ATOM 2804 C C . ALA C 1 118 ? 26.574 77.639 64.212 1.00 19.81 97 ALA C C 1
ATOM 2805 O O . ALA C 1 118 ? 27.203 77.377 63.169 1.00 18.17 97 ALA C O 1
ATOM 2807 N N . ILE C 1 119 ? 26.551 76.835 65.279 1.00 15.46 98 ILE C N 1
ATOM 2808 C CA . ILE C 1 119 ? 27.156 75.491 65.263 1.00 16.17 98 ILE C CA 1
ATOM 2809 C C . ILE C 1 119 ? 26.305 74.593 64.359 1.00 14.46 98 ILE C C 1
ATOM 2810 O O . ILE C 1 119 ? 26.809 73.752 63.626 1.00 13.47 98 ILE C O 1
ATOM 2815 N N . ALA C 1 120 ? 24.977 74.754 64.468 1.00 13.25 99 ALA C N 1
ATOM 2816 C CA . ALA C 1 120 ? 24.036 73.971 63.680 1.00 13.03 99 ALA C CA 1
ATOM 2817 C C . ALA C 1 120 ? 22.688 74.684 63.638 1.00 12.19 99 ALA C C 1
ATOM 2818 O O . ALA C 1 120 ? 22.420 75.568 64.470 1.00 13.00 99 ALA C O 1
ATOM 2820 N N . ILE C 1 121 ? 21.871 74.281 62.662 1.00 11.73 100 ILE C N 1
ATOM 2821 C CA . ILE C 1 121 ? 20.458 74.643 62.568 1.00 11.46 100 ILE C CA 1
ATOM 2822 C C . ILE C 1 121 ? 19.650 73.395 62.911 1.00 11.09 100 ILE C C 1
ATOM 2823 O O . ILE C 1 121 ? 19.903 72.341 62.372 1.00 11.52 100 ILE C O 1
ATOM 2828 N N . VAL C 1 122 ? 18.651 73.542 63.772 1.00 10.94 101 VAL C N 1
ATOM 2829 C CA . VAL C 1 122 ? 17.751 72.435 64.076 1.00 10.96 101 VAL C CA 1
ATOM 2830 C C . VAL C 1 122 ? 16.366 72.809 63.540 1.00 12.21 101 VAL C C 1
ATOM 2831 O O . VAL C 1 122 ? 15.892 73.915 63.789 1.00 13.31 101 VAL C O 1
ATOM 2835 N N . ILE C 1 123 ? 15.754 71.889 62.788 1.00 11.17 102 ILE C N 1
ATOM 2836 C CA . ILE C 1 123 ? 14.514 72.136 62.096 1.00 11.84 102 ILE C CA 1
ATOM 2837 C C . ILE C 1 123 ? 13.660 70.876 62.110 1.00 11.80 102 ILE C C 1
ATOM 2838 O O . ILE C 1 123 ? 14.177 69.744 62.191 1.00 10.54 102 ILE C O 1
ATOM 2843 N N . GLY C 1 124 ? 12.343 71.087 62.034 1.00 11.68 103 GLY C N 1
ATOM 2844 C CA . GLY C 1 124 ? 11.375 70.003 61.999 1.00 13.35 103 GLY C CA 1
ATOM 2845 C C . GLY C 1 124 ? 11.096 69.575 60.564 1.00 17.43 103 GLY C C 1
ATOM 2846 O O . GLY C 1 124 ? 11.105 70.388 59.639 1.00 16.65 103 GLY C O 1
ATOM 2847 N N . ILE C 1 125 ? 10.877 68.272 60.396 1.00 12.40 104 ILE C N 1
ATOM 2848 C CA . ILE C 1 125 ? 10.553 67.636 59.139 1.00 15.76 104 ILE C CA 1
ATOM 2849 C C . ILE C 1 125 ? 9.139 67.098 59.259 1.00 15.69 104 ILE C C 1
ATOM 2850 O O . ILE C 1 125 ? 8.893 66.334 60.188 1.00 14.40 104 ILE C O 1
ATOM 2855 N N . ARG C 1 126 ? 8.300 67.449 58.283 1.00 20.62 105 ARG C N 1
ATOM 2856 C CA . ARG C 1 126 ? 6.872 67.173 58.332 1.00 26.36 105 ARG C CA 1
ATOM 2857 C C . ARG C 1 126 ? 6.628 65.673 58.146 1.00 19.15 105 ARG C C 1
ATOM 2858 O O . ARG C 1 126 ? 5.666 65.114 58.675 1.00 27.05 105 ARG C O 1
ATOM 2866 N N . LYS C 1 127 ? 7.520 65.046 57.381 1.00 15.99 106 LYS C N 1
ATOM 2867 C CA . LYS C 1 127 ? 7.561 63.611 57.133 1.00 21.65 106 LYS C CA 1
ATOM 2868 C C . LYS C 1 127 ? 6.428 63.199 56.181 1.00 42.41 106 LYS C C 1
ATOM 2869 O O . LYS C 1 127 ? 6.698 62.654 55.134 1.00 22.47 106 LYS C O 1
ATOM 2875 N N . ARG C 1 128 ? 5.162 63.381 56.574 1.00 26.29 107 ARG C N 1
ATOM 2876 C CA . ARG C 1 128 ? 4.041 62.893 55.769 1.00 27.55 107 ARG C CA 1
ATOM 2877 C C . ARG C 1 128 ? 3.123 64.062 55.401 1.00 22.64 107 ARG C C 1
ATOM 2878 O O . ARG C 1 128 ? 2.840 64.927 56.227 1.00 29.88 107 ARG C O 1
ATOM 2886 N N . SER C 1 129 ? 2.687 64.068 54.136 1.00 21.87 108 SER C N 1
ATOM 2887 C CA . SER C 1 129 ? 1.646 64.959 53.662 1.00 25.33 108 SER C CA 1
ATOM 2888 C C . SER C 1 129 ? 0.304 64.440 54.166 1.00 26.40 108 SER C C 1
ATOM 2889 O O . SER C 1 129 ? 0.215 63.287 54.590 1.00 24.31 108 SER C O 1
ATOM 2892 N N . PRO C 1 130 ? -0.781 65.249 54.097 1.00 38.19 109 PRO C N 1
ATOM 2893 C CA . PRO C 1 130 ? -2.134 64.764 54.379 1.00 53.91 109 PRO C CA 1
ATOM 2894 C C . PRO C 1 130 ? -2.508 63.464 53.648 1.00 29.32 109 PRO C C 1
ATOM 2895 O O . PRO C 1 130 ? -3.281 62.695 54.205 1.00 33.73 109 PRO C O 1
ATOM 2899 N N . THR C 1 131 ? -1.915 63.210 52.466 1.00 29.09 110 THR C N 1
ATOM 2900 C CA . THR C 1 131 ? -2.185 62.000 51.681 1.00 33.44 110 THR C CA 1
ATOM 2901 C C . THR C 1 131 ? -1.068 60.951 51.830 1.00 27.07 110 THR C C 1
ATOM 2902 O O . THR C 1 131 ? -1.024 60.018 51.043 1.00 28.57 110 THR C O 1
ATOM 2906 N N . GLY C 1 132 ? -0.223 61.079 52.860 1.00 22.25 111 GLY C N 1
ATOM 2907 C CA . GLY C 1 132 ? 0.712 60.016 53.253 1.00 27.26 111 GLY C CA 1
ATOM 2908 C C . GLY C 1 132 ? 1.984 60.005 52.418 1.00 27.15 111 GLY C C 1
ATOM 2909 O O . GLY C 1 132 ? 2.782 59.063 52.528 1.00 27.48 111 GLY C O 1
ATOM 2910 N N . LYS C 1 133 ? 2.183 61.053 51.604 1.00 28.09 112 LYS C N 1
ATOM 2911 C CA . LYS C 1 133 ? 3.400 61.192 50.775 1.00 31.60 112 LYS C CA 1
ATOM 2912 C C . LYS C 1 133 ? 4.557 61.583 51.699 1.00 18.05 112 LYS C C 1
ATOM 2913 O O . LYS C 1 133 ? 4.352 62.312 52.669 1.00 17.79 112 LYS C O 1
ATOM 2919 N N . LEU C 1 134 ? 5.768 61.117 51.387 1.00 22.88 113 LEU C N 1
ATOM 2920 C CA . LEU C 1 134 ? 6.967 61.486 52.172 1.00 18.47 113 LEU C CA 1
ATOM 2921 C C . LEU C 1 134 ? 7.456 62.873 51.736 1.00 19.00 113 LEU C C 1
ATOM 2922 O O . LEU C 1 134 ? 7.908 63.036 50.634 1.00 16.13 113 LEU C O 1
ATOM 2927 N N . ILE C 1 135 ? 7.383 63.853 52.640 1.00 13.48 114 ILE C N 1
ATOM 2928 C CA . ILE C 1 135 ? 7.709 65.240 52.335 1.00 16.02 114 ILE C CA 1
ATOM 2929 C C . ILE C 1 135 ? 8.609 65.812 53.433 1.00 12.97 114 ILE C C 1
ATOM 2930 O O . ILE C 1 135 ? 8.519 65.409 54.604 1.00 12.67 114 ILE C O 1
ATOM 2935 N N . PHE C 1 136 ? 9.434 66.798 53.061 1.00 12.38 115 PHE C N 1
ATOM 2936 C CA . PHE C 1 136 ? 10.170 67.589 54.017 1.00 12.65 115 PHE C CA 1
ATOM 2937 C C . PHE C 1 136 ? 9.285 68.659 54.686 1.00 15.91 115 PHE C C 1
ATOM 2938 O O . PHE C 1 136 ? 9.444 68.903 55.863 1.00 15.24 115 PHE C O 1
ATOM 2946 N N . GLY C 1 137 ? 8.384 69.288 53.921 1.00 13.86 116 GLY C N 1
ATOM 2947 C CA . GLY C 1 137 ? 7.902 70.641 54.215 1.00 14.60 116 GLY C CA 1
ATOM 2948 C C . GLY C 1 137 ? 8.732 71.650 53.441 1.00 14.67 116 GLY C C 1
ATOM 2949 O O . GLY C 1 137 ? 9.924 71.486 53.396 1.00 11.88 116 GLY C O 1
ATOM 2950 N N . SER C 1 138 ? 8.100 72.634 52.792 1.00 16.59 117 SER C N 1
ATOM 2951 C CA . SER C 1 138 ? 8.782 73.452 51.773 1.00 21.20 117 SER C CA 1
ATOM 2952 C C . SER C 1 138 ? 9.942 74.239 52.397 1.00 16.96 117 SER C C 1
ATOM 2953 O O . SER C 1 138 ? 11.007 74.367 51.792 1.00 15.21 117 SER C O 1
ATOM 2956 N N . VAL C 1 139 ? 9.751 74.712 53.637 1.00 14.21 118 VAL C N 1
ATOM 2957 C CA . VAL C 1 139 ? 10.765 75.541 54.318 1.00 18.82 118 VAL C CA 1
ATOM 2958 C C . VAL C 1 139 ? 11.976 74.664 54.670 1.00 12.39 118 VAL C C 1
ATOM 2959 O O . VAL C 1 139 ? 13.094 74.984 54.303 1.00 12.36 118 VAL C O 1
ATOM 2963 N N . ALA C 1 140 ? 11.723 73.530 55.333 1.00 12.88 119 ALA C N 1
ATOM 2964 C CA . ALA C 1 140 ? 12.760 72.610 55.772 1.00 11.45 119 ALA C CA 1
ATOM 2965 C C . ALA C 1 140 ? 13.581 72.117 54.573 1.00 11.71 119 ALA C C 1
ATOM 2966 O O . ALA C 1 140 ? 14.791 72.036 54.649 1.00 10.40 119 ALA C O 1
ATOM 2968 N N . ARG C 1 141 ? 12.903 71.777 53.481 1.00 11.13 120 ARG C N 1
ATOM 2969 C CA . ARG C 1 141 ? 13.537 71.278 52.282 1.00 12.02 120 ARG C CA 1
ATOM 2970 C C . ARG C 1 141 ? 14.653 72.231 51.833 1.00 11.44 120 ARG C C 1
ATOM 2971 O O . ARG C 1 141 ? 15.781 71.834 51.587 1.00 12.19 120 ARG C O 1
ATOM 2979 N N . ASP C 1 142 ? 14.305 73.512 51.704 1.00 11.76 121 ASP C N 1
ATOM 2980 C CA . ASP C 1 142 ? 15.206 74.492 51.139 1.00 12.69 121 ASP C CA 1
ATOM 2981 C C . ASP C 1 142 ? 16.271 74.895 52.167 1.00 13.41 121 ASP C C 1
ATOM 2982 O O . ASP C 1 142 ? 17.404 75.218 51.788 1.00 14.94 121 ASP C O 1
ATOM 2987 N N . VAL C 1 143 ? 15.929 74.875 53.458 1.00 11.06 122 VAL C N 1
ATOM 2988 C CA . VAL C 1 143 ? 16.930 75.109 54.509 1.00 10.76 122 VAL C CA 1
ATOM 2989 C C . VAL C 1 143 ? 18.008 74.036 54.423 1.00 10.61 122 VAL C C 1
ATOM 2990 O O . VAL C 1 143 ? 19.171 74.374 54.476 1.00 10.74 122 VAL C O 1
ATOM 2994 N N . ILE C 1 144 ? 17.610 72.760 54.299 1.00 10.46 123 ILE C N 1
ATOM 2995 C CA . ILE C 1 144 ? 18.558 71.662 54.269 1.00 10.69 123 ILE C CA 1
ATOM 2996 C C . ILE C 1 144 ? 19.538 71.844 53.096 1.00 10.98 123 ILE C C 1
ATOM 2997 O O . ILE C 1 144 ? 20.737 71.617 53.277 1.00 10.82 123 ILE C O 1
ATOM 3002 N N . LEU C 1 145 ? 19.044 72.251 51.926 1.00 12.15 124 LEU C N 1
ATOM 3003 C CA . LEU C 1 145 ? 19.882 72.343 50.715 1.00 13.70 124 LEU C CA 1
ATOM 3004 C C . LEU C 1 145 ? 20.739 73.615 50.715 1.00 16.99 124 LEU C C 1
ATOM 3005 O O . LEU C 1 145 ? 21.878 73.602 50.220 1.00 15.33 124 LEU C O 1
ATOM 3010 N N . LYS C 1 146 ? 20.169 74.726 51.207 1.00 12.80 125 LYS C N 1
ATOM 3011 C CA . LYS C 1 146 ? 20.815 76.043 51.076 1.00 19.48 125 LYS C CA 1
ATOM 3012 C C . LYS C 1 146 ? 21.794 76.333 52.228 1.00 14.85 125 LYS C C 1
ATOM 3013 O O . LYS C 1 146 ? 22.664 77.169 52.083 1.00 16.84 125 LYS C O 1
ATOM 3019 N N . ALA C 1 147 ? 21.633 75.661 53.372 1.00 13.18 126 ALA C N 1
ATOM 3020 C CA . ALA C 1 147 ? 22.400 76.028 54.579 1.00 12.76 126 ALA C CA 1
ATOM 3021 C C . ALA C 1 147 ? 23.889 75.790 54.359 1.00 12.94 126 ALA C C 1
ATOM 3022 O O . ALA C 1 147 ? 24.271 74.843 53.691 1.00 12.81 126 ALA C O 1
ATOM 3024 N N . ASN C 1 148 ? 24.705 76.671 54.940 1.00 16.21 127 ASN C N 1
ATOM 3025 C CA . ASN C 1 148 ? 26.157 76.532 55.000 1.00 16.98 127 ASN C CA 1
ATOM 3026 C C . ASN C 1 148 ? 26.581 76.089 56.407 1.00 34.37 127 ASN C C 1
ATOM 3027 O O . ASN C 1 148 ? 27.745 76.215 56.764 1.00 41.13 127 ASN C O 1
ATOM 3032 N N . LYS C 1 149 ? 25.617 75.633 57.217 1.00 15.29 128 LYS C N 1
ATOM 3033 C CA . LYS C 1 149 ? 25.864 75.056 58.525 1.00 20.06 128 LYS C CA 1
ATOM 3034 C C . LYS C 1 149 ? 25.253 73.658 58.566 1.00 13.58 128 LYS C C 1
ATOM 3035 O O . LYS C 1 149 ? 24.389 73.347 57.755 1.00 14.15 128 LYS C O 1
ATOM 3041 N N . PRO C 1 150 ? 25.696 72.774 59.480 1.00 13.41 129 PRO C N 1
ATOM 3042 C CA . PRO C 1 150 ? 25.008 71.498 59.704 1.00 12.14 129 PRO C CA 1
ATOM 3043 C C . PRO C 1 150 ? 23.512 71.724 59.971 1.00 11.52 129 PRO C C 1
ATOM 3044 O O . PRO C 1 150 ? 23.174 72.700 60.656 1.00 11.99 129 PRO C O 1
ATOM 3048 N N . VAL C 1 151 ? 22.645 70.862 59.413 1.00 10.99 130 VAL C N 1
ATOM 3049 C CA . VAL C 1 151 ? 21.198 70.953 59.647 1.00 10.66 130 VAL C CA 1
ATOM 3050 C C . VAL C 1 151 ? 20.731 69.648 60.288 1.00 10.58 130 VAL C C 1
ATOM 3051 O O . VAL C 1 151 ? 20.933 68.560 59.739 1.00 10.56 130 VAL C O 1
ATOM 3055 N N . ILE C 1 152 ? 20.151 69.784 61.481 1.00 10.62 131 ILE C N 1
ATOM 3056 C CA . ILE C 1 152 ? 19.674 68.666 62.259 1.00 10.65 131 ILE C CA 1
ATOM 3057 C C . ILE C 1 152 ? 18.162 68.582 62.058 1.00 10.44 131 ILE C C 1
ATOM 3058 O O . ILE C 1 152 ? 17.438 69.527 62.373 1.00 10.42 131 ILE C O 1
ATOM 3063 N N . CYS C 1 153 ? 17.718 67.458 61.499 1.00 10.34 132 CYS C N 1
ATOM 3064 C CA . CYS C 1 153 ? 16.362 67.279 61.037 1.00 10.23 132 CYS C CA 1
ATOM 3065 C C . CYS C 1 153 ? 15.636 66.334 62.001 1.00 10.40 132 CYS C C 1
ATOM 3066 O O . CYS C 1 153 ? 16.013 65.167 62.122 1.00 10.49 132 CYS C O 1
ATOM 3069 N N . ILE C 1 154 ? 14.589 66.849 62.646 1.00 10.52 133 ILE C N 1
ATOM 3070 C CA . ILE C 1 154 ? 13.868 66.182 63.729 1.00 11.01 133 ILE C CA 1
ATOM 3071 C C . ILE C 1 154 ? 12.411 65.987 63.288 1.00 11.92 133 ILE C C 1
ATOM 3072 O O . ILE C 1 154 ? 11.784 66.929 62.788 1.00 10.90 133 ILE C O 1
ATOM 3077 N N . LYS C 1 155 ? 11.883 64.770 63.487 1.00 15.45 134 LYS C N 1
ATOM 3078 C CA . LYS C 1 155 ? 10.506 64.431 63.133 1.00 15.24 134 LYS C CA 1
ATOM 3079 C C . LYS C 1 155 ? 9.630 64.499 64.385 1.00 21.12 134 LYS C C 1
ATOM 3080 O O . LYS C 1 155 ? 8.422 64.554 64.255 1.00 19.29 134 LYS C O 1
ATOM 3087 N N . ASN D 1 16 ? 20.952 44.300 84.064 1.00 34.80 -5 ASN D N 1
ATOM 3088 C CA . ASN D 1 16 ? 20.540 45.526 83.304 1.00 29.94 -5 ASN D CA 1
ATOM 3089 C C . ASN D 1 16 ? 21.708 45.984 82.422 1.00 40.01 -5 ASN D C 1
ATOM 3090 O O . ASN D 1 16 ? 22.701 46.531 82.920 1.00 35.10 -5 ASN D O 1
ATOM 3095 N N . LEU D 1 17 ? 21.543 45.803 81.109 1.00 31.03 -4 LEU D N 1
ATOM 3096 C CA . LEU D 1 17 ? 22.614 46.002 80.112 1.00 43.00 -4 LEU D CA 1
ATOM 3097 C C . LEU D 1 17 ? 22.847 47.499 79.835 1.00 41.92 -4 LEU D C 1
ATOM 3098 O O . LEU D 1 17 ? 23.902 47.884 79.307 1.00 29.03 -4 LEU D O 1
ATOM 3103 N N . TYR D 1 18 ? 21.872 48.349 80.181 1.00 25.46 -3 TYR D N 1
ATOM 3104 C CA . TYR D 1 18 ? 22.034 49.807 80.067 1.00 34.67 -3 TYR D CA 1
ATOM 3105 C C . TYR D 1 18 ? 22.894 50.320 81.226 1.00 28.94 -3 TYR D C 1
ATOM 3106 O O . TYR D 1 18 ? 23.887 51.031 81.006 1.00 21.89 -3 TYR D O 1
ATOM 3115 N N . PHE D 1 19 ? 22.512 49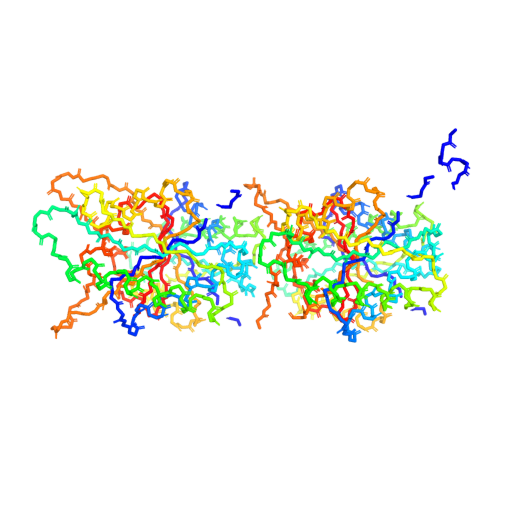.939 82.450 1.00 30.14 -2 PHE D N 1
ATOM 3116 C CA . PHE D 1 19 ? 23.221 50.321 83.682 1.00 38.88 -2 PHE D CA 1
ATOM 3117 C C . PHE D 1 19 ? 24.663 49.790 83.646 1.00 37.43 -2 PHE D C 1
ATOM 3118 O O . PHE D 1 19 ? 25.594 50.482 84.052 1.00 31.09 -2 PHE D O 1
ATOM 3126 N N . GLN D 1 20 ? 24.841 48.565 83.137 1.00 34.54 -1 GLN D N 1
ATOM 3127 C CA . GLN D 1 20 ? 26.154 47.904 83.126 1.00 29.70 -1 GLN D CA 1
ATOM 3128 C C . GLN D 1 20 ? 27.063 48.471 82.022 1.00 35.73 -1 GLN D C 1
ATOM 3129 O O . GLN D 1 20 ? 28.221 48.060 81.917 1.00 30.93 -1 GLN D O 1
ATOM 3135 N N . GLY D 1 21 ? 26.548 49.398 81.204 1.00 31.25 0 GLY D N 1
ATOM 3136 C CA . GLY D 1 21 ? 27.309 50.019 80.115 1.00 48.83 0 GLY D CA 1
ATOM 3137 C C . GLY D 1 21 ? 27.672 49.026 79.011 1.00 48.95 0 GLY D C 1
ATOM 3138 O O . GLY D 1 21 ? 28.776 49.079 78.473 1.00 45.81 0 GLY D O 1
ATOM 3147 N N . ILE D 1 23 ? 24.961 48.167 76.531 1.00 29.96 2 ILE D N 1
ATOM 3148 C CA . ILE D 1 23 ? 24.146 48.727 75.434 1.00 37.05 2 ILE D CA 1
ATOM 3149 C C . ILE D 1 23 ? 24.296 50.253 75.437 1.00 37.24 2 ILE D C 1
ATOM 3150 O O . ILE D 1 23 ? 23.996 50.927 76.422 1.00 30.49 2 ILE D O 1
ATOM 3155 N N . TYR D 1 24 ? 24.748 50.777 74.294 1.00 27.76 3 TYR D N 1
ATOM 3156 C CA . TYR D 1 24 ? 24.820 52.219 74.005 1.00 29.54 3 TYR D CA 1
ATOM 3157 C C . TYR D 1 24 ? 24.019 52.512 72.735 1.00 28.83 3 TYR D C 1
ATOM 3158 O O . TYR D 1 24 ? 23.851 51.616 71.877 1.00 27.16 3 TYR D O 1
ATOM 3175 N N . PRO D 1 26 ? 24.330 54.350 69.430 1.00 13.90 5 PRO D N 1
ATOM 3176 C CA . PRO D 1 26 ? 25.432 54.961 68.691 1.00 13.62 5 PRO D CA 1
ATOM 3177 C C . PRO D 1 26 ? 25.014 56.130 67.797 1.00 11.83 5 PRO D C 1
ATOM 3178 O O . PRO D 1 26 ? 23.842 56.339 67.528 1.00 11.39 5 PRO D O 1
ATOM 3182 N N . ILE D 1 27 ? 26.014 56.889 67.353 1.00 11.99 6 ILE D N 1
ATOM 3183 C CA . ILE D 1 27 ? 25.889 57.772 66.221 1.00 12.25 6 ILE D CA 1
ATOM 3184 C C . ILE D 1 27 ? 26.188 56.936 64.969 1.00 15.62 6 ILE D C 1
ATOM 3185 O O . ILE D 1 27 ? 27.213 56.289 64.910 1.00 13.03 6 ILE D O 1
ATOM 3190 N N . VAL D 1 28 ? 25.274 56.953 63.990 1.00 13.19 7 VAL D N 1
ATOM 3191 C CA . VAL D 1 28 ? 25.460 56.253 62.728 1.00 10.96 7 VAL D CA 1
ATOM 3192 C C . VAL D 1 28 ? 25.851 57.281 61.672 1.00 15.13 7 VAL D C 1
ATOM 3193 O O . VAL D 1 28 ? 25.204 58.303 61.544 1.00 16.61 7 VAL D O 1
ATOM 3197 N N . VAL D 1 29 ? 26.922 56.996 60.936 1.00 10.61 8 VAL D N 1
ATOM 3198 C CA . VAL D 1 29 ? 27.372 57.879 59.871 1.00 11.30 8 VAL D CA 1
ATOM 3199 C C . VAL D 1 29 ? 27.428 57.049 58.587 1.00 10.72 8 VAL D C 1
ATOM 3200 O O . VAL D 1 29 ? 28.004 55.973 58.579 1.00 10.95 8 VAL D O 1
ATOM 3204 N N . ALA D 1 30 ? 26.781 57.557 57.533 1.00 10.73 9 ALA D N 1
ATOM 3205 C CA . ALA D 1 30 ? 26.790 56.909 56.230 1.00 11.50 9 ALA D CA 1
ATOM 3206 C C . ALA D 1 30 ? 27.834 57.591 55.346 1.00 12.13 9 ALA D C 1
ATOM 3207 O O . ALA D 1 30 ? 27.800 58.817 55.205 1.00 16.01 9 ALA D O 1
ATOM 3209 N N . VAL D 1 31 ? 28.758 56.809 54.781 1.00 13.34 10 VAL D N 1
ATOM 3210 C CA . VAL D 1 31 ? 29.788 57.351 53.897 1.00 16.24 10 VAL D CA 1
ATOM 3211 C C . VAL D 1 31 ? 29.744 56.592 52.565 1.00 15.72 10 VAL D C 1
ATOM 3212 O O . VAL D 1 31 ? 29.692 55.375 52.537 1.00 18.26 10 VAL D O 1
ATOM 3216 N N . ASP D 1 32 ? 29.778 57.329 51.450 1.00 19.25 11 ASP D N 1
ATOM 3217 C CA . ASP D 1 32 ? 29.790 56.728 50.123 1.00 22.58 11 ASP D CA 1
ATOM 3218 C C . ASP D 1 32 ? 31.252 56.482 49.734 1.00 23.43 11 ASP D C 1
ATOM 3219 O O . ASP D 1 32 ? 31.692 55.343 49.669 1.00 25.89 11 ASP D O 1
ATOM 3224 N N . LYS D 1 33 ? 32.007 57.563 49.526 1.00 25.83 12 LYS D N 1
ATOM 3225 C CA . LYS D 1 33 ? 33.405 57.481 49.110 1.00 29.44 12 LYS D CA 1
ATOM 3226 C C . LYS D 1 33 ? 34.231 58.452 49.959 1.00 24.25 12 LYS D C 1
ATOM 3227 O O . LYS D 1 33 ? 33.681 59.285 50.711 1.00 20.25 12 LYS D O 1
ATOM 3233 N N . LYS D 1 34 ? 35.553 58.341 49.817 1.00 18.86 13 LYS D N 1
ATOM 3234 C CA . LYS D 1 34 ? 36.457 59.278 50.434 1.00 23.16 13 LYS D CA 1
ATOM 3235 C C . LYS D 1 34 ? 36.290 60.631 49.730 1.00 34.52 13 LYS D C 1
ATOM 3236 O O . LYS D 1 34 ? 36.354 60.709 48.494 1.00 30.94 13 LYS D O 1
ATOM 3242 N N . SER D 1 35 ? 36.039 61.673 50.521 1.00 17.62 14 SER D N 1
ATOM 3243 C CA . SER D 1 35 ? 35.944 63.044 50.029 1.00 18.01 14 SER D CA 1
ATOM 3244 C C . SER D 1 35 ? 36.145 64.025 51.191 1.00 16.12 14 SER D C 1
ATOM 3245 O O . SER D 1 35 ? 36.013 63.641 52.351 1.00 19.01 14 SER D O 1
ATOM 3248 N N . ASP D 1 36 ? 36.436 65.283 50.854 1.00 16.95 15 ASP D N 1
ATOM 3249 C CA . ASP D 1 36 ? 36.548 66.372 51.828 1.00 17.98 15 ASP D CA 1
ATOM 3250 C C . ASP D 1 36 ? 35.214 66.490 52.592 1.00 17.27 15 ASP D C 1
ATOM 3251 O O . ASP D 1 36 ? 35.201 66.682 53.806 1.00 14.52 15 ASP D O 1
ATOM 3256 N N . ARG D 1 37 ? 34.090 66.357 51.883 1.00 17.21 16 ARG D N 1
ATOM 3257 C CA . ARG D 1 37 ? 32.782 66.442 52.512 1.00 15.01 16 ARG D CA 1
ATOM 3258 C C . ARG D 1 37 ? 32.599 65.287 53.512 1.00 16.15 16 ARG D C 1
ATOM 3259 O O . ARG D 1 37 ? 32.131 65.503 54.635 1.00 16.25 16 ARG D O 1
ATOM 3267 N N . ALA D 1 38 ? 32.950 64.063 53.105 1.00 13.45 17 ALA D N 1
ATOM 3268 C CA . ALA D 1 38 ? 32.816 62.905 53.979 1.00 15.99 17 ALA D CA 1
ATOM 3269 C C . ALA D 1 38 ? 33.636 63.127 55.260 1.00 16.18 17 ALA D C 1
ATOM 3270 O O . ALA D 1 38 ? 33.191 62.806 56.355 1.00 14.23 17 ALA D O 1
ATOM 3272 N N . GLU D 1 39 ? 34.814 63.733 55.131 1.00 15.20 18 GLU D N 1
ATOM 3273 C CA . GLU D 1 39 ? 35.660 64.018 56.283 1.00 14.74 18 GLU D CA 1
ATOM 3274 C C . GLU D 1 39 ? 34.951 64.973 57.259 1.00 13.04 18 GLU D C 1
ATOM 3275 O O . GLU D 1 39 ? 35.036 64.788 58.467 1.00 12.37 18 GLU D O 1
ATOM 3281 N N . ARG D 1 40 ? 34.293 66.004 56.729 1.00 12.82 19 ARG D N 1
ATOM 3282 C CA . ARG D 1 40 ? 33.560 66.977 57.568 1.00 14.31 19 ARG D CA 1
ATOM 3283 C C . ARG D 1 40 ? 32.379 66.281 58.253 1.00 12.18 19 ARG D C 1
ATOM 3284 O O . ARG D 1 40 ? 32.088 66.572 59.396 1.00 12.77 19 ARG D O 1
ATOM 3292 N N . VAL D 1 41 ? 31.714 65.371 57.530 1.00 13.74 20 VAL D N 1
ATOM 3293 C CA . VAL D 1 41 ? 30.605 64.570 58.052 1.00 12.04 20 VAL D CA 1
ATOM 3294 C C . VAL D 1 41 ? 31.106 63.769 59.259 1.00 11.68 20 VAL D C 1
ATOM 3295 O O . VAL D 1 41 ? 30.486 63.775 60.332 1.00 11.17 20 VAL D O 1
ATOM 3299 N N . LEU D 1 42 ? 32.236 63.090 59.083 1.00 10.98 21 LEU D N 1
ATOM 3300 C CA . LEU D 1 42 ? 32.822 62.234 60.117 1.00 12.41 21 LEU D CA 1
ATOM 3301 C C . LEU D 1 42 ? 33.273 63.069 61.334 1.00 12.26 21 LEU D C 1
ATOM 3302 O O . LEU D 1 42 ? 33.060 62.650 62.467 1.00 12.32 21 LEU D O 1
ATOM 3307 N N A ARG D 1 43 ? 33.891 64.230 61.095 0.50 12.59 22 ARG D N 1
ATOM 3308 N N B ARG D 1 43 ? 33.874 64.241 61.098 0.50 12.17 22 ARG D N 1
ATOM 3309 C CA A ARG D 1 43 ? 34.341 65.105 62.177 0.50 14.26 22 ARG D CA 1
ATOM 3310 C CA B ARG D 1 43 ? 34.354 65.060 62.209 0.50 13.07 22 ARG D CA 1
ATOM 3311 C C A ARG D 1 43 ? 33.142 65.563 63.026 0.50 15.13 22 ARG D C 1
ATOM 3312 C C B ARG D 1 43 ? 33.151 65.560 63.030 0.50 13.81 22 ARG D C 1
ATOM 3313 O O A ARG D 1 43 ? 33.208 65.594 64.269 0.50 16.02 22 ARG D O 1
ATOM 3314 O O B ARG D 1 43 ? 33.228 65.561 64.264 0.50 14.44 22 ARG D O 1
ATOM 3329 N N . PHE D 1 44 ? 32.034 65.907 62.368 1.00 13.25 23 PHE D N 1
ATOM 3330 C CA . PHE D 1 44 ? 30.824 66.355 63.100 1.00 12.89 23 PHE D CA 1
ATOM 3331 C C . PHE D 1 44 ? 30.243 65.196 63.923 1.00 12.57 23 PHE D C 1
ATOM 3332 O O . PHE D 1 44 ? 29.850 65.373 65.066 1.00 14.75 23 PHE D O 1
ATOM 3340 N N . ALA D 1 45 ? 30.153 64.019 63.297 1.00 12.22 24 ALA D N 1
ATOM 3341 C CA . ALA D 1 45 ? 29.668 62.798 63.927 1.00 12.35 24 ALA D CA 1
ATOM 3342 C C . ALA D 1 45 ? 30.514 62.450 65.163 1.00 15.26 24 ALA D C 1
ATOM 3343 O O . ALA D 1 45 ? 29.959 62.057 66.188 1.00 11.62 24 ALA D O 1
ATOM 3345 N N . ALA D 1 46 ? 31.846 62.566 65.055 1.00 11.44 25 ALA D N 1
ATOM 3346 C CA . ALA D 1 46 ? 32.770 62.287 66.165 1.00 12.08 25 ALA D CA 1
ATOM 3347 C C . ALA D 1 46 ? 32.484 63.227 67.348 1.00 12.46 25 ALA D C 1
ATOM 3348 O O . ALA D 1 46 ? 32.509 62.800 68.506 1.00 13.45 25 ALA D O 1
ATOM 3350 N N . GLU D 1 47 ? 32.214 64.501 67.047 1.00 13.17 26 GLU D N 1
ATOM 3351 C CA . GLU D 1 47 ? 31.931 65.483 68.069 1.00 14.08 26 GLU D CA 1
ATOM 3352 C C . GLU D 1 47 ? 30.614 65.124 68.790 1.00 13.54 26 GLU D C 1
ATOM 3353 O O . GLU D 1 47 ? 30.531 65.158 70.008 1.00 13.38 26 GLU D O 1
ATOM 3359 N N . GLU D 1 48 ? 29.588 64.761 68.021 1.00 11.96 27 GLU D N 1
ATOM 3360 C CA . GLU D 1 48 ? 28.315 64.317 68.580 1.00 12.32 27 GLU D CA 1
ATOM 3361 C C . GLU D 1 48 ? 28.535 63.125 69.532 1.00 12.93 27 GLU D C 1
ATOM 3362 O O . GLU D 1 48 ? 27.971 63.079 70.647 1.00 14.13 27 GLU D O 1
ATOM 3368 N N . ALA D 1 49 ? 29.369 62.180 69.101 1.00 12.14 28 ALA D N 1
ATOM 3369 C CA . ALA D 1 49 ? 29.659 60.952 69.844 1.00 16.48 28 ALA D CA 1
ATOM 3370 C C . ALA D 1 49 ? 30.412 61.258 71.141 1.00 15.18 28 ALA D C 1
ATOM 3371 O O . ALA D 1 49 ? 30.077 60.697 72.185 1.00 17.39 28 ALA D O 1
ATOM 3373 N N . ARG D 1 50 ? 31.429 62.126 71.048 1.00 14.77 29 ARG D N 1
ATOM 3374 C CA . ARG D 1 50 ? 32.244 62.562 72.194 1.00 18.22 29 ARG D CA 1
ATOM 3375 C C . ARG D 1 50 ? 31.350 63.220 73.253 1.00 14.82 29 ARG D C 1
ATOM 3376 O O . ARG D 1 50 ? 31.498 62.949 74.445 1.00 19.19 29 ARG D O 1
ATOM 3384 N N . LEU D 1 51 ? 30.447 64.099 72.808 1.00 13.95 30 LEU D N 1
ATOM 3385 C CA . LEU D 1 51 ? 29.562 64.826 73.712 1.00 15.13 30 LEU D CA 1
ATOM 3386 C C . LEU D 1 51 ? 28.620 63.855 74.438 1.00 16.23 30 LEU D C 1
ATOM 3387 O O . LEU D 1 51 ? 28.344 64.024 75.611 1.00 21.08 30 LEU D O 1
ATOM 3392 N N . ARG D 1 52 ? 28.118 62.847 73.716 1.00 23.17 31 ARG D N 1
ATOM 3393 C CA . ARG D 1 52 ? 27.055 61.964 74.216 1.00 16.27 31 ARG D CA 1
ATOM 3394 C C . ARG D 1 52 ? 27.640 60.706 74.877 1.00 16.31 31 ARG D C 1
ATOM 3395 O O . ARG D 1 52 ? 26.929 60.002 75.575 1.00 16.57 31 ARG D O 1
ATOM 3403 N N . GLY D 1 53 ? 28.928 60.438 74.650 1.00 17.09 32 GLY D N 1
ATOM 3404 C CA . GLY D 1 53 ? 29.631 59.292 75.227 1.00 16.59 32 GLY D CA 1
ATOM 3405 C C . GLY D 1 53 ? 29.190 57.974 74.616 1.00 20.27 32 GLY D C 1
ATOM 3406 O O . GLY D 1 53 ? 29.023 56.996 75.303 1.00 19.81 32 GLY D O 1
ATOM 3407 N N . VAL D 1 54 ? 29.036 57.955 73.291 1.00 16.03 33 VAL D N 1
ATOM 3408 C CA . VAL D 1 54 ? 28.632 56.786 72.536 1.00 15.36 33 VAL D CA 1
ATOM 3409 C C . VAL D 1 54 ? 29.605 56.592 71.375 1.00 15.22 33 VAL D C 1
ATOM 3410 O O . VAL D 1 54 ? 30.305 57.520 70.969 1.00 12.59 33 VAL D O 1
ATOM 3414 N N . PRO D 1 55 ? 29.700 55.366 70.826 1.00 14.86 34 PRO D N 1
ATOM 3415 C CA . PRO D 1 55 ? 30.538 55.111 69.661 1.00 19.02 34 PRO D CA 1
ATOM 3416 C C . PRO D 1 55 ? 29.889 55.614 68.367 1.00 17.92 34 PRO D C 1
ATOM 3417 O O . PRO D 1 55 ? 28.670 55.851 68.323 1.00 12.69 34 PRO D O 1
ATOM 3421 N N . VAL D 1 56 ? 30.719 55.769 67.333 1.00 13.17 35 VAL D N 1
ATOM 3422 C CA . VAL D 1 56 ? 30.272 56.015 65.981 1.00 12.34 35 VAL D CA 1
ATOM 3423 C C . VAL D 1 56 ? 30.308 54.693 65.199 1.00 12.09 35 VAL D C 1
ATOM 3424 O O . VAL D 1 56 ? 31.339 54.042 65.126 1.00 13.39 35 VAL D O 1
ATOM 3428 N N . TYR D 1 57 ? 29.180 54.333 64.583 1.00 11.71 36 TYR D N 1
ATOM 3429 C CA . TYR D 1 57 ? 29.104 53.236 63.647 1.00 11.30 36 TYR D CA 1
ATOM 3430 C C . TYR D 1 57 ? 29.126 53.832 62.239 1.00 11.39 36 TYR D C 1
ATOM 3431 O O . TYR D 1 57 ? 28.196 54.534 61.847 1.00 10.51 36 TYR D O 1
ATOM 3440 N N . VAL D 1 58 ? 30.199 53.548 61.488 1.00 11.63 37 VAL D N 1
ATOM 3441 C CA . VAL D 1 58 ? 30.333 54.029 60.130 1.00 12.72 37 VAL D CA 1
ATOM 3442 C C . VAL D 1 58 ? 29.798 52.950 59.205 1.00 12.16 37 VAL D C 1
ATOM 3443 O O . VAL D 1 58 ? 30.272 51.821 59.275 1.00 16.58 37 VAL D O 1
ATOM 3447 N N . VAL D 1 59 ? 28.848 53.301 58.337 1.00 11.80 38 VAL D N 1
ATOM 3448 C CA . VAL D 1 59 ? 28.212 52.322 57.478 1.00 12.64 38 VAL D CA 1
ATOM 3449 C C . VAL D 1 59 ? 28.429 52.690 56.012 1.00 14.51 38 VAL D C 1
ATOM 3450 O O . VAL D 1 59 ? 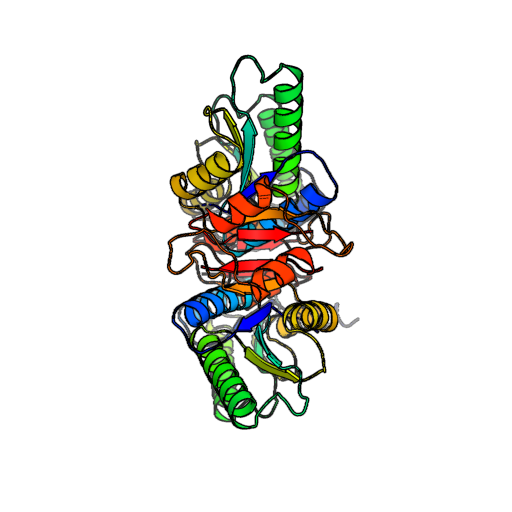28.459 53.869 55.628 1.00 13.74 38 VAL D O 1
ATOM 3454 N N . HIS D 1 60 ? 28.566 51.632 55.206 1.00 13.41 39 HIS D N 1
ATOM 3455 C CA . HIS D 1 60 ? 28.482 51.713 53.760 1.00 13.72 39 HIS D CA 1
ATOM 3456 C C . HIS D 1 60 ? 27.672 50.522 53.262 1.00 13.51 39 HIS D C 1
ATOM 3457 O O . HIS D 1 60 ? 27.917 49.431 53.728 1.00 15.79 39 HIS D O 1
ATOM 3464 N N . SER D 1 61 ? 26.751 50.768 52.321 1.00 14.83 40 SER D N 1
ATOM 3465 C CA . SER D 1 61 ? 25.780 49.775 51.854 1.00 21.28 40 SER D CA 1
ATOM 3466 C C . SER D 1 61 ? 26.094 49.346 50.415 1.00 18.79 40 SER D C 1
ATOM 3467 O O . SER D 1 61 ? 26.279 50.193 49.556 1.00 16.87 40 SER D O 1
ATOM 3470 N N . LEU D 1 62 ? 26.140 48.029 50.181 1.00 17.62 41 LEU D N 1
ATOM 3471 C CA . LEU D 1 62 ? 26.171 47.417 48.833 1.00 25.68 41 LEU D CA 1
ATOM 3472 C C . LEU D 1 62 ? 25.065 46.366 48.735 1.00 19.71 41 LEU D C 1
ATOM 3473 O O . LEU D 1 62 ? 24.764 45.717 49.724 1.00 19.36 41 LEU D O 1
ATOM 3478 N N . PRO D 1 63 ? 24.449 46.135 47.552 1.00 33.28 42 PRO D N 1
ATOM 3479 C CA . PRO D 1 63 ? 23.413 45.103 47.409 1.00 33.89 42 PRO D CA 1
ATOM 3480 C C . PRO D 1 63 ? 23.904 43.666 47.678 1.00 54.11 42 PRO D C 1
ATOM 3481 O O . PRO D 1 63 ? 23.278 42.939 48.472 1.00 23.29 42 PRO D O 1
ATOM 3485 N N . GLY D 1 64 ? 24.994 43.259 47.011 1.00 25.04 43 GLY D N 1
ATOM 3486 C CA . GLY D 1 64 ? 25.644 41.971 47.260 1.00 32.57 43 GLY D CA 1
ATOM 3487 C C . GLY D 1 64 ? 25.325 40.891 46.233 1.00 30.75 43 GLY D C 1
ATOM 3488 O O . GLY D 1 64 ? 25.648 39.722 46.465 1.00 29.03 43 GLY D O 1
ATOM 3489 N N . GLY D 1 65 ? 24.687 41.255 45.116 1.00 24.39 44 GLY D N 1
ATOM 3490 C CA . GLY D 1 65 ? 24.428 40.327 44.017 1.00 28.62 44 GLY D CA 1
ATOM 3491 C C . GLY D 1 65 ? 25.583 40.286 43.031 1.00 31.71 44 GLY D C 1
ATOM 3492 O O . GLY D 1 65 ? 26.659 40.812 43.301 1.00 26.44 44 GLY D O 1
ATOM 3493 N N . GLY D 1 66 ? 25.333 39.713 41.848 1.00 29.12 45 GLY D N 1
ATOM 3494 C CA . GLY D 1 66 ? 26.336 39.558 40.779 1.00 41.67 45 GLY D CA 1
ATOM 3495 C C . GLY D 1 66 ? 26.898 40.891 40.290 1.00 41.22 45 GLY D C 1
ATOM 3496 O O . GLY D 1 66 ? 28.007 40.940 39.755 1.00 57.07 45 GLY D O 1
ATOM 3497 N N . ARG D 1 67 ? 26.131 41.974 40.479 1.00 53.93 46 ARG D N 1
ATOM 3498 C CA . ARG D 1 67 ? 26.523 43.319 40.050 1.00 63.78 46 ARG D CA 1
ATOM 3499 C C . ARG D 1 67 ? 27.584 43.905 40.993 1.00 48.35 46 ARG D C 1
ATOM 3500 O O . ARG D 1 67 ? 28.410 44.695 40.564 1.00 47.96 46 ARG D O 1
ATOM 3508 N N . THR D 1 68 ? 27.541 43.529 42.275 1.00 54.44 47 THR D N 1
ATOM 3509 C CA . THR D 1 68 ? 28.534 43.947 43.271 1.00 33.71 47 THR D CA 1
ATOM 3510 C C . THR D 1 68 ? 29.855 43.212 43.005 1.00 40.86 47 THR D C 1
ATOM 3511 O O . THR D 1 68 ? 29.957 42.020 43.274 1.00 43.00 47 THR D O 1
ATOM 3515 N N . LYS D 1 69 ? 30.864 43.929 42.494 1.00 32.54 48 LYS D N 1
ATOM 3516 C CA . LYS D 1 69 ? 32.145 43.316 42.091 1.00 34.74 48 LYS D CA 1
ATOM 3517 C C . LYS D 1 69 ? 33.128 43.362 43.268 1.00 43.88 48 LYS D C 1
ATOM 3518 O O . LYS D 1 69 ? 32.927 44.109 44.230 1.00 32.30 48 LYS D O 1
ATOM 3524 N N . ASP D 1 70 ? 34.185 42.549 43.164 1.00 47.34 49 ASP D N 1
ATOM 3525 C CA . ASP D 1 70 ? 35.295 42.451 44.116 1.00 55.27 49 ASP D CA 1
ATOM 3526 C C . ASP D 1 70 ? 35.775 43.850 44.526 1.00 44.66 49 ASP D C 1
ATOM 3527 O O . ASP D 1 70 ? 35.824 44.190 45.717 1.00 38.40 49 ASP D O 1
ATOM 3532 N N . GLU D 1 71 ? 36.136 44.641 43.503 1.00 48.50 50 GLU D N 1
ATOM 3533 C CA . GLU D 1 71 ? 36.767 45.955 43.655 1.00 66.45 50 GLU D CA 1
ATOM 3534 C C . GLU D 1 71 ? 35.820 46.932 44.366 1.00 43.48 50 GLU D C 1
ATOM 3535 O O . GLU D 1 71 ? 36.267 47.809 45.076 1.00 34.06 50 GLU D O 1
ATOM 3541 N N . ASP D 1 72 ? 34.512 46.791 44.141 1.00 37.92 51 ASP D N 1
ATOM 3542 C CA . ASP D 1 72 ? 33.492 47.583 44.833 1.00 44.67 51 ASP D CA 1
ATOM 3543 C C . ASP D 1 72 ? 33.592 47.344 46.342 1.00 30.26 51 ASP D C 1
ATOM 3544 O O . ASP D 1 72 ? 33.491 48.276 47.132 1.00 22.50 51 ASP D O 1
ATOM 3549 N N . ILE D 1 73 ? 33.777 46.083 46.733 1.00 25.88 52 ILE D N 1
ATOM 3550 C CA . ILE D 1 73 ? 33.774 45.715 48.135 1.00 32.19 52 ILE D CA 1
ATOM 3551 C C . ILE D 1 73 ? 35.090 46.174 48.775 1.00 38.14 52 ILE D C 1
ATOM 3552 O O . ILE D 1 73 ? 35.099 46.650 49.906 1.00 26.58 52 ILE D O 1
ATOM 3557 N N . ILE D 1 74 ? 36.188 46.024 48.033 1.00 23.72 53 ILE D N 1
ATOM 3558 C CA . ILE D 1 74 ? 37.527 46.470 48.456 1.00 50.40 53 ILE D CA 1
ATOM 3559 C C . ILE D 1 74 ? 37.480 47.976 48.748 1.00 28.95 53 ILE D C 1
ATOM 3560 O O . ILE D 1 74 ? 37.895 48.410 49.800 1.00 30.66 53 ILE D O 1
ATOM 3565 N N . GLU D 1 75 ? 36.980 48.755 47.789 1.00 27.53 54 GLU D N 1
ATOM 3566 C CA . GLU D 1 75 ? 36.904 50.208 47.894 1.00 31.88 54 GLU D CA 1
ATOM 3567 C C . GLU D 1 75 ? 36.052 50.592 49.112 1.00 24.25 54 GLU D C 1
ATOM 3568 O O . GLU D 1 75 ? 36.409 51.495 49.863 1.00 23.40 54 GLU D O 1
ATOM 3574 N N . ALA D 1 76 ? 34.929 49.892 49.309 1.00 20.99 55 ALA D N 1
ATOM 3575 C CA . ALA D 1 76 ? 34.035 50.202 50.416 1.00 25.29 55 ALA D CA 1
ATOM 3576 C C . ALA D 1 76 ? 34.770 49.961 51.739 1.00 20.28 55 ALA D C 1
ATOM 3577 O O . ALA D 1 76 ? 34.699 50.770 52.636 1.00 21.67 55 ALA D O 1
ATOM 3579 N N . LYS D 1 77 ? 35.496 48.846 51.837 1.00 18.59 56 LYS D N 1
ATOM 3580 C CA . LYS D 1 77 ? 36.258 48.501 53.045 1.00 20.72 56 LYS D CA 1
ATOM 3581 C C . LYS D 1 77 ? 37.346 49.546 53.307 1.00 22.08 56 LYS D C 1
ATOM 3582 O O . LYS D 1 77 ? 37.586 49.920 54.450 1.00 20.11 56 LYS D O 1
ATOM 3588 N N . GLU D 1 78 ? 38.011 50.013 52.247 1.00 26.07 57 GLU D N 1
ATOM 3589 C CA . GLU D 1 78 ? 39.042 51.045 52.349 1.00 25.97 57 GLU D CA 1
ATOM 3590 C C . GLU D 1 78 ? 38.407 52.349 52.853 1.00 18.60 57 GLU D C 1
ATOM 3591 O O . GLU D 1 78 ? 38.961 53.017 53.736 1.00 20.27 57 GLU D O 1
ATOM 3597 N N . THR D 1 79 ? 37.241 52.702 52.306 1.00 17.44 58 THR D N 1
ATOM 3598 C CA . THR D 1 79 ? 36.512 53.892 52.739 1.00 16.08 58 THR D CA 1
ATOM 3599 C C . THR D 1 79 ? 36.195 53.810 54.240 1.00 14.39 58 THR D C 1
ATOM 3600 O O . THR D 1 79 ? 36.387 54.764 54.977 1.00 13.80 58 THR D O 1
ATOM 3604 N N . LEU D 1 80 ? 35.704 52.654 54.690 1.00 14.27 59 LEU D N 1
ATOM 3605 C CA . LEU D 1 80 ? 35.290 52.476 56.099 1.00 16.91 59 LEU D CA 1
ATOM 3606 C C . LEU D 1 80 ? 36.507 52.525 57.036 1.00 15.12 59 LEU D C 1
ATOM 3607 O O . LEU D 1 80 ? 36.437 53.065 58.121 1.00 13.39 59 LEU D O 1
ATOM 3612 N N . SER D 1 81 ? 37.619 51.931 56.610 1.00 21.36 60 SER D N 1
ATOM 3613 C CA . SER D 1 81 ? 38.863 51.939 57.384 1.00 22.25 60 SER D CA 1
ATOM 3614 C C . SER D 1 81 ? 39.368 53.381 57.543 1.00 19.65 60 SER D C 1
ATOM 3615 O O . SER D 1 81 ? 39.743 53.809 58.625 1.00 17.67 60 SER D O 1
ATOM 3618 N N . TRP D 1 82 ? 39.363 54.133 56.444 1.00 21.24 61 TRP D N 1
ATOM 3619 C CA . TRP D 1 82 ? 39.713 55.552 56.451 1.00 18.44 61 TRP D CA 1
ATOM 3620 C C . TRP D 1 82 ? 38.758 56.326 57.388 1.00 16.29 61 TRP D C 1
ATOM 3621 O O . TRP D 1 82 ? 39.181 57.135 58.231 1.00 16.07 61 TRP D O 1
ATOM 3632 N N . ALA D 1 83 ? 37.459 56.069 57.240 1.00 13.71 62 ALA D N 1
ATOM 3633 C CA . ALA D 1 83 ? 36.458 56.802 58.012 1.00 13.11 62 ALA D CA 1
ATOM 3634 C C . ALA D 1 83 ? 36.668 56.600 59.521 1.00 12.58 62 ALA D C 1
ATOM 3635 O O . ALA D 1 83 ? 36.612 57.560 60.307 1.00 14.38 62 ALA D O 1
ATOM 3637 N N . VAL D 1 84 ? 36.892 55.351 59.934 1.00 13.32 63 VAL D N 1
ATOM 3638 C CA . VAL D 1 84 ? 37.061 55.019 61.344 1.00 15.11 63 VAL D CA 1
ATOM 3639 C C . VAL D 1 84 ? 38.343 55.672 61.887 1.00 15.27 63 VAL D C 1
ATOM 3640 O O . VAL D 1 84 ? 38.372 56.100 63.045 1.00 13.80 63 VAL D O 1
ATOM 3644 N N . SER D 1 85 ? 39.389 55.778 61.058 1.00 16.73 64 SER D N 1
ATOM 3645 C CA . SER D 1 85 ? 40.629 56.443 61.482 1.00 16.97 64 SER D CA 1
ATOM 3646 C C . SER D 1 85 ? 40.351 57.920 61.804 1.00 16.76 64 SER D C 1
ATOM 3647 O O . SER D 1 85 ? 40.856 58.438 62.798 1.00 22.31 64 SER D O 1
ATOM 3650 N N . ILE D 1 86 ? 39.490 58.573 61.013 1.00 14.72 65 ILE D N 1
ATOM 3651 C CA . ILE D 1 86 ? 39.134 59.965 61.249 1.00 15.56 65 ILE D CA 1
ATOM 3652 C C . ILE D 1 86 ? 38.401 60.080 62.601 1.00 14.31 65 ILE D C 1
ATOM 3653 O O . ILE D 1 86 ? 38.703 60.974 63.411 1.00 12.92 65 ILE D O 1
ATOM 3658 N N . ILE D 1 87 ? 37.448 59.171 62.840 1.00 13.45 66 ILE D N 1
ATOM 3659 C CA A ILE D 1 87 ? 36.657 59.161 64.069 0.50 13.05 66 ILE D CA 1
ATOM 3660 C CA B ILE D 1 87 ? 36.659 59.169 64.078 0.50 14.45 66 ILE D CA 1
ATOM 3661 C C . ILE D 1 87 ? 37.590 59.094 65.289 1.00 14.85 66 ILE D C 1
ATOM 3662 O O . ILE D 1 87 ? 37.423 59.847 66.263 1.00 14.30 66 ILE D O 1
ATOM 3671 N N . ARG D 1 88 ? 38.551 58.168 65.236 1.00 14.64 67 ARG D N 1
ATOM 3672 C CA . ARG D 1 88 ? 39.458 57.901 66.346 1.00 16.92 67 ARG D CA 1
ATOM 3673 C C . ARG D 1 88 ? 40.397 59.095 66.561 1.00 20.50 67 ARG D C 1
ATOM 3674 O O . ARG D 1 88 ? 40.626 59.500 67.707 1.00 24.31 67 ARG D O 1
ATOM 3682 N N . LYS D 1 89 ? 40.916 59.666 65.467 1.00 21.78 68 LYS D N 1
ATOM 3683 C CA . LYS D 1 89 ? 41.749 60.864 65.539 1.00 20.41 68 LYS D CA 1
ATOM 3684 C C . LYS D 1 89 ? 40.990 62.014 66.215 1.00 19.31 68 LYS D C 1
ATOM 3685 O O . LYS D 1 89 ? 41.599 62.825 66.914 1.00 22.80 68 LYS D O 1
ATOM 3691 N N . GLU D 1 90 ? 39.668 62.086 66.015 1.00 15.51 69 GLU D N 1
ATOM 3692 C CA . GLU D 1 90 ? 38.837 63.133 66.628 1.00 18.88 69 GLU D CA 1
ATOM 3693 C C . GLU D 1 90 ? 38.411 62.771 68.063 1.00 16.84 69 GLU D C 1
ATOM 3694 O O . GLU D 1 90 ? 37.580 63.465 68.662 1.00 21.61 69 GLU D O 1
ATOM 3700 N N . GLY D 1 91 ? 38.946 61.672 68.603 1.00 18.96 70 GLY D N 1
ATOM 3701 C CA . GLY D 1 91 ? 38.793 61.329 70.010 1.00 17.60 70 GLY D CA 1
ATOM 3702 C C . GLY D 1 91 ? 37.495 60.595 70.323 1.00 18.31 70 GLY D C 1
ATOM 3703 O O . GLY D 1 91 ? 37.099 60.545 71.481 1.00 20.48 70 GLY D O 1
ATOM 3704 N N . ALA D 1 92 ? 36.850 59.999 69.308 1.00 18.13 71 ALA D N 1
ATOM 3705 C CA . ALA D 1 92 ? 35.682 59.146 69.530 1.00 19.68 71 ALA D CA 1
ATOM 3706 C C . ALA D 1 92 ? 36.017 57.686 69.211 1.00 17.90 71 ALA D C 1
ATOM 3707 O O . ALA D 1 92 ? 36.999 57.387 68.523 1.00 17.06 71 ALA D O 1
ATOM 3709 N N . GLU D 1 93 ? 35.179 56.790 69.744 1.00 18.28 72 GLU D N 1
ATOM 3710 C CA . GLU D 1 93 ? 35.232 55.374 69.457 1.00 19.63 72 GLU D CA 1
ATOM 3711 C C . GLU D 1 93 ? 34.447 55.122 68.163 1.00 17.52 72 GLU D C 1
ATOM 3712 O O . GLU D 1 93 ? 33.336 55.622 68.006 1.00 13.92 72 GLU D O 1
ATOM 3718 N N . GLY D 1 94 ? 35.049 54.369 67.229 1.00 15.97 73 GLY D N 1
ATOM 3719 C CA . GLY D 1 94 ? 34.448 54.089 65.935 1.00 16.44 73 GLY D CA 1
ATOM 3720 C C . GLY D 1 94 ? 34.528 52.619 65.567 1.00 23.41 73 GLY D C 1
ATOM 3721 O O . GLY D 1 94 ? 35.514 51.945 65.884 1.00 20.28 73 GLY D O 1
ATOM 3722 N N . GLU D 1 95 ? 33.477 52.137 64.888 1.00 15.32 74 GLU D N 1
ATOM 3723 C CA . GLU D 1 95 ? 33.386 50.775 64.360 1.00 19.23 74 GLU D CA 1
ATOM 3724 C C . GLU D 1 95 ? 32.956 50.859 62.895 1.00 18.49 74 GLU D C 1
ATOM 3725 O O . GLU D 1 95 ? 32.068 51.639 62.554 1.00 13.37 74 GLU D O 1
ATOM 3731 N N . GLU D 1 96 ? 33.536 49.994 62.057 1.00 15.17 75 GLU D N 1
ATOM 3732 C CA . GLU D 1 96 ? 33.112 49.803 60.672 1.00 17.95 75 GLU D CA 1
ATOM 3733 C C . GLU D 1 96 ? 31.949 48.803 60.633 1.00 15.30 75 GLU D C 1
ATOM 3734 O O . GLU D 1 96 ? 32.007 47.744 61.252 1.00 14.59 75 GLU D O 1
ATOM 3740 N N . HIS D 1 97 ? 30.937 49.122 59.826 1.00 18.30 76 HIS D N 1
ATOM 3741 C CA . HIS D 1 97 ? 29.824 48.248 59.545 1.00 16.28 76 HIS D CA 1
ATOM 3742 C C . HIS D 1 97 ? 29.528 48.286 58.048 1.00 15.11 76 HIS D C 1
ATOM 3743 O O . HIS D 1 97 ? 28.746 49.102 57.590 1.00 17.96 76 HIS D O 1
ATOM 3750 N N . LEU D 1 98 ? 30.181 47.398 57.296 1.00 15.78 77 LEU D N 1
ATOM 3751 C CA . LEU D 1 98 ? 29.832 47.176 55.906 1.00 20.40 77 LEU D CA 1
ATOM 3752 C C . LEU D 1 98 ? 28.493 46.429 55.870 1.00 14.50 77 LEU D C 1
ATOM 3753 O O . LEU D 1 98 ? 28.348 45.428 56.552 1.00 18.12 77 LEU D O 1
ATOM 3758 N N . LEU D 1 99 ? 27.548 46.919 55.066 1.00 14.68 78 LEU D N 1
ATOM 3759 C CA . LEU D 1 99 ? 26.216 46.319 54.950 1.00 19.00 78 LEU D CA 1
ATOM 3760 C C . LEU D 1 99 ? 26.032 45.778 53.530 1.00 17.31 78 LEU D C 1
ATOM 3761 O O . LEU D 1 99 ? 25.968 46.539 52.556 1.00 21.38 78 LEU D O 1
ATOM 3766 N N . VAL D 1 100 ? 25.939 44.448 53.432 1.00 15.69 79 VAL D N 1
ATOM 3767 C CA . VAL D 1 100 ? 25.604 43.777 52.201 1.00 19.36 79 VAL D CA 1
ATOM 3768 C C . VAL D 1 100 ? 24.404 42.876 52.506 1.00 16.93 79 VAL D C 1
ATOM 3769 O O . VAL D 1 100 ? 24.564 41.768 52.959 1.00 19.00 79 VAL D O 1
ATOM 3773 N N . ARG D 1 101 ? 23.204 43.430 52.313 1.00 18.47 80 ARG D N 1
ATOM 3774 C CA . ARG D 1 101 ? 21.974 42.898 52.899 1.00 17.67 80 ARG D CA 1
ATOM 3775 C C . ARG D 1 101 ? 20.845 42.832 51.863 1.00 19.58 80 ARG D C 1
ATOM 3776 O O . ARG D 1 101 ? 19.711 42.589 52.227 1.00 18.42 80 ARG D O 1
ATOM 3784 N N . GLY D 1 102 ? 21.178 42.981 50.574 1.00 18.63 81 GLY D N 1
ATOM 3785 C CA . GLY D 1 102 ? 20.220 42.947 49.478 1.00 22.25 81 GLY D CA 1
ATOM 3786 C C . GLY D 1 102 ? 19.234 44.108 49.500 1.00 29.99 81 GLY D C 1
ATOM 3787 O O . GLY D 1 102 ? 18.122 43.978 48.991 1.00 35.04 81 GLY D O 1
ATOM 3788 N N . LYS D 1 103 ? 19.634 45.248 50.079 1.00 27.87 82 LYS D N 1
ATOM 3789 C CA . LYS D 1 103 ? 18.753 46.429 50.158 1.00 26.75 82 LYS D CA 1
ATOM 3790 C C . LYS D 1 103 ? 19.382 47.586 49.381 1.00 28.14 82 LYS D C 1
ATOM 3791 O O . LYS D 1 103 ? 20.595 47.590 49.118 1.00 18.85 82 LYS D O 1
ATOM 3797 N N . GLU D 1 104 ? 18.545 48.555 48.997 1.00 26.03 83 GLU D N 1
ATOM 3798 C CA . GLU D 1 104 ? 19.036 49.811 48.461 1.00 33.40 83 GLU D CA 1
ATOM 3799 C C . GLU D 1 104 ? 19.641 50.609 49.613 1.00 22.00 83 GLU D C 1
ATOM 3800 O O . GLU D 1 104 ? 19.149 50.525 50.735 1.00 20.29 83 GLU D O 1
ATOM 3806 N N . PRO D 1 105 ? 20.698 51.413 49.371 1.00 20.21 84 PRO D N 1
ATOM 3807 C CA . PRO D 1 105 ? 21.381 52.135 50.443 1.00 19.21 84 PRO D CA 1
ATOM 3808 C C . PRO D 1 105 ? 20.489 52.911 51.424 1.00 14.77 84 PRO D C 1
ATOM 3809 O O . PRO D 1 105 ? 20.684 52.778 52.627 1.00 13.05 84 PRO D O 1
ATOM 3813 N N . PRO D 1 106 ? 19.501 53.730 51.000 1.00 15.94 85 PRO D N 1
ATOM 3814 C CA . PRO D 1 106 ? 18.718 54.508 51.963 1.00 17.37 85 PRO D CA 1
ATOM 3815 C C . PRO D 1 106 ? 17.962 53.606 52.951 1.00 15.22 85 PRO D C 1
ATOM 3816 O O . PRO D 1 106 ? 17.972 53.858 54.155 1.00 17.64 85 PRO D O 1
ATOM 3820 N N . ASP D 1 107 ? 17.302 52.559 52.438 1.00 15.94 86 ASP D N 1
ATOM 3821 C CA . ASP D 1 107 ? 16.564 51.623 53.281 1.00 17.37 86 ASP D CA 1
ATOM 3822 C C . ASP D 1 107 ? 17.521 50.900 54.227 1.00 16.06 86 ASP D C 1
ATOM 3823 O O . ASP D 1 107 ? 17.184 50.654 55.388 1.00 16.62 86 ASP D O 1
ATOM 3828 N N . ASP D 1 108 ? 18.706 50.562 53.713 1.00 14.07 87 ASP D N 1
ATOM 3829 C CA . ASP D 1 108 ? 19.730 49.848 54.451 1.00 16.17 87 ASP D CA 1
ATOM 3830 C C . ASP D 1 108 ? 20.175 50.689 55.649 1.00 12.96 87 ASP D C 1
ATOM 3831 O O . ASP D 1 108 ? 20.265 50.185 56.771 1.00 14.70 87 ASP D O 1
ATOM 3836 N N . ILE D 1 109 ? 20.491 51.961 55.391 1.00 12.14 88 ILE D N 1
ATOM 3837 C CA . ILE D 1 109 ? 20.987 52.891 56.408 1.00 11.52 88 ILE D CA 1
ATOM 3838 C C . ILE D 1 109 ? 19.893 53.108 57.469 1.00 11.69 88 ILE D C 1
ATOM 3839 O O . ILE D 1 109 ? 20.166 53.066 58.658 1.00 11.03 88 ILE D O 1
ATOM 3844 N N . VAL D 1 110 ? 18.657 53.332 57.010 1.00 12.00 89 VAL D N 1
ATOM 3845 C CA . VAL D 1 110 ? 17.542 53.651 57.893 1.00 12.93 89 VAL D CA 1
ATOM 3846 C C . VAL D 1 110 ? 17.245 52.447 58.798 1.00 12.83 89 VAL D C 1
ATOM 3847 O O . VAL D 1 110 ? 17.062 52.596 60.015 1.00 15.98 89 VAL D O 1
ATOM 3851 N N . ASP D 1 111 ? 17.211 51.252 58.211 1.00 15.19 90 ASP D N 1
ATOM 3852 C CA . ASP D 1 111 ? 16.913 50.037 58.962 1.00 15.05 90 ASP D CA 1
ATOM 3853 C C . ASP D 1 111 ? 18.039 49.754 59.967 1.00 13.66 90 ASP D C 1
ATOM 3854 O O . ASP D 1 111 ? 17.761 49.405 61.106 1.00 12.86 90 ASP D O 1
ATOM 3859 N N . PHE D 1 112 ? 19.296 49.911 59.540 1.00 12.00 91 PHE D N 1
ATOM 3860 C CA . PHE D 1 112 ? 20.440 49.735 60.421 1.00 12.22 91 PHE D CA 1
ATOM 3861 C C . PHE D 1 112 ? 20.339 50.647 61.647 1.00 13.30 91 PHE D C 1
ATOM 3862 O O . PHE D 1 112 ? 20.541 50.186 62.771 1.00 12.54 91 PHE D O 1
ATOM 3870 N N . ALA D 1 113 ? 20.038 51.928 61.414 1.00 11.46 92 ALA D N 1
ATOM 3871 C CA . ALA D 1 113 ? 19.911 52.930 62.479 1.00 11.47 92 ALA D CA 1
ATOM 3872 C C . ALA D 1 113 ? 18.833 52.501 63.485 1.00 12.48 92 ALA D C 1
ATOM 3873 O O . ALA D 1 113 ? 19.019 52.648 64.679 1.00 12.55 92 ALA D O 1
ATOM 3875 N N . ASP D 1 114 ? 17.707 51.992 62.990 1.00 13.42 93 ASP D N 1
ATOM 3876 C CA . ASP D 1 114 ? 16.629 51.488 63.868 1.00 18.09 93 ASP D CA 1
ATOM 3877 C C . ASP D 1 114 ? 17.099 50.243 64.631 1.00 16.36 93 ASP D C 1
ATOM 3878 O O . ASP D 1 114 ? 16.835 50.112 65.822 1.00 16.13 93 ASP D O 1
ATOM 3883 N N . GLU D 1 115 ? 17.818 49.349 63.949 1.00 16.15 94 GLU D N 1
ATOM 3884 C CA . GLU D 1 115 ? 18.263 48.085 64.531 1.00 16.55 94 GLU D CA 1
ATOM 3885 C C . GLU D 1 115 ? 19.213 48.333 65.708 1.00 16.99 94 GLU D C 1
ATOM 3886 O O . GLU D 1 115 ? 19.161 47.594 66.681 1.00 17.16 94 GLU D O 1
ATOM 3892 N N . VAL D 1 116 ? 20.067 49.363 65.619 1.00 13.88 95 VAL D N 1
ATOM 3893 C CA . VAL D 1 116 ? 21.071 49.624 66.656 1.00 14.15 95 VAL D CA 1
ATOM 3894 C C . VAL D 1 116 ? 20.593 50.727 67.605 1.00 14.40 95 VAL D C 1
ATOM 3895 O O . VAL D 1 116 ? 21.341 51.131 68.473 1.00 16.09 95 VAL D O 1
ATOM 3899 N N . ASP D 1 117 ? 19.357 51.202 67.422 1.00 14.95 96 ASP D N 1
ATOM 3900 C CA . ASP D 1 117 ? 18.749 52.247 68.252 1.00 16.58 96 ASP D CA 1
ATOM 3901 C C . ASP D 1 117 ? 19.659 53.477 68.293 1.00 18.64 96 ASP D C 1
ATOM 3902 O O . ASP D 1 117 ? 19.973 53.979 69.358 1.00 15.89 96 ASP D O 1
ATOM 3907 N N . ALA D 1 118 ? 20.046 53.960 67.104 1.00 14.34 97 ALA D N 1
ATOM 3908 C CA . ALA D 1 118 ? 20.951 55.100 66.935 1.00 13.95 97 ALA D CA 1
ATOM 3909 C C . ALA D 1 118 ? 20.355 56.362 67.569 1.00 15.63 97 ALA D C 1
ATOM 3910 O O . ALA D 1 118 ? 19.154 56.578 67.542 1.00 13.82 97 ALA D O 1
ATOM 3912 N N . ILE D 1 119 ? 21.221 57.206 68.138 1.00 13.83 98 ILE D N 1
ATOM 3913 C CA . ILE D 1 119 ? 20.810 58.531 68.618 1.00 15.68 98 ILE D CA 1
ATOM 3914 C C . ILE D 1 119 ? 20.496 59.418 67.404 1.00 21.63 98 ILE D C 1
ATOM 3915 O O . ILE D 1 119 ? 19.559 60.207 67.421 1.00 13.32 98 ILE D O 1
ATOM 3920 N N . ALA D 1 120 ? 21.321 59.293 66.364 1.00 12.33 99 ALA D N 1
ATOM 3921 C CA . ALA D 1 120 ? 21.187 60.096 65.166 1.00 11.88 99 ALA D CA 1
ATOM 3922 C C . ALA D 1 120 ? 21.926 59.428 64.002 1.00 10.87 99 ALA D C 1
ATOM 3923 O O . ALA D 1 120 ? 22.784 58.582 64.212 1.00 10.68 99 ALA D O 1
ATOM 3925 N N . ILE D 1 121 ? 21.520 59.814 62.787 1.00 10.92 100 ILE D N 1
ATOM 3926 C CA . ILE D 1 121 ? 22.191 59.476 61.541 1.00 11.28 100 ILE D CA 1
ATOM 3927 C C . ILE D 1 121 ? 22.864 60.747 61.020 1.00 10.88 100 ILE D C 1
ATOM 3928 O O . ILE D 1 121 ? 22.252 61.795 60.996 1.00 12.34 100 ILE D O 1
ATOM 3933 N N . VAL D 1 122 ? 24.125 60.642 60.599 1.00 10.26 101 VAL D N 1
ATOM 3934 C CA . VAL D 1 122 ? 24.826 61.774 60.018 1.00 10.35 101 VAL D CA 1
ATOM 3935 C C . VAL D 1 122 ? 25.157 61.412 58.566 1.00 10.28 101 VAL D C 1
ATOM 3936 O O . VAL D 1 122 ? 25.690 60.341 58.311 1.00 10.17 101 VAL D O 1
ATOM 3940 N N . ILE D 1 123 ? 24.851 62.327 57.637 1.00 11.24 102 ILE D N 1
ATOM 3941 C CA . ILE D 1 123 ? 25.021 62.110 56.217 1.00 12.26 102 ILE D CA 1
ATOM 3942 C C . ILE D 1 123 ? 25.544 63.395 55.564 1.00 12.87 102 ILE D C 1
ATOM 3943 O O . ILE D 1 123 ? 25.296 64.508 56.043 1.00 11.68 102 ILE D O 1
ATOM 3948 N N . GLY D 1 124 ? 26.241 63.219 54.440 1.00 14.11 103 GLY D N 1
ATOM 3949 C CA . GLY D 1 124 ? 26.680 64.331 53.619 1.00 13.00 103 GLY D CA 1
ATOM 3950 C C . GLY D 1 124 ? 25.654 64.652 52.537 1.00 14.36 103 GLY D C 1
ATOM 3951 O O . GLY D 1 124 ? 25.060 63.743 51.978 1.00 15.87 103 GLY D O 1
ATOM 3952 N N . ILE D 1 125 ? 25.417 65.940 52.270 1.00 15.66 104 ILE D N 1
ATOM 3953 C CA . ILE D 1 125 ? 24.581 66.334 51.142 1.00 18.52 104 ILE D CA 1
ATOM 3954 C C . ILE D 1 125 ? 25.365 67.355 50.313 1.00 22.12 104 ILE D C 1
ATOM 3955 O O . ILE D 1 125 ? 26.154 68.154 50.839 1.00 24.54 104 ILE D O 1
ATOM 3960 N N . ARG D 1 126 ? 25.105 67.364 49.008 1.00 29.11 105 ARG D N 1
ATOM 3961 C CA . ARG D 1 126 ? 25.481 68.484 48.140 1.00 46.65 105 ARG D CA 1
ATOM 3962 C C . ARG D 1 126 ? 24.383 69.541 48.273 1.00 37.43 105 ARG D C 1
ATOM 3963 O O . ARG D 1 126 ? 23.251 69.211 48.554 1.00 145.35 105 ARG D O 1
ATOM 3971 N N . LYS D 1 127 ? 24.752 70.808 48.071 1.00 41.72 106 LYS D N 1
ATOM 3972 C CA . LYS D 1 127 ? 23.825 71.904 47.751 1.00 75.59 106 LYS D CA 1
ATOM 3973 C C . LYS D 1 127 ? 23.123 71.651 46.409 1.00 82.68 106 LYS D C 1
ATOM 3974 O O . LYS D 1 127 ? 21.902 71.605 46.346 1.00 44.54 106 LYS D O 1
ATOM 3980 N N . LYS D 1 133 ? 20.413 73.599 40.401 1.00 52.48 112 LYS D N 1
ATOM 3981 C CA . LYS D 1 133 ? 19.021 73.295 40.735 1.00 71.53 112 LYS D CA 1
ATOM 3982 C C . LYS D 1 133 ? 18.940 72.850 42.201 1.00 44.72 112 LYS D C 1
ATOM 3983 O O . LYS D 1 133 ? 19.841 72.177 42.698 1.00 42.62 112 LYS D O 1
ATOM 3989 N N . LEU D 1 134 ? 17.860 73.242 42.887 1.00 26.46 113 LEU D N 1
ATOM 3990 C CA . LEU D 1 134 ? 17.659 72.866 44.289 1.00 29.09 113 LEU D CA 1
ATOM 3991 C C . LEU D 1 134 ? 17.028 71.480 44.357 1.00 20.95 113 LEU D C 1
ATOM 3992 O O . LEU D 1 134 ? 15.825 71.381 44.659 1.00 19.07 113 LEU D O 1
ATOM 3997 N N . ILE D 1 135 ? 17.823 70.429 44.162 1.00 19.16 114 ILE D N 1
ATOM 3998 C CA . ILE D 1 135 ? 17.266 69.057 44.161 1.00 20.88 114 ILE D CA 1
ATOM 3999 C C . ILE D 1 135 ? 18.085 68.151 45.083 1.00 17.82 114 ILE D C 1
ATOM 4000 O O . ILE D 1 135 ? 19.269 68.317 45.228 1.00 19.67 114 ILE D O 1
ATOM 4005 N N . PHE D 1 136 ? 17.411 67.184 45.707 1.00 16.47 115 PHE D N 1
ATOM 4006 C CA . PHE D 1 136 ? 18.083 66.150 46.441 1.00 15.64 115 PHE D CA 1
ATOM 4007 C C . PHE D 1 136 ? 18.438 65.007 45.501 1.00 22.28 115 PHE D C 1
ATOM 4008 O O . PHE D 1 136 ? 17.643 64.644 44.619 1.00 18.70 115 PHE D O 1
ATOM 4016 N N . GLY D 1 137 ? 19.600 64.393 45.757 1.00 22.46 116 GLY D N 1
ATOM 4017 C CA . GLY D 1 137 ? 19.858 63.026 45.335 1.00 19.43 116 GLY D CA 1
ATOM 4018 C C . GLY D 1 137 ? 18.856 62.104 46.013 1.00 18.36 116 GLY D C 1
ATOM 4019 O O . GLY D 1 137 ? 18.425 62.336 47.181 1.00 17.57 116 GLY D O 1
ATOM 4020 N N . SER D 1 138 ? 18.468 61.047 45.296 1.00 17.45 117 SER D N 1
ATOM 4021 C CA . SER D 1 138 ? 17.423 60.137 45.749 1.00 18.60 117 SER D CA 1
ATOM 4022 C C . SER D 1 138 ? 17.822 59.472 47.072 1.00 19.08 117 SER D C 1
ATOM 4023 O O . SER D 1 138 ? 16.962 59.255 47.922 1.00 18.53 117 SER D O 1
ATOM 4026 N N . VAL D 1 139 ? 19.123 59.191 47.253 1.00 19.72 118 VAL D N 1
ATOM 4027 C CA . VAL D 1 139 ? 19.623 58.515 48.450 1.00 17.25 118 VAL D CA 1
ATOM 4028 C C . VAL D 1 139 ? 19.454 59.420 49.679 1.00 16.12 118 VAL D C 1
ATOM 4029 O O . VAL D 1 139 ? 18.847 59.009 50.668 1.00 13.28 118 VAL D O 1
ATOM 4033 N N . ALA D 1 140 ? 19.942 60.657 49.599 1.00 15.87 119 ALA D N 1
ATOM 4034 C CA . ALA D 1 140 ? 19.843 61.607 50.723 1.00 14.35 119 ALA D CA 1
ATOM 4035 C C . ALA D 1 140 ? 18.375 61.851 51.091 1.00 15.96 119 ALA D C 1
ATOM 4036 O O . ALA D 1 140 ? 18.014 61.826 52.273 1.00 13.45 119 ALA D O 1
ATOM 4038 N N . ARG D 1 141 ? 17.549 62.085 50.063 1.00 12.72 120 ARG D N 1
ATOM 4039 C CA . ARG D 1 141 ? 16.131 62.354 50.234 1.00 13.08 120 ARG D CA 1
ATOM 4040 C C . ARG D 1 141 ? 15.503 61.232 51.068 1.00 12.65 120 ARG D C 1
ATOM 4041 O O . ARG D 1 141 ? 14.821 61.504 52.050 1.00 12.30 120 ARG D O 1
ATOM 4049 N N . ASP D 1 142 ? 15.741 59.980 50.665 1.00 13.27 121 ASP D N 1
ATOM 4050 C CA . ASP D 1 142 ? 15.067 58.835 51.270 1.00 15.06 121 ASP D CA 1
ATOM 4051 C C . ASP D 1 142 ? 15.617 58.574 52.673 1.00 15.19 121 ASP D C 1
ATOM 4052 O O . ASP D 1 142 ? 14.834 58.202 53.552 1.00 14.34 121 ASP D O 1
ATOM 4057 N N . VAL D 1 143 ? 16.916 58.793 52.894 1.00 12.02 122 VAL D N 1
ATOM 4058 C CA . VAL D 1 143 ? 17.456 58.661 54.246 1.00 12.08 122 VAL D CA 1
ATOM 4059 C C . VAL D 1 143 ? 16.768 59.669 55.181 1.00 11.69 122 VAL D C 1
ATOM 4060 O O . VAL D 1 143 ? 16.294 59.297 56.267 1.00 12.21 122 VAL D O 1
ATOM 4064 N N . ILE D 1 144 ? 16.735 60.934 54.762 1.00 10.51 123 ILE D N 1
ATOM 4065 C CA . ILE D 1 144 ? 16.249 61.999 55.636 1.00 10.55 123 ILE D CA 1
ATOM 4066 C C . ILE D 1 144 ? 14.767 61.744 55.960 1.00 11.39 123 ILE D C 1
ATOM 4067 O O . ILE D 1 144 ? 14.325 61.919 57.106 1.00 13.72 123 ILE D O 1
ATOM 4072 N N . LEU D 1 145 ? 13.993 61.345 54.944 1.00 11.53 124 LEU D N 1
ATOM 4073 C CA . LEU D 1 145 ? 12.542 61.264 55.093 1.00 13.56 124 LEU D CA 1
ATOM 4074 C C . LEU D 1 145 ? 12.106 59.939 55.721 1.00 14.94 124 LEU D C 1
ATOM 4075 O O . LEU D 1 145 ? 11.111 59.919 56.475 1.00 14.11 124 LEU D O 1
ATOM 4080 N N . LYS D 1 146 ? 12.824 58.857 55.430 1.00 14.01 125 LYS D N 1
ATOM 4081 C CA . LYS D 1 146 ? 12.423 57.524 55.912 1.00 14.80 125 LYS D CA 1
ATOM 4082 C C . LYS D 1 146 ? 12.961 57.238 57.315 1.00 14.79 125 LYS D C 1
ATOM 4083 O O . LYS D 1 146 ? 12.372 56.390 58.005 1.00 15.23 125 LYS D O 1
ATOM 4089 N N . ALA D 1 147 ? 14.034 57.910 57.752 1.00 13.02 126 ALA D N 1
ATOM 4090 C CA . ALA D 1 147 ? 14.611 57.631 59.063 1.00 13.54 126 ALA D CA 1
ATOM 4091 C C . ALA D 1 147 ? 13.575 57.882 60.180 1.00 14.71 126 ALA D C 1
ATOM 4092 O O . ALA D 1 147 ? 12.771 58.824 60.102 1.00 14.35 126 ALA D O 1
ATOM 4094 N N . ASN D 1 148 ? 13.635 57.041 61.216 1.00 17.48 127 ASN D N 1
ATOM 4095 C CA . ASN D 1 148 ? 12.855 57.185 62.443 1.00 23.18 127 ASN D CA 1
ATOM 4096 C C . ASN D 1 148 ? 13.759 57.704 63.570 1.00 17.90 127 ASN D C 1
ATOM 4097 O O . ASN D 1 148 ? 13.468 57.522 64.738 1.00 30.24 127 ASN D O 1
ATOM 4102 N N . LYS D 1 149 ? 14.891 58.301 63.203 1.00 15.33 128 LYS D N 1
ATOM 4103 C CA . LYS D 1 149 ? 15.855 58.904 64.095 1.00 13.88 128 LYS D CA 1
ATOM 4104 C C . LYS D 1 149 ? 16.160 60.304 63.557 1.00 12.43 128 LYS D C 1
ATOM 4105 O O . LYS D 1 149 ? 15.948 60.582 62.376 1.00 11.89 128 LYS D O 1
ATOM 4111 N N . PRO D 1 150 ? 16.675 61.224 64.397 1.00 12.37 129 PRO D N 1
ATOM 4112 C CA . PRO D 1 150 ? 17.247 62.479 63.919 1.00 11.67 129 PRO D CA 1
ATOM 4113 C C . PRO D 1 150 ? 18.277 62.247 62.802 1.00 10.83 129 PRO D C 1
ATOM 4114 O O . PRO D 1 150 ? 19.049 61.294 62.879 1.00 10.81 129 PRO D O 1
ATOM 4118 N N . VAL D 1 151 ? 18.264 63.104 61.771 1.00 10.41 130 VAL D N 1
ATOM 4119 C CA . VAL D 1 151 ? 19.229 63.044 60.666 1.00 9.94 130 VAL D CA 1
ATOM 4120 C C . VAL D 1 151 ? 19.963 64.387 60.587 1.00 10.07 130 VAL D C 1
ATOM 4121 O O . VAL D 1 151 ? 19.344 65.445 60.473 1.00 10.42 130 VAL D O 1
ATOM 4125 N N . ILE D 1 152 ? 21.294 64.319 60.677 1.00 10.13 131 ILE D N 1
ATOM 4126 C CA . ILE D 1 152 ? 22.149 65.478 60.637 1.00 10.59 131 ILE D CA 1
ATOM 4127 C C . ILE D 1 152 ? 22.775 65.545 59.240 1.00 10.79 131 ILE D C 1
ATOM 4128 O O . ILE D 1 152 ? 23.442 64.613 58.790 1.00 10.47 131 ILE D O 1
ATOM 4133 N N . CYS D 1 153 ? 22.529 66.656 58.550 1.00 11.46 132 CYS D N 1
ATOM 4134 C CA . CYS D 1 153 ? 22.994 66.858 57.174 1.00 12.13 132 CYS D CA 1
ATOM 4135 C C . CYS D 1 153 ? 24.157 67.852 57.178 1.00 13.58 132 CYS D C 1
ATOM 4136 O O . CYS D 1 153 ? 23.991 68.996 57.602 1.00 13.23 132 CYS D O 1
ATOM 4139 N N . ILE D 1 154 ? 25.299 67.402 56.648 1.00 13.87 133 ILE D N 1
ATOM 4140 C CA . ILE D 1 154 ? 26.551 68.163 56.590 1.00 15.90 133 ILE D CA 1
ATOM 4141 C C . ILE D 1 154 ? 26.932 68.383 55.116 1.00 17.00 133 ILE D C 1
ATOM 4142 O O . ILE D 1 154 ? 26.852 67.465 54.300 1.00 15.49 133 ILE D O 1
ATOM 4147 N N . LYS D 1 155 ? 27.432 69.587 54.810 1.00 22.91 134 LYS D N 1
ATOM 4148 C CA . LYS D 1 155 ? 27.919 69.944 53.464 1.00 26.25 134 LYS D CA 1
ATOM 4149 C C . LYS D 1 155 ? 29.449 70.025 53.422 1.00 33.10 134 LYS D C 1
ATOM 4150 O O . LYS D 1 155 ? 30.187 70.161 54.412 1.00 33.29 134 LYS D O 1
#

B-factor: mean 29.15, std 22.46, range [9.61, 231.9]

Secondary structure (DSSP, 8-state):
---EEEE--SSSHHHHHHHHHHHHHHHHHT--EEEEEEE--STTS-HHHHHHHHHHHHHHHHHHHHTT--EEEEEEESSS-HHHHHHHHHHHTT-SEEEEE--EE-TTS-EE--HHHHHHHHH-SS-EEEE-/--EEEE--SS-HHHHHHHHHHHHHHHHHT--EEEEEEE--STTS-HHHHHHHHHHHHHHHHHHHHTT--EEEEEEESSS-HHHHHHHHHHHTT-SEEEEE------SS-----HHHHHHHHH-SS-EEEE-/--EEEE--SS-HHHHHHHHHHHHHHHHHT--EEEEEEE--STTS-HHHHHHHHHHHHHHHHHHHHTT--EEEEEEESSS-HHHHHHHHHHHTT-SEEEEE--EE-TTS-EE--HHHHHHHHH-SS-EEEE-/-TTTT----EEEE--S--HHHHHHHHHHHHHHHHHT--EEEEEEE--STTS-HHHHHHHHHHHHHHHHHHHHTT--EEEEEEESSS-HHHHHHHHHHHTT-SEEEEE--------HHHHHHHHH-SS-EEEE-

Solvent-accessible surface area: 23986 Å² total

Radius of gyration: 26.17 Å; Cα contacts (8 Å, |Δi|>4): 1163; chains: 4; bounding box: 62×58×77 Å

Nearest PDB structures (foldseek):
  6hcd-assembly1_A  TM=1.002E+00  e=2.090E-28  Archaeoglobus fulgidus
  6hcd-assembly2_D  TM=9.884E-01  e=5.187E-24  Archaeoglobus fulgidus
  3qtb-assembly1_A  TM=9.886E-01  e=6.403E-23  Archaeoglobus fulgidus
  3fg9-assembly1_B  TM=7.944E-01  e=2.857E-08  Lactiplantibacillus plantarum
  3ab7-assembly2_A  TM=7.483E-01  e=4.710E-05  Thermus thermophilus HB8

InterPro domains:
  IPR006015 Universal stress protein A family [PR01438] (3-21)
  IPR006015 Universal stress protein A family [PR01438] (94-106)
  IPR006015 Universal stress protein A family [PR01438] (112-134)
  IPR006016 UspA [PF00582] (3-134)
  IPR014729 Rossmann-like alpha/beta/alpha sandwich fold [G3DSA:3.40.50.620] (1-134)